Protein AF-A0A6J1R8S3-F1 (afdb_monomer)

Mean predicted aligned error: 11.16 Å

Secondary structure (DSSP, 8-state):
-----------------------------------S--------------------GGGTS----EEETTTTEEHHHHHHHHHHHHHHTT--HHHHHHHHHHHHHHH-GGGTTTT-SHHHHHHHHS--GGGEEEEEE-TTT--EEEEEEGGGTTS-EEEE-TTT--EEEE-TTSTTEEEEE-HHHHHHHHHH-HHHHHHHHHHHHHHHHHHH-TT--EE-SGGGSHHHHHHHHTPPTTSEEEEEEEE---EESSSS-S-EEEEEEEEETTS-HHHHHH--EEEEEEEESSPPPHHHHHHHHHHHHHHHHHHHHT-EEEE-TTS-EEEEEEEEEEE---TTHHHHHTTB--TTSTT--SSB-PPPEEETTEEE----SSPPPBP-HHHHHHHHHHHHHHSS-BTTB-S--GGGGSTT--TTTTS---IIIIIIIIIIHHIIIIIITSS---TTPPPHHHHHHHHHHHHHPPPPTTS-S----TTSSPPPHHHHHHIIIIIHHHHHTTTS-HHHHHHHHHHHHHHHHHTSS-EEHHHHHH-

Nearest PDB structures (foldseek):
  6dbv-assembly1_C  TM=5.230E-01  e=2.711E-07  Escherichia coli K-12
  5m4s-assembly1_A  TM=1.512E-01  e=1.682E-01  Homo sapiens
  6mez-assembly2_B  TM=4.122E-01  e=8.423E+00  Prosthecochloris aestuarii

Organism: NCBI:txid300111

Foldseek 3Di:
DDDDDDDDDDDDDDDDDDDDDDDDDDDDDDDDDDDDDDDDDDPPPDPPPDDPPPDPLVCLQDFLCQLDPVVSDTPNNQLVVLVVVCVVVVNDLVRSVVSLCVSQVVSDDVSNCVPVDSVSSCSNVPDPQQFKKKWFADPVQLHTFDIDGNVRQPDWDWTADPPPRDIDIDHPPDQRIKIFGQPQVLVQVQCQPPVQVVQLVVLVVVLVVVLPPPVDQKDQFPCVDPLNNVCVVVDDPQAAEWEKEWEFEWDAPDPPALKIKTWTWMFTRSHDPVVRVVRIDTGIIHIHSDDDALSNLLVRVLSVLVSLVCLQPVNHWDQDPVRDIHGYHYAYQAYAYDQVVLCSQLQFAGQQALLHDLWFLQGWDDDDNGTHRDDDPDDGHTDWQVVSVVQQVVCAVVVCHDSGHNHDHNVNVRPSQISRVSHDDDCQVPPQVNVLVCCPPPNADDPDPDLNHADPVLLVQLQVQQQPDDDPVVLVDRGDRPPPDDDGSSNSVCCLAPRVLSSCPPRGDPVVSVVSVLVSLLVVQVPDSMHGPVNVVSD

Sequence (539 aa):
MLVSEEIDDTTTNCDGCNNSENEKICSIDEDLFQNRHMEEGIEDNDPCHTEAIIINDANIKHDNTIMFESSKTTVDEVVQMIHSYCVRFNSSDEARFALFNMASIWAGPKFSNFMNSKYVISKRLDPPEELFQYIFYCSKCNCLLDKFYRKDLLTTTYRHCEKCQETYKMSTNSSNCFVSTDVKYQVQVLLQNSNVRKLLFQNIKDIENRLKNKNLNNIVDIHDGELYRRLYNNKRKKTVLLTFNFNLDGAFISKSSKSSMWPIQLIINELPLKIRFSNILLAGMWITNSEPSSQFMNLYINVFINQIRDLMTNGIIIDMENGQKCNFILQPLCSSVDSVARPIIQNRFQFNGYFGCSWCYQYGEYFNGAMRYPFMDDDPPLRDHDSYIKNIKYVEEIGRPFKGVKGFAEITQLENFDCVWGFPFDYMHGMLLGVANTLWTKFWTNNRKEEYNLSKSDIRNIEKRLLSIKLPSEIHRSPRSFNSGKWKASEWRSWILYLSIPCLLGIMKTKYLSSFALLVRCTHKLLSESITIEDLRQL

Radius of gyration: 29.65 Å; Cα contacts (8 Å, |Δi|>4): 691; chains: 1; bounding box: 98×77×69 Å

Solvent-accessible surface area (backbone atoms only — not comparable to full-atom values): 31848 Å² total; per-residue (Å²): 138,83,82,90,81,90,82,90,83,88,88,88,87,82,90,79,90,81,94,79,86,84,85,81,83,84,84,82,86,90,86,85,83,85,88,90,84,88,77,78,90,74,83,82,81,75,89,73,89,63,87,76,77,85,68,68,73,81,64,60,67,65,38,79,54,66,45,38,76,93,77,62,38,24,44,40,56,52,50,51,51,54,49,53,49,27,66,74,67,71,50,50,73,66,57,48,48,50,52,51,52,50,50,19,59,75,50,30,82,92,33,63,65,77,69,80,41,68,64,58,51,46,65,45,70,49,72,68,50,79,42,39,35,42,40,30,42,37,86,88,76,41,40,84,68,51,76,40,36,57,74,68,61,84,56,85,44,78,50,66,35,91,86,78,66,50,76,43,71,52,46,95,88,36,84,44,43,33,39,35,34,50,52,67,58,55,52,49,57,52,59,65,36,64,68,52,41,53,49,26,56,52,39,44,52,53,51,53,54,52,74,69,42,81,83,65,57,63,43,64,56,74,72,69,37,68,71,43,46,52,52,62,76,68,50,66,84,94,48,44,82,37,40,29,38,35,32,61,46,74,40,66,76,44,99,84,50,71,39,31,33,35,42,32,36,35,31,47,62,50,35,49,70,76,57,21,74,73,50,70,43,59,38,30,42,34,59,38,69,64,84,74,50,38,63,40,41,29,51,59,48,45,60,51,45,57,57,48,52,48,28,47,73,76,35,46,80,42,82,41,96,86,75,45,78,46,37,38,30,45,43,58,53,36,43,61,37,50,81,73,50,43,22,31,54,56,18,31,39,42,72,72,34,52,26,17,54,73,55,34,63,46,66,36,47,85,54,94,94,38,56,39,71,72,91,63,98,65,86,54,59,69,57,43,46,67,62,50,53,52,38,30,53,51,15,65,76,70,72,47,66,40,90,28,32,61,33,80,34,50,63,74,75,37,72,87,46,41,81,31,77,15,46,54,84,44,60,55,60,51,47,22,58,33,52,54,43,40,46,47,66,63,52,26,64,30,96,58,93,52,93,74,36,51,51,78,66,49,51,52,52,28,47,56,45,44,62,67,54,82,74,60,86,89,54,85,69,77,67,71,62,84,82,76,54,90,78,53,46,72,53,38,46,46,32,55,71,68,46,42,63,76,36,37,62,93,68,49,59,66,71,61,47,52,57,50,48,48,53,34,51,44,53,54,48,76,69,41,74,60,38,38,59,67,57,62,74,74,98

Structure (mmCIF, N/CA/C/O backbone):
data_AF-A0A6J1R8S3-F1
#
_entry.id   AF-A0A6J1R8S3-F1
#
loop_
_atom_site.group_PDB
_atom_site.id
_atom_site.type_symbol
_atom_site.label_atom_id
_atom_site.label_alt_id
_atom_site.label_comp_id
_atom_site.label_asym_id
_atom_site.label_entity_id
_atom_site.label_seq_id
_atom_site.pdbx_PDB_ins_code
_atom_site.Cartn_x
_atom_site.Cartn_y
_atom_site.Cartn_z
_atom_site.occupancy
_atom_site.B_iso_or_equiv
_atom_site.auth_seq_id
_atom_site.auth_comp_id
_atom_site.auth_asym_id
_atom_site.auth_atom_id
_atom_site.pdbx_PDB_model_num
ATOM 1 N N . MET A 1 1 ? 39.148 44.377 -45.829 1.00 31.75 1 MET A N 1
ATOM 2 C CA . MET A 1 1 ? 39.555 45.138 -44.629 1.00 31.75 1 MET A CA 1
ATOM 3 C C . MET A 1 1 ? 39.649 44.124 -43.499 1.00 31.75 1 MET A C 1
ATOM 5 O O . MET A 1 1 ? 38.611 43.725 -43.007 1.00 31.75 1 MET A O 1
ATOM 9 N N . LEU A 1 2 ? 40.732 43.347 -43.432 1.00 20.34 2 LEU A N 1
ATOM 10 C CA . LEU A 1 2 ? 42.058 43.659 -42.867 1.00 20.34 2 LEU A CA 1
ATOM 11 C C . LEU A 1 2 ? 42.050 43.732 -41.329 1.00 20.34 2 LEU A C 1
ATOM 13 O O . LEU A 1 2 ? 41.392 44.616 -40.792 1.00 20.34 2 LEU A O 1
ATOM 17 N N . VAL A 1 3 ? 42.895 42.857 -40.744 1.00 23.44 3 VAL A N 1
ATOM 18 C CA . VAL A 1 3 ? 43.614 42.947 -39.446 1.00 23.44 3 VAL A CA 1
ATOM 19 C C . VAL A 1 3 ? 42.791 42.451 -38.234 1.00 23.44 3 VAL A C 1
ATOM 21 O O . VAL A 1 3 ? 41.742 43.020 -37.959 1.00 23.44 3 VAL A O 1
ATOM 24 N N . SER A 1 4 ? 43.030 41.256 -37.649 1.00 20.70 4 SER A N 1
ATOM 25 C CA . SER A 1 4 ? 44.182 40.760 -36.826 1.00 20.70 4 SER A CA 1
ATOM 26 C C . SER A 1 4 ? 44.254 41.502 -35.464 1.00 20.70 4 SER A C 1
ATOM 28 O O . SER A 1 4 ? 43.904 42.669 -35.425 1.00 20.70 4 SER A O 1
ATOM 30 N N . GLU A 1 5 ? 44.496 40.935 -34.274 1.00 23.95 5 GLU A N 1
ATOM 31 C CA . GLU A 1 5 ? 45.520 40.010 -33.752 1.00 23.95 5 GLU A CA 1
ATOM 32 C C . GLU A 1 5 ? 45.077 39.461 -32.365 1.00 23.95 5 GLU A C 1
ATOM 34 O O . GLU A 1 5 ? 44.525 40.198 -31.553 1.00 23.95 5 GLU A O 1
ATOM 39 N N . GLU A 1 6 ? 45.194 38.143 -32.169 1.00 21.89 6 GLU A N 1
ATOM 40 C CA . GLU A 1 6 ? 46.183 37.427 -31.328 1.00 21.89 6 GLU A CA 1
ATOM 41 C C . GLU A 1 6 ? 46.645 37.900 -29.913 1.00 21.89 6 GLU A C 1
ATOM 43 O O . GLU A 1 6 ? 46.815 39.089 -29.662 1.00 21.89 6 GLU A O 1
ATOM 48 N N . ILE A 1 7 ? 46.991 36.874 -29.093 1.00 24.48 7 ILE A N 1
ATOM 49 C CA . ILE A 1 7 ? 47.875 36.790 -27.885 1.00 24.48 7 ILE A CA 1
ATOM 50 C C . ILE A 1 7 ? 47.132 36.748 -26.522 1.00 24.48 7 ILE A C 1
ATOM 52 O O . ILE A 1 7 ? 46.447 37.700 -26.158 1.00 24.48 7 ILE A O 1
ATOM 56 N N . ASP A 1 8 ? 47.025 35.577 -25.856 1.00 21.42 8 ASP A N 1
ATOM 57 C CA . ASP A 1 8 ? 47.973 34.914 -24.899 1.00 21.42 8 ASP A CA 1
ATOM 58 C C . ASP A 1 8 ? 48.209 35.772 -23.619 1.00 21.42 8 ASP A C 1
ATOM 60 O O . ASP A 1 8 ? 48.314 36.986 -23.700 1.00 21.42 8 ASP A O 1
ATOM 64 N N . ASP A 1 9 ? 48.290 35.304 -22.367 1.00 22.33 9 ASP A N 1
ATOM 65 C CA . ASP A 1 9 ? 48.664 34.003 -21.817 1.00 22.33 9 ASP A CA 1
ATOM 66 C C . ASP A 1 9 ? 48.417 33.970 -20.275 1.00 22.33 9 ASP A C 1
ATOM 68 O O . ASP A 1 9 ? 48.435 34.998 -19.598 1.00 22.33 9 ASP A O 1
ATOM 72 N N . THR A 1 10 ? 48.336 32.760 -19.711 1.00 21.77 10 THR A N 1
ATOM 73 C CA . THR A 1 10 ? 48.805 32.326 -18.364 1.00 21.77 10 THR A CA 1
ATOM 74 C C . THR A 1 10 ? 48.226 32.814 -17.000 1.00 21.77 10 THR A C 1
ATOM 76 O O . THR A 1 10 ? 48.452 33.914 -16.513 1.00 21.77 10 THR A O 1
ATOM 79 N N . THR A 1 11 ? 47.738 31.798 -16.262 1.00 22.62 11 THR A N 1
ATOM 80 C CA . THR A 1 11 ? 48.097 31.374 -14.876 1.00 22.62 11 THR A CA 1
ATOM 81 C C . THR A 1 11 ? 47.432 31.926 -13.592 1.00 22.62 11 THR A C 1
ATOM 83 O O . THR A 1 11 ? 47.639 33.048 -13.153 1.00 22.62 11 THR A O 1
ATOM 86 N N . THR A 1 12 ? 46.845 30.945 -12.880 1.00 22.53 12 THR A N 1
ATOM 87 C CA . THR A 1 12 ? 46.916 30.619 -11.431 1.00 22.53 12 THR A CA 1
ATOM 88 C C . THR A 1 12 ? 46.053 31.322 -10.369 1.00 22.53 12 THR A C 1
ATOM 90 O O . THR A 1 12 ? 46.304 32.448 -9.965 1.00 22.53 12 THR A O 1
ATOM 93 N N . ASN A 1 13 ? 45.223 30.455 -9.768 1.00 21.88 13 ASN A N 1
ATOM 94 C CA . ASN A 1 13 ? 44.987 30.199 -8.337 1.00 21.88 13 ASN A CA 1
ATOM 95 C C . ASN A 1 13 ? 43.767 30.786 -7.596 1.00 21.88 13 ASN A C 1
ATOM 97 O O . ASN A 1 13 ? 43.641 31.982 -7.377 1.00 21.88 13 ASN A O 1
ATOM 101 N N . CYS A 1 14 ? 43.028 29.806 -7.053 1.00 21.67 14 CYS A N 1
ATOM 102 C CA . CYS A 1 14 ? 42.317 29.728 -5.774 1.00 21.67 14 CYS A CA 1
ATOM 103 C C . CYS A 1 14 ? 40.968 30.439 -5.564 1.00 21.67 14 CYS A C 1
ATOM 105 O O . CYS A 1 14 ? 40.877 31.650 -5.419 1.00 21.67 14 CYS A O 1
ATOM 107 N N . ASP A 1 15 ? 39.970 29.561 -5.397 1.00 21.72 15 ASP A N 1
ATOM 108 C CA . ASP A 1 15 ? 38.970 29.502 -4.325 1.00 21.72 15 ASP A CA 1
ATOM 109 C C . ASP A 1 15 ? 38.003 30.674 -4.113 1.00 21.72 15 ASP A C 1
ATOM 111 O O . ASP A 1 15 ? 38.346 31.729 -3.588 1.00 21.72 15 ASP A O 1
ATOM 115 N N . GLY A 1 16 ? 36.718 30.396 -4.357 1.00 22.33 16 GLY A N 1
ATOM 116 C CA . GLY A 1 16 ? 35.618 31.170 -3.785 1.00 22.33 16 GLY A CA 1
ATOM 117 C C . GLY A 1 16 ? 34.300 31.033 -4.543 1.00 22.33 16 GLY A C 1
ATOM 118 O O . GLY A 1 16 ? 34.160 31.546 -5.642 1.00 22.33 16 GLY A O 1
ATOM 119 N N . CYS A 1 17 ? 33.348 30.337 -3.919 1.00 21.94 17 CYS A N 1
ATOM 120 C CA . CYS A 1 17 ? 31.899 30.302 -4.145 1.00 21.94 17 CYS A CA 1
ATOM 121 C C . CYS A 1 17 ? 31.280 31.334 -5.112 1.00 21.94 17 CYS A C 1
ATOM 123 O O . CYS A 1 17 ? 31.454 32.532 -4.915 1.00 21.94 17 CYS A O 1
ATOM 125 N N . ASN A 1 18 ? 30.414 30.868 -6.027 1.00 23.55 18 ASN A N 1
ATOM 126 C CA . ASN A 1 18 ? 29.000 31.286 -6.160 1.00 23.55 18 ASN A CA 1
ATOM 127 C C . ASN A 1 18 ? 28.401 30.759 -7.479 1.00 23.55 18 ASN A C 1
ATOM 129 O O . ASN A 1 18 ? 28.613 31.340 -8.537 1.00 23.55 18 ASN A O 1
ATOM 133 N N . ASN A 1 19 ? 27.606 29.684 -7.416 1.00 23.42 19 ASN A N 1
ATOM 134 C CA . ASN A 1 19 ? 26.729 29.293 -8.523 1.00 23.42 19 ASN A CA 1
ATOM 135 C C . ASN A 1 19 ? 25.366 29.962 -8.336 1.00 23.42 19 ASN A C 1
ATOM 137 O O . ASN A 1 19 ? 24.515 29.476 -7.590 1.00 23.42 19 ASN A O 1
ATOM 141 N N . SER A 1 20 ? 25.175 31.074 -9.035 1.00 22.50 20 SER A N 1
ATOM 142 C CA . SER A 1 20 ? 23.870 31.590 -9.420 1.00 22.50 20 SER A CA 1
ATOM 143 C C . SER A 1 20 ? 23.617 31.261 -10.891 1.00 22.50 20 SER A C 1
ATOM 145 O O . SER A 1 20 ? 24.538 31.318 -11.697 1.00 22.50 20 SER A O 1
ATOM 147 N N . GLU A 1 21 ? 22.340 31.023 -11.193 1.00 22.72 21 GLU A N 1
ATOM 148 C CA . GLU A 1 21 ? 21.667 31.238 -12.480 1.00 22.72 21 GLU A CA 1
ATOM 149 C C . GLU A 1 21 ? 21.288 30.042 -13.380 1.00 22.72 21 GLU A C 1
ATOM 151 O O . GLU A 1 21 ? 22.095 29.414 -14.055 1.00 22.72 21 GLU A O 1
ATOM 156 N N . ASN A 1 22 ? 19.956 29.919 -13.491 1.00 22.77 22 ASN A N 1
ATOM 157 C CA . ASN A 1 22 ? 19.186 29.905 -14.739 1.00 22.77 22 ASN A CA 1
ATOM 158 C C . ASN A 1 22 ? 19.034 28.584 -15.507 1.00 22.77 22 ASN A C 1
ATOM 160 O O . ASN A 1 22 ? 19.609 28.395 -16.574 1.00 22.77 22 ASN A O 1
ATOM 164 N N . GLU A 1 23 ? 18.048 27.779 -15.094 1.00 22.52 23 GLU A N 1
ATOM 165 C CA . GLU A 1 23 ? 17.268 26.969 -16.039 1.00 22.52 23 GLU A CA 1
ATOM 166 C C . GLU A 1 23 ? 15.942 27.671 -16.370 1.00 22.52 23 GLU A C 1
ATOM 168 O O . GLU A 1 23 ? 14.984 27.692 -15.596 1.00 22.52 23 GLU A O 1
ATOM 173 N N . LYS A 1 24 ? 15.916 28.276 -17.563 1.00 22.59 24 LYS A N 1
ATOM 174 C CA . LYS A 1 24 ? 14.723 28.802 -18.228 1.00 22.59 24 LYS A CA 1
ATOM 175 C C . LYS A 1 24 ? 13.808 27.643 -18.629 1.00 22.59 24 LYS A C 1
ATOM 177 O O . LYS A 1 24 ? 14.150 26.850 -19.503 1.00 22.59 24 LYS A O 1
ATOM 182 N N . ILE A 1 25 ? 12.614 27.601 -18.048 1.00 22.27 25 ILE A N 1
ATOM 183 C CA . ILE A 1 25 ? 11.495 26.790 -18.535 1.00 22.27 25 ILE A CA 1
ATOM 184 C C . ILE A 1 25 ? 10.828 27.570 -19.673 1.00 22.27 25 ILE A C 1
ATOM 186 O O . ILE A 1 25 ? 10.271 28.642 -19.451 1.00 22.27 25 ILE A O 1
ATOM 190 N N . CYS A 1 26 ? 10.907 27.043 -20.896 1.00 21.88 26 CYS A N 1
ATOM 191 C CA . CYS A 1 26 ? 10.139 27.539 -22.037 1.00 21.88 26 CYS A CA 1
ATOM 192 C C . CYS A 1 26 ? 8.757 26.875 -22.048 1.00 21.88 26 CYS A C 1
ATOM 194 O O . CYS A 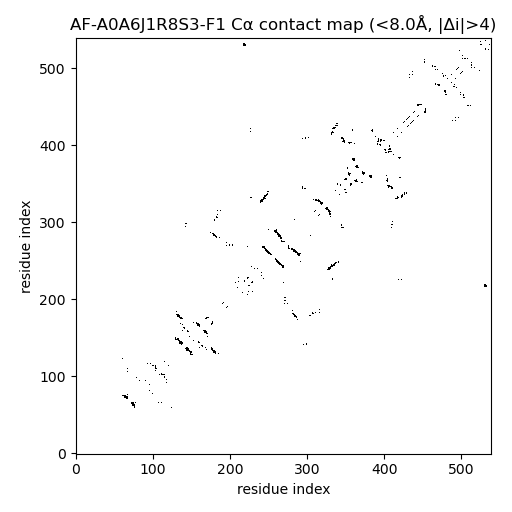1 26 ? 8.621 25.682 -22.318 1.00 21.88 26 CYS A O 1
ATOM 196 N N . SER A 1 27 ? 7.753 27.684 -21.729 1.00 23.28 27 SER A N 1
ATOM 197 C CA . SER A 1 27 ? 6.328 27.510 -21.993 1.00 23.28 27 SER A CA 1
ATOM 198 C C . SER A 1 27 ? 6.015 27.818 -23.458 1.00 23.28 27 SER A C 1
ATOM 200 O O . SER A 1 27 ? 6.441 28.871 -23.929 1.00 23.28 27 SER A O 1
ATOM 202 N N . ILE A 1 28 ? 5.232 26.975 -24.141 1.00 25.47 28 ILE A N 1
ATOM 203 C CA . ILE A 1 28 ? 4.427 27.390 -25.303 1.00 25.47 28 ILE A CA 1
ATOM 204 C C . ILE A 1 28 ? 3.062 26.686 -25.236 1.00 25.47 28 ILE A C 1
ATOM 206 O O . ILE A 1 28 ? 2.972 25.472 -25.409 1.00 25.47 28 ILE A O 1
ATOM 210 N N . ASP A 1 29 ? 2.062 27.491 -24.878 1.00 24.64 29 ASP A N 1
ATOM 211 C CA . ASP A 1 29 ? 0.689 27.629 -25.386 1.00 24.64 29 ASP A CA 1
ATOM 212 C C . ASP A 1 29 ? -0.054 26.416 -25.977 1.00 24.64 29 ASP A C 1
ATOM 214 O O . ASP A 1 29 ? 0.187 25.986 -27.104 1.00 24.64 29 ASP A O 1
ATOM 218 N N . GLU A 1 30 ? -1.100 25.993 -25.258 1.00 25.58 30 GLU A N 1
ATOM 219 C CA . GLU A 1 30 ? -2.327 25.434 -25.837 1.00 25.58 30 GLU A CA 1
ATOM 220 C C . GLU A 1 30 ? -3.492 26.384 -25.518 1.00 25.58 30 GLU A C 1
ATOM 222 O O . GLU A 1 30 ? -4.227 26.205 -24.547 1.00 25.58 30 GLU A O 1
ATOM 227 N N . ASP A 1 31 ? -3.651 27.402 -26.363 1.00 22.95 31 ASP A N 1
ATOM 228 C CA . ASP A 1 31 ? -4.925 28.083 -26.572 1.00 22.95 31 ASP A CA 1
ATOM 229 C C . ASP A 1 31 ? -5.644 27.382 -27.727 1.00 22.95 31 ASP A C 1
ATOM 231 O O . ASP A 1 31 ? -5.104 27.302 -28.830 1.00 22.95 31 ASP A O 1
ATOM 235 N N . LEU A 1 32 ? -6.840 26.852 -27.444 1.00 24.80 32 LEU A N 1
ATOM 236 C CA . LEU A 1 32 ? -8.018 26.725 -28.321 1.00 24.80 32 LEU A CA 1
ATOM 237 C C . LEU A 1 32 ? -8.922 25.599 -27.799 1.00 24.80 32 LEU A C 1
ATOM 239 O O . LEU A 1 32 ? -8.942 24.507 -28.347 1.00 24.80 32 LEU A O 1
ATOM 243 N N . PHE A 1 33 ? -9.682 25.881 -26.740 1.00 25.45 33 PHE A N 1
ATOM 244 C CA . PHE A 1 33 ? -11.095 25.494 -26.606 1.00 25.45 33 PHE A CA 1
ATOM 245 C C . PHE A 1 33 ? -11.701 26.301 -25.448 1.00 25.45 33 PHE A C 1
ATOM 247 O O . PHE A 1 33 ? -11.877 25.825 -24.328 1.00 25.45 33 PHE A O 1
ATOM 254 N N . GLN A 1 34 ? -11.990 27.572 -25.730 1.00 23.02 34 GLN A N 1
ATOM 255 C CA . GLN A 1 34 ? -12.863 28.394 -24.901 1.00 23.02 34 GLN A CA 1
ATOM 256 C C . GLN A 1 34 ? -14.331 27.943 -25.029 1.00 23.02 34 GLN A C 1
ATOM 258 O O . GLN A 1 34 ? -14.805 27.601 -26.113 1.00 23.02 34 GLN A O 1
ATOM 263 N N . ASN A 1 35 ? -15.035 28.101 -23.903 1.00 24.33 35 ASN A N 1
ATOM 264 C CA . ASN A 1 35 ? -16.478 28.309 -23.722 1.00 24.33 35 ASN A CA 1
ATOM 265 C C . ASN A 1 35 ? -17.393 27.080 -23.564 1.00 24.33 35 ASN A C 1
ATOM 267 O O . ASN A 1 35 ? -18.024 26.625 -24.518 1.00 24.33 35 ASN A O 1
ATOM 271 N N . ARG A 1 36 ? -17.669 26.710 -22.300 1.00 24.84 36 ARG A N 1
ATOM 272 C CA . ARG A 1 36 ? -18.849 27.238 -21.571 1.00 24.84 36 ARG A CA 1
ATOM 273 C C . ARG A 1 36 ? -18.946 26.703 -20.132 1.00 24.84 36 ARG A C 1
ATOM 275 O O . ARG A 1 36 ? -19.152 25.513 -19.939 1.00 24.84 36 ARG A O 1
ATOM 282 N N . HIS A 1 37 ? -18.809 27.630 -19.181 1.00 25.64 37 HIS A N 1
ATOM 283 C CA . HIS A 1 37 ? -19.475 27.783 -17.874 1.00 25.64 37 HIS A CA 1
ATOM 284 C C . HIS A 1 37 ? -18.493 28.438 -16.895 1.00 25.64 37 HIS A C 1
ATOM 286 O O . HIS A 1 37 ? -17.783 27.778 -16.146 1.00 25.64 37 HIS A O 1
ATOM 292 N N . MET A 1 38 ? -18.423 29.769 -16.996 1.00 23.77 38 MET A N 1
ATOM 293 C CA . MET A 1 38 ? -17.970 30.636 -15.915 1.00 23.77 38 MET A CA 1
ATOM 294 C C . MET A 1 38 ? -19.063 30.626 -14.846 1.00 23.77 38 MET A C 1
ATOM 296 O O . MET A 1 38 ? -20.196 30.995 -15.148 1.00 23.77 38 MET A O 1
ATOM 300 N N . GLU A 1 39 ? -18.720 30.235 -13.627 1.00 27.05 39 GLU A N 1
ATOM 301 C CA . GLU A 1 39 ? -19.317 30.831 -12.436 1.00 27.05 39 GLU A CA 1
ATOM 302 C C . GLU A 1 39 ? -18.182 31.520 -11.687 1.00 27.05 39 GLU A C 1
ATOM 304 O O . GLU A 1 39 ? -17.122 30.944 -11.429 1.00 27.05 39 GLU A O 1
ATOM 309 N N . GLU A 1 40 ? -18.384 32.817 -11.504 1.00 25.52 40 GLU A N 1
ATOM 310 C CA . GLU A 1 40 ? -17.482 33.761 -10.875 1.00 25.52 40 GLU A CA 1
ATOM 311 C C . GLU A 1 40 ? -17.269 33.388 -9.407 1.00 25.52 40 GLU A C 1
ATOM 313 O O . GLU A 1 40 ? -18.178 32.916 -8.724 1.00 25.52 40 GLU A O 1
ATOM 318 N N . GLY A 1 41 ? -16.046 33.610 -8.922 1.00 26.72 41 GLY A N 1
ATOM 319 C CA . GLY A 1 41 ? -15.737 33.511 -7.506 1.00 26.72 41 GLY A CA 1
ATOM 320 C C . GLY A 1 41 ? -16.568 34.518 -6.722 1.00 26.72 41 GLY A C 1
ATOM 321 O O . GLY A 1 41 ? -16.345 35.722 -6.824 1.00 26.72 41 GLY A O 1
ATOM 322 N N . ILE A 1 42 ? -17.501 34.007 -5.929 1.00 23.94 42 ILE A N 1
ATOM 323 C CA . ILE A 1 42 ? -18.086 34.742 -4.819 1.00 23.94 42 ILE A CA 1
ATOM 324 C C . ILE A 1 42 ? -17.241 34.391 -3.596 1.00 23.94 42 ILE A C 1
ATOM 326 O O . ILE A 1 42 ? -17.157 33.235 -3.180 1.00 23.94 42 ILE A O 1
ATOM 330 N N . GLU A 1 43 ? -16.555 35.397 -3.062 1.00 25.55 43 GLU A N 1
ATOM 331 C CA . GLU A 1 43 ? -16.070 35.380 -1.688 1.00 25.55 43 GLU A CA 1
ATOM 332 C C . GLU A 1 43 ? -17.290 35.256 -0.766 1.00 25.55 43 GLU A C 1
ATOM 334 O O . GLU A 1 43 ? -17.976 36.244 -0.500 1.00 25.55 43 GLU A O 1
ATOM 339 N N . ASP A 1 44 ? -17.574 34.047 -0.280 1.00 23.55 44 ASP A N 1
ATOM 340 C CA . ASP A 1 44 ? -18.530 33.842 0.809 1.00 23.55 44 ASP A CA 1
ATOM 341 C C . ASP A 1 44 ? -17.916 34.370 2.118 1.00 23.55 44 ASP A C 1
ATOM 343 O O . ASP A 1 44 ? -17.368 33.639 2.944 1.00 23.55 44 ASP A O 1
ATOM 347 N N . ASN A 1 45 ? -18.008 35.687 2.305 1.00 25.03 45 ASN A N 1
ATOM 348 C CA . ASN A 1 45 ? -18.128 36.274 3.631 1.00 25.03 45 ASN A CA 1
ATOM 349 C C . ASN A 1 45 ? -19.535 35.942 4.138 1.00 25.03 45 ASN A C 1
ATOM 351 O O . ASN A 1 45 ? -20.477 36.668 3.832 1.00 25.03 45 ASN A O 1
ATOM 355 N N . ASP A 1 46 ? -19.681 34.858 4.899 1.00 25.41 46 ASP A N 1
ATOM 356 C CA . ASP A 1 46 ? -20.915 34.563 5.633 1.00 25.41 46 ASP A CA 1
ATOM 357 C C . ASP A 1 46 ? -20.813 35.129 7.066 1.00 25.41 46 ASP A C 1
ATOM 359 O O . ASP A 1 46 ? -20.075 34.584 7.897 1.00 25.41 46 ASP A O 1
ATOM 363 N N . PRO A 1 47 ? -21.506 36.235 7.402 1.00 28.34 47 PRO A N 1
ATOM 364 C CA . PRO A 1 47 ? -21.599 36.729 8.761 1.00 28.34 47 PRO A CA 1
ATOM 365 C C . PRO A 1 47 ? -22.810 36.074 9.434 1.00 28.34 47 PRO A C 1
ATOM 367 O O . PRO A 1 47 ? -23.838 36.714 9.643 1.00 28.34 47 PRO A O 1
ATOM 370 N N . CYS A 1 48 ? -22.694 34.802 9.812 1.00 25.11 48 CYS A N 1
ATOM 371 C CA . CYS A 1 48 ? -23.713 34.125 10.616 1.00 25.11 48 CYS A CA 1
ATOM 372 C C . CYS A 1 48 ? -23.155 33.709 11.984 1.00 25.11 48 CYS A C 1
ATOM 374 O O . CYS A 1 48 ? -23.100 32.538 12.352 1.00 25.11 48 CYS A O 1
ATOM 376 N N . HIS A 1 49 ? -22.773 34.705 12.786 1.00 28.45 49 HIS A N 1
ATOM 377 C CA . HIS A 1 49 ? -22.847 34.578 14.240 1.00 28.45 49 HIS A CA 1
ATOM 378 C C . HIS A 1 49 ? -24.310 34.756 14.661 1.00 28.45 49 HIS A C 1
ATOM 380 O O . HIS A 1 49 ? -24.706 35.818 15.132 1.00 28.45 49 HIS A O 1
ATOM 386 N N . THR A 1 50 ? -25.119 33.712 14.481 1.00 25.95 50 THR A N 1
ATOM 387 C CA . THR A 1 50 ? -26.386 33.590 15.210 1.00 25.95 50 THR A CA 1
ATOM 388 C C . THR A 1 50 ? -26.152 32.611 16.351 1.00 25.95 50 THR A C 1
ATOM 390 O O . THR A 1 50 ? -25.656 31.509 16.124 1.00 25.95 50 THR A O 1
ATOM 393 N N . GLU A 1 51 ? -26.440 33.044 17.578 1.00 24.78 51 GLU A N 1
ATOM 394 C CA . GLU A 1 51 ? -26.291 32.276 18.816 1.00 24.78 51 GLU A CA 1
ATOM 395 C C . GLU A 1 51 ? -26.792 30.834 18.646 1.00 24.78 51 GLU A C 1
ATOM 397 O O . GLU A 1 51 ? -27.989 30.569 18.512 1.00 24.78 51 GLU A O 1
ATOM 402 N N . ALA A 1 52 ? -25.856 29.883 18.635 1.00 26.33 52 ALA A N 1
ATOM 403 C CA . ALA A 1 52 ? -26.177 28.470 18.637 1.00 26.33 52 ALA A CA 1
ATOM 404 C C . ALA A 1 52 ? -26.813 28.125 19.988 1.00 26.33 52 ALA A C 1
ATOM 406 O O . ALA A 1 52 ? -26.134 28.053 21.013 1.00 26.33 52 ALA A O 1
ATOM 407 N N . ILE A 1 53 ? -28.128 27.905 19.986 1.00 26.11 53 ILE A N 1
ATOM 408 C CA . ILE A 1 53 ? -28.828 27.235 21.081 1.00 26.11 53 ILE A CA 1
ATOM 409 C C . ILE A 1 53 ? -28.106 25.901 21.303 1.00 26.11 53 ILE A C 1
ATOM 411 O O . ILE A 1 53 ? -28.080 25.041 20.421 1.00 26.11 53 ILE A O 1
ATOM 415 N N . ILE A 1 54 ? -27.492 25.750 22.476 1.00 27.53 54 ILE A N 1
ATOM 416 C CA . ILE A 1 54 ? -26.840 24.518 22.919 1.00 27.53 54 ILE A CA 1
ATOM 417 C C . ILE A 1 54 ? -27.938 23.460 23.086 1.00 27.53 54 ILE A C 1
ATOM 419 O O . ILE A 1 54 ? -28.582 23.360 24.128 1.00 27.53 54 ILE A O 1
ATOM 423 N N . ILE A 1 55 ? -28.193 22.691 22.031 1.00 34.03 55 ILE A N 1
ATOM 424 C CA . ILE A 1 55 ? -29.000 21.475 22.099 1.00 34.03 55 ILE A CA 1
ATOM 425 C C . ILE A 1 55 ? -28.047 20.352 22.516 1.00 34.03 55 ILE A C 1
ATOM 427 O O . ILE A 1 55 ? -27.060 20.097 21.832 1.00 34.03 55 ILE A O 1
ATOM 431 N N . ASN A 1 56 ? -28.335 19.704 23.648 1.00 32.84 56 ASN A N 1
ATOM 432 C CA . ASN A 1 56 ? -27.585 18.555 24.165 1.00 32.84 56 ASN A CA 1
ATOM 433 C C . ASN A 1 56 ? -27.301 17.518 23.058 1.00 32.84 56 ASN A C 1
ATOM 435 O O . ASN A 1 56 ? -28.229 16.902 22.527 1.00 32.84 56 ASN A O 1
ATOM 439 N N . ASP A 1 57 ? -26.018 17.280 22.771 1.00 42.25 57 ASP A N 1
ATOM 440 C CA . ASP A 1 57 ? -25.540 16.447 21.655 1.00 42.25 57 ASP A CA 1
ATOM 441 C C . ASP A 1 57 ? -25.992 14.976 21.708 1.00 42.25 57 ASP A C 1
ATOM 443 O O . ASP A 1 57 ? -26.072 14.308 20.676 1.00 42.25 57 ASP A O 1
ATOM 447 N N . ALA A 1 58 ? -26.368 14.467 22.885 1.00 38.31 58 ALA A N 1
ATOM 448 C CA . ALA A 1 58 ? -26.856 13.097 23.043 1.00 38.31 58 ALA A CA 1
ATOM 449 C C . ALA A 1 58 ? -28.243 12.854 22.407 1.00 38.31 58 ALA A C 1
ATOM 451 O O . ALA A 1 58 ? -28.519 11.739 21.969 1.00 38.31 58 ALA A O 1
ATOM 452 N N . ASN A 1 59 ? -29.099 13.880 22.303 1.00 43.78 59 ASN A N 1
ATOM 453 C CA . ASN A 1 59 ? -30.466 13.739 21.772 1.00 43.78 59 ASN A CA 1
ATOM 454 C C . ASN A 1 59 ? -30.550 13.848 20.241 1.00 43.78 59 ASN A C 1
ATOM 456 O O . ASN A 1 59 ? -31.609 13.603 19.669 1.00 43.78 59 ASN A O 1
ATOM 460 N N . ILE A 1 60 ? -29.459 14.219 19.561 1.00 54.62 60 ILE A N 1
ATOM 461 C CA . ILE A 1 60 ? -29.479 14.470 18.114 1.00 54.62 60 ILE A CA 1
ATOM 462 C C . ILE A 1 60 ? -29.262 13.183 17.308 1.00 54.62 60 ILE A C 1
ATOM 464 O O . ILE A 1 60 ? -29.772 13.097 16.198 1.00 54.62 60 ILE A O 1
ATOM 468 N N . LYS A 1 61 ? -28.545 12.172 17.822 1.00 61.12 61 LYS A N 1
ATOM 469 C CA . LYS A 1 61 ? -28.150 10.998 17.012 1.00 61.12 61 LYS A CA 1
ATOM 470 C C . LYS A 1 61 ? -29.200 9.896 16.888 1.00 61.12 61 LYS A C 1
ATOM 472 O O . LYS A 1 61 ? -29.165 9.189 15.893 1.00 61.12 61 LYS A O 1
ATOM 477 N N . HIS A 1 62 ? -30.126 9.768 17.839 1.00 68.69 62 HIS A N 1
ATOM 478 C CA . HIS A 1 62 ? -31.159 8.726 17.828 1.00 68.69 62 HIS A CA 1
ATOM 479 C C . HIS A 1 62 ? -32.515 9.317 18.211 1.00 68.69 62 HIS A C 1
ATOM 481 O O . HIS A 1 62 ? -32.895 9.353 19.380 1.00 68.69 62 HIS A O 1
ATOM 487 N N . ASP A 1 63 ? -33.235 9.809 17.204 1.00 79.56 63 ASP A N 1
ATOM 488 C CA . ASP A 1 63 ? -34.584 10.347 17.378 1.00 79.56 63 ASP A CA 1
ATOM 489 C C . ASP A 1 63 ? -35.618 9.283 17.000 1.00 79.56 63 ASP A C 1
ATOM 491 O O . ASP A 1 63 ? -35.918 9.059 15.826 1.00 79.56 63 ASP A O 1
ATOM 495 N N . ASN A 1 64 ? -36.159 8.623 18.022 1.00 87.44 64 ASN A N 1
ATOM 496 C CA . ASN A 1 64 ? -37.178 7.585 17.869 1.00 87.44 64 ASN A CA 1
ATOM 497 C C . ASN A 1 64 ? -38.598 8.159 17.721 1.00 87.44 64 ASN A C 1
ATOM 499 O O . ASN A 1 64 ? -39.574 7.409 17.778 1.00 87.44 64 ASN A O 1
ATOM 503 N N . THR A 1 65 ? -38.752 9.476 17.558 1.00 90.44 65 THR A N 1
ATOM 504 C CA . THR A 1 65 ? -40.056 10.082 17.281 1.00 90.44 65 THR A CA 1
ATOM 505 C C . THR A 1 65 ? -40.602 9.519 15.975 1.00 90.44 65 THR A C 1
ATOM 507 O O . THR A 1 65 ? -39.900 9.481 14.969 1.00 90.44 65 THR A O 1
ATOM 510 N N . ILE A 1 66 ? -41.865 9.093 15.960 1.00 92.44 66 ILE A N 1
ATOM 511 C CA . ILE A 1 66 ? -42.516 8.626 14.733 1.00 92.44 66 ILE A CA 1
ATOM 512 C C . ILE A 1 66 ? -42.722 9.827 13.803 1.00 92.44 66 ILE A C 1
ATOM 514 O O . ILE A 1 66 ? -43.452 10.757 14.152 1.00 92.44 66 ILE A O 1
ATOM 518 N N . MET A 1 67 ? -42.068 9.806 12.638 1.00 93.44 67 MET A N 1
ATOM 519 C CA . MET A 1 67 ? -42.206 10.824 11.591 1.00 93.44 67 MET A CA 1
ATOM 520 C C . MET A 1 67 ? -43.387 10.502 10.670 1.00 93.44 67 MET A C 1
ATOM 522 O O . MET A 1 67 ? -44.178 11.386 10.347 1.00 93.44 67 MET A O 1
ATOM 526 N N . PHE A 1 68 ? -43.540 9.229 10.292 1.00 94.06 68 PHE A N 1
ATOM 527 C CA . PHE A 1 68 ? -44.625 8.757 9.430 1.00 94.06 68 PHE A CA 1
ATOM 528 C C . PHE A 1 68 ? -45.491 7.728 10.163 1.00 94.06 68 PHE A C 1
ATOM 530 O O . PHE A 1 68 ? -45.132 6.559 10.293 1.00 94.06 68 PHE A O 1
ATOM 537 N N . GLU A 1 69 ? -46.667 8.162 10.623 1.00 91.81 69 GLU A N 1
ATOM 538 C CA . GLU A 1 69 ? -47.534 7.367 11.507 1.00 91.81 69 GLU A CA 1
ATOM 539 C C . GLU A 1 69 ? -48.051 6.073 10.860 1.00 91.81 69 GLU A C 1
ATOM 541 O O . GLU A 1 69 ? -48.147 5.038 11.519 1.00 91.81 69 GLU A O 1
ATOM 546 N N . SER A 1 70 ? -48.338 6.121 9.554 1.00 92.38 70 SER A N 1
ATOM 547 C CA . SER A 1 70 ? -48.881 4.980 8.803 1.00 92.38 70 SER A CA 1
ATOM 548 C C . SER A 1 70 ? -47.891 3.819 8.704 1.00 92.38 70 SER A C 1
ATOM 550 O O . SER A 1 70 ? -48.289 2.661 8.782 1.00 92.38 70 SER A O 1
ATOM 552 N N . SER A 1 71 ? -46.603 4.124 8.543 1.00 93.56 71 SER A N 1
ATOM 553 C CA . SER A 1 71 ? -45.529 3.133 8.434 1.00 93.56 71 SER A CA 1
ATOM 554 C C . SER A 1 71 ? -44.801 2.892 9.756 1.00 93.56 71 SER A C 1
ATOM 556 O O . SER A 1 71 ? -43.922 2.036 9.806 1.00 93.56 71 SER A O 1
ATOM 558 N N . LYS A 1 72 ? -45.142 3.648 10.811 1.00 94.12 72 LYS A N 1
ATOM 559 C CA . LYS A 1 72 ? -44.413 3.696 12.090 1.00 94.12 72 LYS A CA 1
ATOM 560 C C . LYS A 1 72 ? -42.932 4.034 11.924 1.00 94.12 72 LYS A C 1
ATOM 562 O O . LYS A 1 72 ? -42.130 3.708 12.790 1.00 94.12 72 LYS A O 1
ATOM 567 N N . THR A 1 73 ? -42.586 4.713 10.830 1.00 94.12 73 THR A N 1
ATOM 568 C CA . THR A 1 73 ? -41.200 5.068 10.538 1.00 94.12 73 THR A CA 1
ATOM 569 C C . THR A 1 73 ? -40.790 6.227 11.424 1.00 94.12 73 THR A C 1
ATOM 571 O O . THR A 1 73 ? -41.417 7.294 11.427 1.00 94.12 73 THR A O 1
ATOM 574 N N . THR A 1 74 ? -39.734 5.999 12.184 1.00 93.25 74 THR A N 1
ATOM 575 C CA . THR A 1 74 ? -39.120 6.999 13.037 1.00 93.25 74 THR A CA 1
ATOM 576 C C . THR A 1 74 ? -38.339 8.006 12.215 1.00 93.25 74 THR A C 1
ATOM 578 O O . THR A 1 74 ? -37.919 7.771 11.082 1.00 93.25 74 THR A O 1
ATOM 581 N N . VAL A 1 75 ? -38.126 9.154 12.825 1.00 89.81 75 VAL A N 1
ATOM 582 C CA . VAL A 1 75 ? -37.238 10.184 12.334 1.00 89.81 75 VAL A CA 1
ATOM 583 C C . VAL A 1 75 ? -35.846 9.619 12.001 1.00 89.81 75 VAL A C 1
ATOM 585 O O . VAL A 1 75 ? -35.305 9.910 10.934 1.00 89.81 75 VAL A O 1
ATOM 588 N N . ASP A 1 76 ? -35.269 8.802 12.886 1.00 87.88 76 ASP A N 1
ATOM 589 C CA . ASP A 1 76 ? -33.936 8.235 12.675 1.00 87.88 76 ASP A CA 1
ATOM 590 C C . ASP A 1 76 ? -33.873 7.311 11.453 1.00 87.88 76 ASP A C 1
ATOM 592 O O . ASP A 1 76 ? -32.956 7.412 10.638 1.00 87.88 76 ASP A O 1
ATOM 596 N N . GLU A 1 77 ? -34.892 6.473 11.264 1.00 90.62 77 GLU A N 1
ATOM 597 C CA . GLU A 1 77 ? -34.997 5.597 10.094 1.00 90.62 77 GLU A CA 1
ATOM 598 C C . GLU A 1 77 ? -35.081 6.401 8.790 1.00 90.62 77 GLU A C 1
ATOM 600 O O . GLU A 1 77 ? -34.410 6.059 7.815 1.00 90.62 77 GLU A O 1
ATOM 605 N N . VAL A 1 78 ? -35.831 7.510 8.770 1.00 92.00 78 VAL A N 1
ATOM 606 C CA . VAL A 1 78 ? -35.898 8.406 7.601 1.00 92.00 78 VAL A CA 1
ATOM 607 C C . VAL A 1 78 ? -34.529 9.017 7.302 1.00 92.00 78 VAL A C 1
ATOM 609 O O . VAL A 1 78 ? -34.099 9.037 6.145 1.00 92.00 78 VAL A O 1
ATOM 612 N N . VAL A 1 79 ? -33.815 9.474 8.336 1.00 90.06 79 VAL A N 1
ATOM 613 C CA . VAL A 1 79 ? -32.459 10.022 8.194 1.00 90.06 79 VAL A CA 1
ATOM 614 C C . VAL A 1 79 ? -31.506 8.992 7.605 1.00 90.06 79 VAL A C 1
ATOM 616 O O . VAL A 1 79 ? -30.808 9.289 6.632 1.00 90.06 79 VAL A O 1
ATOM 619 N N . GLN A 1 80 ? -31.512 7.771 8.137 1.00 89.19 80 GLN A N 1
ATOM 620 C CA . GLN A 1 80 ? -30.676 6.685 7.639 1.00 89.19 80 GLN A CA 1
ATOM 621 C C . GLN A 1 80 ? -31.039 6.290 6.203 1.00 89.19 80 GLN A C 1
ATOM 623 O O . GLN A 1 80 ? -30.139 6.060 5.393 1.00 89.19 80 GLN A O 1
ATOM 628 N N . MET A 1 81 ? -32.327 6.255 5.849 1.00 92.12 81 MET A N 1
ATOM 629 C CA . MET A 1 81 ? -32.789 5.959 4.490 1.00 92.12 81 MET A CA 1
ATOM 630 C C . MET A 1 81 ? -32.303 6.999 3.478 1.00 92.12 81 MET A C 1
ATOM 632 O O . MET A 1 81 ? -31.713 6.632 2.460 1.00 92.12 81 MET A O 1
ATOM 636 N N . ILE A 1 82 ? -32.514 8.289 3.760 1.00 92.75 82 ILE A N 1
ATOM 637 C CA . ILE A 1 82 ? -32.084 9.383 2.877 1.00 92.75 82 ILE A CA 1
ATOM 638 C C . ILE A 1 82 ? -30.563 9.390 2.757 1.00 92.75 82 ILE A C 1
ATOM 640 O O . ILE A 1 82 ? -30.031 9.491 1.651 1.00 92.75 82 ILE A O 1
ATOM 644 N N . HIS A 1 83 ? -29.849 9.238 3.874 1.00 89.50 83 HIS A N 1
ATOM 645 C CA . HIS A 1 83 ? -28.394 9.193 3.850 1.00 89.50 83 HIS A CA 1
ATOM 646 C C . HIS A 1 83 ? -27.877 8.003 3.031 1.00 89.50 83 HIS A C 1
ATOM 648 O O . HIS A 1 83 ? -27.047 8.195 2.144 1.00 89.50 83 HIS A O 1
ATOM 654 N N . SER A 1 84 ? -28.424 6.804 3.251 1.00 87.00 84 SER A N 1
ATOM 655 C CA . SER A 1 84 ? -28.064 5.592 2.503 1.00 87.00 84 SER A CA 1
ATOM 656 C C . SER A 1 84 ? -28.345 5.737 1.008 1.00 87.00 84 SER A C 1
ATOM 658 O O . SER A 1 84 ? -27.537 5.306 0.186 1.00 87.00 84 SER A O 1
ATOM 660 N N . TYR A 1 85 ? -29.463 6.372 0.642 1.00 92.81 85 TYR A N 1
ATOM 661 C CA . TYR A 1 85 ? -29.777 6.710 -0.745 1.00 92.81 85 TYR A CA 1
ATOM 662 C C . TYR A 1 85 ? -28.709 7.636 -1.340 1.00 92.81 85 TYR A C 1
ATOM 664 O O . TYR A 1 85 ? -28.134 7.325 -2.383 1.00 92.81 85 TYR A O 1
ATOM 672 N N . CYS A 1 86 ? -28.382 8.733 -0.654 1.00 91.12 86 CYS A N 1
ATOM 673 C CA . CYS A 1 86 ? -27.402 9.704 -1.140 1.00 91.12 86 CYS A CA 1
ATOM 674 C C . CYS A 1 86 ? -26.012 9.086 -1.310 1.00 91.12 86 CYS A C 1
ATOM 676 O O . CYS A 1 86 ? -25.370 9.312 -2.332 1.00 91.12 86 CYS A O 1
ATOM 678 N N . VAL A 1 87 ? -25.572 8.266 -0.349 1.00 84.94 87 VAL A N 1
ATOM 679 C CA . VAL A 1 87 ? -24.297 7.536 -0.426 1.00 84.94 87 VAL A CA 1
ATOM 680 C C . VAL A 1 87 ? -24.303 6.566 -1.607 1.00 84.94 87 VAL A C 1
ATOM 682 O O . VAL A 1 87 ? -23.350 6.527 -2.381 1.00 84.94 87 VAL A O 1
ATOM 685 N N . ARG A 1 88 ? -25.394 5.815 -1.796 1.00 86.62 88 ARG A N 1
ATOM 686 C CA . ARG A 1 88 ? -25.524 4.843 -2.889 1.00 86.62 88 ARG A CA 1
ATOM 687 C C . ARG A 1 88 ? -25.460 5.486 -4.275 1.00 86.62 88 ARG A C 1
ATOM 689 O O . ARG A 1 88 ? -24.917 4.874 -5.191 1.00 86.62 88 ARG A O 1
ATOM 696 N N . PHE A 1 89 ? -26.037 6.674 -4.435 1.00 91.81 89 PHE A N 1
ATOM 697 C CA . PHE A 1 89 ? -26.136 7.363 -5.725 1.00 91.81 89 PHE A CA 1
ATOM 698 C C . PHE A 1 89 ? -25.166 8.540 -5.870 1.00 91.81 89 PHE A C 1
ATOM 700 O O . PHE A 1 89 ? -25.291 9.302 -6.825 1.00 91.81 89 PHE A O 1
ATOM 707 N N . ASN A 1 90 ? -24.206 8.687 -4.948 1.00 88.12 90 ASN A N 1
ATOM 708 C CA . ASN A 1 90 ? -23.231 9.780 -4.927 1.00 88.12 90 ASN A CA 1
ATOM 709 C C . ASN A 1 90 ? -23.889 11.168 -5.089 1.00 88.12 90 ASN A C 1
ATOM 711 O O . ASN A 1 90 ? -23.477 11.983 -5.913 1.00 88.12 90 ASN A O 1
ATOM 715 N N . SER A 1 91 ? -24.983 11.393 -4.358 1.00 91.25 91 SER A N 1
ATOM 716 C CA . SER A 1 91 ? -25.748 12.644 -4.410 1.00 91.25 91 SER A CA 1
ATOM 717 C C . SER A 1 91 ? -24.994 13.782 -3.718 1.00 91.25 91 SER A C 1
ATOM 719 O O . SER A 1 91 ? -24.326 13.545 -2.712 1.00 91.25 91 SER A O 1
ATOM 721 N N . SER A 1 92 ? -25.126 15.013 -4.226 1.00 90.81 92 SER A N 1
ATOM 722 C CA . SER A 1 92 ? -24.512 16.194 -3.602 1.00 90.81 92 SER A CA 1
ATOM 723 C C . SER A 1 92 ? -25.161 16.542 -2.258 1.00 90.81 92 SER A C 1
ATOM 725 O O . SER A 1 92 ? -26.257 16.072 -1.934 1.00 90.81 92 SER A O 1
ATOM 727 N N . ASP A 1 93 ? -24.511 17.411 -1.485 1.00 85.69 93 ASP A N 1
ATOM 728 C CA . ASP A 1 93 ? -25.049 17.891 -0.211 1.00 85.69 93 ASP A CA 1
ATOM 729 C C . ASP A 1 93 ? -26.334 18.702 -0.386 1.00 85.69 93 ASP A C 1
ATOM 731 O O . ASP A 1 93 ? -27.238 18.619 0.444 1.00 85.69 93 ASP A O 1
ATOM 735 N N . GLU A 1 94 ? -26.461 19.429 -1.495 1.00 90.31 94 GLU A N 1
ATOM 736 C CA . GLU A 1 94 ? -27.681 20.130 -1.897 1.00 90.31 94 GLU A CA 1
ATOM 737 C C . GLU A 1 94 ? -28.806 19.136 -2.176 1.00 90.31 94 GLU A C 1
ATOM 739 O O . GLU A 1 94 ? -29.910 19.305 -1.662 1.00 90.31 94 GLU A O 1
ATOM 744 N N . ALA A 1 95 ? -28.528 18.078 -2.944 1.00 91.19 95 ALA A N 1
ATOM 745 C CA . ALA A 1 95 ? -29.514 17.046 -3.246 1.00 91.19 95 ALA A CA 1
ATOM 746 C C . ALA A 1 95 ? -29.960 16.316 -1.971 1.00 91.19 95 ALA A C 1
ATOM 748 O O . ALA A 1 95 ? -31.153 16.114 -1.750 1.00 91.19 95 ALA A O 1
ATOM 749 N N . ARG A 1 96 ? -29.014 15.980 -1.088 1.00 91.38 96 ARG A N 1
ATOM 750 C CA . ARG A 1 96 ? -29.301 15.376 0.216 1.00 91.38 96 ARG A CA 1
ATOM 751 C C . ARG A 1 96 ? -30.168 16.289 1.082 1.00 91.38 96 ARG A C 1
ATOM 753 O O . ARG A 1 96 ? -31.173 15.833 1.621 1.00 91.38 96 ARG A O 1
ATOM 760 N N . PHE A 1 97 ? -29.817 17.570 1.185 1.00 90.94 97 PHE A N 1
ATOM 761 C CA . PHE A 1 97 ? -30.605 18.564 1.917 1.00 90.94 97 PHE A CA 1
ATOM 762 C C . PHE A 1 97 ? -32.016 18.719 1.336 1.00 90.94 97 PHE A C 1
ATOM 764 O O . PHE A 1 97 ? -32.993 18.748 2.080 1.00 90.94 97 PHE A O 1
ATOM 771 N N . ALA A 1 98 ? -32.149 18.729 0.008 1.00 91.56 98 ALA A N 1
ATOM 772 C CA . ALA A 1 98 ? -33.444 18.776 -0.662 1.00 91.56 98 ALA A CA 1
ATOM 773 C C . ALA A 1 98 ? -34.310 17.542 -0.351 1.00 91.56 98 ALA A C 1
ATOM 775 O O . ALA A 1 98 ? -35.505 17.691 -0.102 1.00 91.56 98 ALA A O 1
ATOM 776 N N . LEU A 1 99 ? -33.723 16.339 -0.297 1.00 93.19 99 LEU A N 1
ATOM 777 C CA . LEU A 1 99 ? -34.436 15.124 0.114 1.00 93.19 99 LEU A CA 1
ATOM 778 C C . LEU A 1 99 ? -34.928 15.209 1.565 1.00 93.19 99 LEU A C 1
ATOM 780 O O . LEU A 1 99 ? -36.059 14.815 1.844 1.00 93.19 99 LEU A O 1
ATOM 784 N N . PHE A 1 100 ? -34.115 15.755 2.474 1.00 91.50 100 PHE A N 1
ATOM 785 C CA . PHE A 1 100 ? -34.533 16.004 3.855 1.00 91.50 100 PHE A CA 1
ATOM 786 C C . PHE A 1 100 ? -35.701 16.987 3.934 1.00 91.50 100 PHE A C 1
ATOM 788 O O . PHE A 1 100 ? -36.696 16.692 4.591 1.00 91.50 100 PHE A O 1
ATOM 795 N N . ASN A 1 101 ? -35.629 18.104 3.209 1.00 90.19 101 ASN A N 1
ATOM 796 C CA . ASN A 1 101 ? -36.723 19.076 3.150 1.00 90.19 101 ASN A CA 1
ATOM 797 C C . ASN A 1 101 ? -38.005 18.458 2.586 1.00 90.19 101 ASN A C 1
ATOM 799 O O . ASN A 1 101 ? -39.093 18.686 3.110 1.00 90.19 101 ASN A O 1
ATOM 803 N N . MET A 1 102 ? -37.884 17.633 1.548 1.00 92.44 102 MET A N 1
ATOM 804 C CA . MET A 1 102 ? -39.014 16.924 0.961 1.00 92.44 102 MET A CA 1
ATOM 805 C C . MET A 1 102 ? -39.659 15.951 1.959 1.00 92.44 102 MET A C 1
ATOM 807 O O . MET A 1 102 ? -40.881 15.946 2.095 1.00 92.44 102 MET A O 1
ATOM 811 N N . ALA A 1 103 ? -38.859 15.192 2.714 1.00 91.75 103 ALA A N 1
ATOM 812 C CA . ALA A 1 103 ? -39.369 14.319 3.770 1.00 91.75 103 ALA A CA 1
ATOM 813 C C . ALA A 1 103 ? -40.069 15.105 4.892 1.00 91.75 103 ALA A C 1
ATOM 815 O O . ALA A 1 103 ? -41.148 14.705 5.328 1.00 91.75 103 ALA A O 1
ATOM 816 N N . SER A 1 104 ? -39.519 16.254 5.301 1.00 89.25 104 SER A N 1
ATOM 817 C CA . SER A 1 104 ? -40.149 17.155 6.275 1.00 89.25 104 SER A CA 1
ATOM 818 C C . SER A 1 104 ? -41.506 17.678 5.795 1.00 89.25 104 SER A C 1
ATOM 820 O O . SER A 1 104 ? -42.454 17.735 6.575 1.00 89.25 104 SER A O 1
ATOM 822 N N . ILE A 1 105 ? -41.629 18.018 4.505 1.00 90.19 105 ILE A N 1
ATOM 823 C CA . ILE A 1 105 ? -42.901 18.444 3.902 1.00 90.19 105 ILE A CA 1
ATOM 824 C C . ILE A 1 105 ? -43.920 17.299 3.933 1.00 90.19 105 ILE A C 1
ATOM 826 O O . ILE A 1 105 ? -45.067 17.515 4.324 1.00 90.19 105 ILE A O 1
ATOM 830 N N . TRP A 1 106 ? -43.513 16.080 3.566 1.00 91.69 106 TRP A N 1
ATOM 831 C CA . TRP A 1 106 ? -44.395 14.908 3.583 1.00 91.69 106 TRP A CA 1
ATOM 832 C C . TRP A 1 106 ? -44.866 14.527 4.990 1.00 91.69 106 TRP A C 1
ATOM 834 O O . TRP A 1 106 ? -46.000 14.082 5.153 1.00 91.69 106 TRP A O 1
ATOM 844 N N . ALA A 1 107 ? -44.014 14.701 6.001 1.00 91.06 107 ALA A N 1
ATOM 845 C CA . ALA A 1 107 ? -44.328 14.397 7.396 1.00 91.06 107 ALA A CA 1
ATOM 846 C C . ALA A 1 107 ? -45.251 15.444 8.057 1.00 91.06 107 ALA A C 1
ATOM 848 O O . ALA A 1 107 ? -45.837 15.193 9.112 1.00 91.06 107 ALA A O 1
ATOM 849 N N . GLY A 1 108 ? -45.412 16.612 7.429 1.00 89.31 108 GLY A N 1
ATOM 850 C CA . GLY A 1 108 ? -46.318 17.672 7.858 1.00 89.31 108 GLY A CA 1
ATOM 851 C C . GLY A 1 108 ? -45.695 18.703 8.813 1.00 89.31 108 GLY A C 1
ATOM 852 O O . GLY A 1 108 ? -44.520 18.619 9.177 1.00 89.31 108 GLY A O 1
ATOM 853 N N . PRO A 1 109 ? -46.485 19.702 9.261 1.00 86.88 109 PRO A N 1
ATOM 854 C CA . PRO A 1 109 ? -45.976 20.911 9.923 1.00 86.88 109 PRO A CA 1
ATOM 855 C C . PRO A 1 109 ? -45.175 20.665 11.204 1.00 86.88 109 PRO A C 1
ATOM 857 O O . PRO A 1 109 ? -44.329 21.479 11.559 1.00 86.88 109 PRO A O 1
ATOM 860 N N . LYS A 1 110 ? -45.416 19.539 11.886 1.00 86.81 110 LYS A N 1
ATOM 861 C CA . LYS A 1 110 ? -44.681 19.133 13.092 1.00 86.81 110 LYS A CA 1
ATOM 862 C C . LYS A 1 110 ? -43.181 18.926 12.826 1.00 86.81 110 LYS A C 1
ATOM 864 O O . LYS A 1 110 ? -42.382 19.118 13.735 1.00 86.81 110 LYS A O 1
ATOM 869 N N . PHE A 1 111 ? -42.805 18.554 11.601 1.00 87.19 111 PHE A N 1
ATOM 870 C CA . PHE A 1 111 ? -41.431 18.210 11.223 1.00 87.19 111 PHE A CA 1
ATOM 871 C C . PHE A 1 111 ? -40.800 19.202 10.239 1.00 87.19 111 PHE A C 1
ATOM 873 O O . PHE A 1 111 ? -39.693 18.962 9.768 1.00 87.19 111 PHE A O 1
ATOM 880 N N . SER A 1 112 ? -41.452 20.334 9.959 1.00 78.62 112 SER A N 1
ATOM 881 C CA . SER A 1 112 ? -40.989 21.328 8.976 1.00 78.62 112 SER A CA 1
ATOM 882 C C . SER A 1 112 ? -39.551 21.814 9.211 1.00 78.62 112 SER A C 1
ATOM 884 O O . SER A 1 112 ? -38.839 22.084 8.250 1.00 78.62 112 SER A O 1
ATOM 886 N N . ASN A 1 113 ? -39.101 21.842 10.470 1.00 72.94 113 ASN A N 1
ATOM 887 C CA . ASN A 1 113 ? -37.772 22.316 10.870 1.00 72.94 113 ASN A CA 1
ATOM 888 C C . ASN A 1 113 ? -36.832 21.207 11.377 1.00 72.94 113 ASN A C 1
ATOM 890 O O . ASN A 1 113 ? -35.784 21.511 11.944 1.00 72.94 113 ASN A O 1
ATOM 894 N N . PHE A 1 114 ? -37.179 19.929 11.197 1.00 74.56 114 PHE A N 1
ATOM 895 C CA . PHE A 1 114 ? -36.445 18.807 11.796 1.00 74.56 114 PHE A CA 1
ATOM 896 C C . PHE A 1 114 ? -34.994 18.641 11.262 1.00 74.56 114 PHE A C 1
ATOM 898 O O . PHE A 1 114 ? -34.150 18.058 11.936 1.00 74.56 114 PHE A O 1
ATOM 905 N N . MET A 1 115 ? -34.662 19.229 10.106 1.00 76.50 115 MET A N 1
ATOM 906 C CA . MET A 1 115 ? -33.301 19.306 9.545 1.00 76.50 115 MET A CA 1
ATOM 907 C C . MET A 1 115 ? -33.077 20.660 8.865 1.00 76.50 115 MET A C 1
ATOM 909 O O . MET A 1 115 ? -32.948 20.750 7.650 1.00 76.50 115 MET A O 1
ATOM 913 N N . ASN A 1 116 ? -33.076 21.734 9.651 1.00 74.19 116 ASN A N 1
ATOM 914 C CA . ASN A 1 116 ? -33.111 23.109 9.137 1.00 74.19 116 ASN A CA 1
ATOM 915 C C . ASN A 1 116 ? -31.841 23.580 8.398 1.00 74.19 116 ASN A C 1
ATOM 917 O O . ASN A 1 116 ? -31.854 24.651 7.798 1.00 74.19 116 ASN A O 1
ATOM 921 N N . SER A 1 117 ? -30.742 22.821 8.437 1.00 82.19 117 SER A N 1
ATOM 922 C CA . SER A 1 117 ? -29.497 23.190 7.761 1.00 82.19 117 SER A CA 1
ATOM 923 C C . SER A 1 117 ? -28.641 21.979 7.393 1.00 82.19 117 SER A C 1
ATOM 925 O O . SER A 1 117 ? -28.682 20.933 8.048 1.00 82.19 117 SER A O 1
ATOM 927 N N . LYS A 1 118 ? -27.784 22.157 6.378 1.00 82.56 118 LYS A N 1
ATOM 928 C CA . LYS A 1 118 ? -26.719 21.198 6.031 1.00 82.56 118 LYS A CA 1
ATOM 929 C C . LYS A 1 118 ? -25.809 20.904 7.231 1.00 82.56 118 LYS A C 1
ATOM 931 O O . LYS A 1 118 ? -25.405 19.761 7.423 1.00 82.56 118 LYS A O 1
ATOM 936 N N . TYR A 1 119 ? -25.541 21.915 8.063 1.00 79.50 119 TYR A N 1
ATOM 937 C CA . TYR A 1 119 ? -24.723 21.786 9.269 1.00 79.50 119 TYR A CA 1
ATOM 938 C C . TYR A 1 119 ? -25.326 20.802 10.280 1.00 79.50 119 TYR A C 1
ATOM 940 O O . TYR A 1 119 ? -24.627 19.904 10.739 1.00 79.50 119 TYR A O 1
ATOM 948 N N . VAL A 1 120 ? -26.626 20.912 10.582 1.00 79.94 120 VAL A N 1
ATOM 949 C CA . VAL A 1 120 ? -27.310 19.998 11.517 1.00 79.94 120 VAL A CA 1
ATOM 950 C C . VAL A 1 120 ? -27.308 18.560 10.993 1.00 79.94 120 VAL A C 1
ATOM 952 O O . VAL A 1 120 ? -27.039 17.631 11.757 1.00 79.94 120 VAL A O 1
ATOM 955 N N . ILE A 1 121 ? -27.525 18.370 9.686 1.00 78.00 121 ILE A N 1
ATOM 956 C CA . ILE A 1 121 ? -27.439 17.048 9.045 1.00 78.00 121 ILE A CA 1
ATOM 957 C C . ILE A 1 121 ? -26.027 16.473 9.178 1.00 78.00 121 ILE A C 1
ATOM 959 O O . ILE A 1 121 ? -25.884 15.311 9.559 1.00 78.00 121 ILE A O 1
ATOM 963 N N . SER A 1 122 ? -24.991 17.272 8.893 1.00 76.75 122 SER A N 1
ATOM 964 C CA . SER A 1 122 ? -23.603 16.830 9.051 1.00 76.75 122 SER A CA 1
ATOM 965 C C . SER A 1 122 ? -23.321 16.475 10.503 1.00 76.75 122 SER A C 1
ATOM 967 O O . SER A 1 122 ? -22.897 15.365 10.767 1.00 76.75 122 SER A O 1
ATOM 969 N N . LYS A 1 123 ? -23.658 17.341 11.466 1.00 77.69 123 LYS A N 1
ATOM 970 C CA . LYS A 1 123 ? -23.413 17.086 12.893 1.00 77.69 123 LYS A CA 1
ATOM 971 C C . LYS A 1 123 ? -24.083 15.795 13.381 1.00 77.69 123 LYS A C 1
ATOM 973 O O . LYS A 1 123 ? -23.508 15.063 14.184 1.00 77.69 123 LYS A O 1
ATOM 978 N N . ARG A 1 124 ? -25.285 15.489 12.880 1.00 77.69 124 ARG A N 1
ATOM 979 C CA . ARG A 1 124 ? -25.998 14.249 13.216 1.00 77.69 124 ARG A CA 1
ATOM 980 C C . ARG A 1 124 ? -25.334 13.005 12.624 1.00 77.69 124 ARG A C 1
ATOM 982 O O . ARG A 1 124 ? -25.271 11.982 13.299 1.00 77.69 124 ARG A O 1
ATOM 989 N N . LEU A 1 125 ? -24.876 13.088 11.376 1.00 76.31 125 LEU A N 1
ATOM 990 C CA . LEU A 1 125 ? -24.262 11.973 10.648 1.00 76.31 125 LEU A CA 1
ATOM 991 C C . LEU A 1 125 ? -22.756 11.831 10.910 1.00 76.31 125 LEU A C 1
ATOM 993 O O . LEU A 1 125 ? -22.178 10.792 10.592 1.00 76.31 125 LEU A O 1
ATOM 997 N N . ASP A 1 126 ? -22.128 12.855 11.486 1.00 72.06 126 ASP A N 1
ATOM 998 C CA . ASP A 1 126 ? -20.713 12.863 11.812 1.00 72.06 126 ASP A CA 1
ATOM 999 C C . ASP A 1 126 ? -20.415 11.712 12.791 1.00 72.06 126 ASP A C 1
ATOM 1001 O O . ASP A 1 126 ? -21.149 11.476 13.770 1.00 72.06 126 ASP A O 1
ATOM 1005 N N . PRO A 1 127 ? -19.328 10.963 12.553 1.00 68.56 127 PRO A N 1
ATOM 1006 C CA . PRO A 1 127 ? -18.932 9.902 13.460 1.00 68.56 127 PRO A CA 1
ATOM 1007 C C . PRO A 1 127 ? -18.543 10.518 14.822 1.00 68.56 127 PRO A C 1
ATOM 1009 O O . PRO A 1 127 ? -18.293 11.724 14.909 1.00 68.56 127 PRO A O 1
ATOM 1012 N N . PRO A 1 128 ? -18.550 9.736 15.918 1.00 76.56 128 PRO A N 1
ATOM 1013 C CA . PRO A 1 128 ? -18.152 10.230 17.236 1.00 76.56 128 PRO A CA 1
ATOM 1014 C C . PRO A 1 128 ? -16.858 11.064 17.202 1.00 76.56 128 PRO A C 1
ATOM 1016 O O . PRO A 1 128 ? -15.877 10.678 16.570 1.00 76.56 128 PRO A O 1
ATOM 1019 N N . GLU A 1 129 ? -16.852 12.208 17.892 1.00 69.94 129 GLU A N 1
ATOM 1020 C CA . GLU A 1 129 ? -15.763 13.202 17.821 1.00 69.94 129 GLU A CA 1
ATOM 1021 C C . GLU A 1 129 ? -14.409 12.677 18.332 1.00 69.94 129 GLU A C 1
ATOM 1023 O O . GLU A 1 129 ? -13.358 13.245 18.039 1.00 69.94 129 GLU A O 1
ATOM 1028 N N . GLU A 1 130 ? -14.433 11.570 19.070 1.00 77.38 130 GLU A N 1
ATOM 1029 C CA . GLU A 1 130 ? -13.272 10.878 19.636 1.00 77.38 130 GLU A CA 1
ATOM 1030 C C . GLU A 1 130 ? -12.548 9.988 18.615 1.00 77.38 130 GLU A C 1
ATOM 1032 O O . GLU A 1 130 ? -11.459 9.496 18.885 1.00 77.38 130 GLU A O 1
ATOM 1037 N N . LEU A 1 131 ? -13.125 9.791 17.426 1.00 83.38 131 LEU A N 1
ATOM 1038 C CA . LEU A 1 131 ? -12.573 8.890 16.408 1.00 83.38 131 LEU A CA 1
ATOM 1039 C C . LEU A 1 131 ? -11.526 9.545 15.511 1.00 83.38 131 LEU A C 1
ATOM 1041 O O . LEU A 1 131 ? -10.796 8.839 14.812 1.00 83.38 131 LEU A O 1
ATOM 1045 N N . PHE A 1 132 ? -11.459 10.877 15.518 1.00 87.94 132 PHE A N 1
ATOM 1046 C CA . PHE A 1 132 ? -10.450 11.646 14.802 1.00 87.94 132 PHE A CA 1
ATOM 1047 C C . PHE A 1 132 ? -9.519 12.319 15.798 1.00 87.94 132 PHE A C 1
ATOM 1049 O O . PHE A 1 132 ? -9.924 13.201 16.560 1.00 87.94 132 PHE A O 1
ATOM 1056 N N . GLN A 1 133 ? -8.254 11.923 15.746 1.00 91.06 133 GLN A N 1
ATOM 1057 C CA . GLN A 1 133 ? -7.180 12.574 16.468 1.00 91.06 133 GLN A CA 1
ATOM 1058 C C . GLN A 1 133 ? -6.403 13.467 15.502 1.00 91.06 133 GLN A C 1
ATOM 1060 O O . GLN A 1 133 ? -5.973 13.029 14.439 1.00 91.06 133 GLN A O 1
ATOM 1065 N N . TYR A 1 134 ? -6.206 14.720 15.883 1.00 92.62 134 TYR A N 1
ATOM 1066 C CA . TYR A 1 134 ? -5.385 15.688 15.176 1.00 92.62 134 TYR A CA 1
ATOM 1067 C C . TYR A 1 134 ? -4.018 15.732 15.837 1.00 92.62 134 TYR A C 1
ATOM 1069 O O . TYR A 1 134 ? -3.895 16.000 17.034 1.00 92.62 134 TYR A O 1
ATOM 1077 N N . ILE A 1 135 ? -2.988 15.443 15.052 1.00 94.81 135 ILE A N 1
ATOM 1078 C CA . ILE A 1 135 ? -1.613 15.348 15.511 1.00 94.81 135 ILE A CA 1
ATOM 1079 C C . ILE A 1 135 ? -0.847 16.530 14.952 1.00 94.81 135 ILE A C 1
ATOM 1081 O O . ILE A 1 135 ? -0.730 16.700 13.737 1.00 94.81 135 ILE A O 1
ATOM 1085 N N . PHE A 1 136 ? -0.308 17.336 15.858 1.00 95.00 136 PHE A N 1
ATOM 1086 C CA . PHE A 1 136 ? 0.475 18.505 15.511 1.00 95.00 136 PHE A CA 1
ATOM 1087 C C . PHE A 1 136 ? 1.959 18.216 15.634 1.00 95.00 136 PHE A C 1
ATOM 1089 O O . PHE A 1 136 ? 2.411 17.556 16.572 1.00 95.00 136 PHE A O 1
ATOM 1096 N N . TYR A 1 137 ? 2.730 18.737 14.688 1.00 95.25 137 TYR A N 1
ATOM 1097 C CA . TYR A 1 137 ? 4.160 18.482 14.610 1.00 95.25 137 TYR A CA 1
ATOM 1098 C C . TYR A 1 137 ? 4.954 19.754 14.329 1.00 95.25 137 TYR A C 1
ATOM 1100 O O . TYR A 1 137 ? 4.430 20.756 13.846 1.00 95.25 137 TYR A O 1
ATOM 1108 N N . CYS A 1 138 ? 6.242 19.718 14.652 1.00 95.25 138 CYS A N 1
ATOM 1109 C CA . CYS A 1 138 ? 7.188 20.760 14.286 1.00 95.25 138 CYS A CA 1
ATOM 1110 C C . CYS A 1 138 ? 7.645 20.523 12.844 1.00 95.25 138 CYS A C 1
ATOM 1112 O O . CYS A 1 138 ? 8.287 19.508 12.572 1.00 95.25 138 CYS A O 1
ATOM 1114 N N . SER A 1 139 ? 7.362 21.449 11.926 1.00 92.50 139 SER A N 1
ATOM 1115 C CA . SER A 1 139 ? 7.745 21.302 10.511 1.00 92.50 139 SER A CA 1
ATOM 1116 C C . SER A 1 139 ? 9.261 21.353 10.280 1.00 92.50 139 SER A C 1
ATOM 1118 O O . SER A 1 139 ? 9.740 20.826 9.281 1.00 92.50 139 SER A O 1
ATOM 1120 N N . LYS A 1 140 ? 10.030 21.939 11.209 1.00 93.06 140 LYS A N 1
ATOM 1121 C CA . LYS A 1 140 ? 11.502 21.998 11.150 1.00 93.06 140 LYS A CA 1
ATOM 1122 C C . LYS A 1 140 ? 12.177 20.740 11.703 1.00 93.06 140 LYS A C 1
ATOM 1124 O O . LYS A 1 140 ? 13.151 20.260 11.135 1.00 93.06 140 LYS A O 1
ATOM 1129 N N . CYS A 1 141 ? 11.678 20.210 12.820 1.00 94.44 141 CYS A N 1
ATOM 1130 C CA . CYS A 1 141 ? 12.307 19.095 13.540 1.00 94.44 141 CYS A CA 1
ATOM 1131 C C . CYS A 1 141 ? 11.630 17.742 13.321 1.00 94.44 141 CYS A C 1
ATOM 1133 O O . CYS A 1 141 ? 12.161 16.737 13.792 1.00 94.44 141 CYS A O 1
ATOM 1135 N N . ASN A 1 142 ? 10.461 17.711 12.675 1.00 93.75 142 ASN A N 1
ATOM 1136 C CA . ASN A 1 142 ? 9.642 16.513 12.477 1.00 93.75 142 ASN A CA 1
ATOM 1137 C C . ASN A 1 142 ? 9.333 15.766 13.787 1.00 93.75 142 ASN A C 1
ATOM 1139 O O . ASN A 1 142 ? 9.263 14.540 13.814 1.00 93.75 142 ASN A O 1
ATOM 1143 N N . CYS A 1 143 ? 9.193 16.499 14.893 1.00 94.06 143 CYS A N 1
ATOM 1144 C CA . CYS A 1 143 ? 8.833 15.940 16.192 1.00 94.06 143 CYS A CA 1
ATOM 1145 C C . CYS A 1 143 ? 7.384 16.270 16.545 1.00 94.06 143 CYS A C 1
ATOM 1147 O O . CYS A 1 143 ? 6.849 17.294 16.111 1.00 94.06 143 CYS A O 1
ATOM 1149 N N . LEU A 1 144 ? 6.776 15.401 17.349 1.00 95.38 144 LEU A N 1
ATOM 1150 C CA . LEU A 1 144 ? 5.452 15.617 17.915 1.00 95.38 144 LEU A CA 1
ATOM 1151 C C . LEU A 1 144 ? 5.443 16.898 18.761 1.00 95.38 144 LEU A C 1
ATOM 1153 O O . LEU A 1 144 ? 6.383 17.135 19.518 1.00 95.38 144 LEU A O 1
ATOM 1157 N N . LEU A 1 145 ? 4.390 17.702 18.622 1.00 94.81 145 LEU A N 1
ATOM 1158 C CA . LEU A 1 145 ? 4.113 18.834 19.505 1.00 94.81 145 LEU A CA 1
ATOM 1159 C C . LEU A 1 145 ? 2.980 18.500 20.466 1.00 94.81 145 LEU A C 1
ATOM 1161 O O . LEU A 1 145 ? 3.145 18.650 21.669 1.00 94.81 145 LEU A O 1
ATOM 1165 N N . ASP A 1 146 ? 1.841 18.052 19.937 1.00 92.75 146 ASP A N 1
ATOM 1166 C CA . ASP A 1 146 ? 0.671 17.713 20.747 1.00 92.75 146 ASP A CA 1
ATOM 1167 C C . ASP A 1 146 ? -0.331 16.857 19.947 1.00 92.75 146 ASP A C 1
ATOM 1169 O O . ASP A 1 146 ? -0.208 16.713 18.722 1.00 92.75 146 ASP A O 1
ATOM 1173 N N . LYS A 1 147 ? -1.320 16.282 20.638 1.00 91.44 147 LYS A N 1
ATOM 1174 C CA . LYS A 1 147 ? -2.410 15.490 20.051 1.00 91.44 147 LYS A CA 1
ATOM 1175 C C . LYS A 1 147 ? -3.737 15.881 20.689 1.00 91.44 147 LYS A C 1
ATOM 1177 O O . LYS A 1 147 ? -3.856 15.874 21.907 1.00 91.44 147 LYS A O 1
ATOM 1182 N N . PHE A 1 148 ? -4.750 16.123 19.867 1.00 89.00 148 PHE A N 1
ATOM 1183 C CA . PHE A 1 148 ? -6.087 16.502 20.330 1.00 89.00 148 PHE A CA 1
ATOM 1184 C C . PHE A 1 148 ? -7.148 15.658 19.638 1.00 89.00 148 PHE A C 1
ATOM 1186 O O . PHE A 1 148 ? -6.991 15.328 18.463 1.00 89.00 148 PHE A O 1
ATOM 1193 N N . TYR A 1 149 ? -8.240 15.330 20.323 1.00 85.44 149 TYR A N 1
ATOM 1194 C CA . TYR A 1 149 ? -9.431 14.848 19.626 1.00 85.44 149 TYR A CA 1
ATOM 1195 C C . TYR A 1 149 ? -10.197 16.032 19.038 1.00 85.44 149 TYR A C 1
ATOM 1197 O O . TYR A 1 149 ? -10.020 17.173 19.469 1.00 85.44 149 TYR A O 1
ATOM 1205 N N . ARG A 1 150 ? -11.067 15.781 18.050 1.00 73.94 150 ARG A N 1
ATOM 1206 C CA . ARG A 1 150 ? -11.855 16.845 17.399 1.00 73.94 150 ARG A CA 1
ATOM 1207 C C . ARG A 1 150 ? -12.605 17.717 18.412 1.00 73.94 150 ARG A C 1
ATOM 1209 O O . ARG A 1 150 ? -12.602 18.937 18.276 1.00 73.94 150 ARG A O 1
ATOM 1216 N N . LYS A 1 151 ? -13.165 17.090 19.449 1.00 67.94 151 LYS A N 1
ATOM 1217 C CA . LYS A 1 151 ? -13.884 17.754 20.547 1.00 67.94 151 LYS A CA 1
ATOM 1218 C C . LYS A 1 151 ? -13.033 18.751 21.344 1.00 67.94 151 LYS A C 1
ATOM 1220 O O . LYS A 1 151 ? -13.556 19.725 21.873 1.00 67.94 151 LYS A O 1
ATOM 1225 N N . ASP A 1 152 ? -11.719 18.535 21.408 1.00 73.69 152 ASP A N 1
ATOM 1226 C CA . ASP A 1 152 ? -10.799 19.343 22.217 1.00 73.69 152 ASP A CA 1
ATOM 1227 C C . ASP A 1 152 ? -10.295 20.589 21.456 1.00 73.69 152 ASP A C 1
ATOM 1229 O O . ASP A 1 152 ? -9.697 21.488 22.044 1.00 73.69 152 ASP A O 1
ATOM 1233 N N . LEU A 1 153 ? -10.546 20.675 20.142 1.00 69.38 153 LEU A N 1
ATOM 1234 C CA . LEU A 1 153 ? -10.009 21.713 19.247 1.00 69.38 153 LEU A CA 1
ATOM 1235 C C . LEU A 1 153 ? -10.810 23.023 19.220 1.00 69.38 153 LEU A C 1
ATOM 1237 O O . LEU A 1 153 ? -10.592 23.867 18.350 1.00 69.38 153 LEU A O 1
ATOM 1241 N N . LEU A 1 154 ? -11.709 23.230 20.182 1.00 62.16 154 LEU A N 1
ATOM 1242 C CA . LEU A 1 154 ? -12.572 24.415 20.258 1.00 62.16 154 LEU A CA 1
ATOM 1243 C C . LEU A 1 154 ? -11.802 25.726 20.502 1.00 62.16 154 LEU A C 1
ATOM 1245 O O . LEU A 1 154 ? -12.367 26.807 20.348 1.00 62.16 154 LEU A O 1
ATOM 1249 N N . THR A 1 155 ? -10.514 25.661 20.854 1.00 67.06 155 THR A N 1
ATOM 1250 C CA . THR A 1 155 ? -9.674 26.847 21.062 1.00 67.06 155 THR A CA 1
ATOM 1251 C C . THR A 1 155 ? -8.344 26.733 20.325 1.00 67.06 155 THR A C 1
ATOM 1253 O O . THR A 1 155 ? -7.676 25.700 20.342 1.00 67.06 155 THR A O 1
ATOM 1256 N N . THR A 1 156 ? -7.940 27.826 19.671 1.00 74.00 156 THR A N 1
ATOM 1257 C CA . THR A 1 156 ? -6.595 27.932 19.093 1.00 74.00 156 THR A CA 1
ATOM 1258 C C . THR A 1 156 ? -5.583 27.967 20.230 1.00 74.00 156 THR A C 1
ATOM 1260 O O . THR A 1 156 ? -5.602 28.886 21.047 1.00 74.00 156 THR A O 1
ATOM 1263 N N . THR A 1 157 ? -4.671 26.999 20.255 1.00 84.75 157 THR A N 1
ATOM 1264 C CA . THR A 1 157 ? -3.567 26.959 21.220 1.00 84.75 157 THR A CA 1
ATOM 1265 C C . THR A 1 157 ? -2.224 27.111 20.514 1.00 84.75 157 THR A C 1
ATOM 1267 O O . THR A 1 157 ? -2.107 26.914 19.303 1.00 84.75 157 THR A O 1
ATOM 1270 N N . TYR A 1 158 ? -1.197 27.497 21.269 1.00 90.19 158 TYR A N 1
ATOM 1271 C CA . TYR A 1 158 ? 0.175 27.596 20.782 1.00 90.19 158 TYR A CA 1
ATOM 1272 C C . TYR A 1 158 ? 1.070 26.639 21.567 1.00 90.19 158 TYR A C 1
ATOM 1274 O O . TYR A 1 158 ? 0.874 26.425 22.770 1.00 90.19 158 TYR A O 1
ATOM 1282 N N . ARG A 1 159 ? 2.043 26.046 20.874 1.00 92.00 159 ARG A N 1
ATOM 1283 C CA . ARG A 1 159 ? 3.033 25.134 21.458 1.00 92.00 159 ARG A CA 1
ATOM 1284 C C . ARG A 1 159 ? 4.428 25.472 20.963 1.00 92.00 159 ARG A C 1
ATOM 1286 O O . ARG A 1 159 ? 4.614 25.761 19.781 1.00 92.00 159 ARG A O 1
ATOM 1293 N N . HIS A 1 160 ? 5.396 25.398 21.867 1.00 94.50 160 HIS A N 1
ATOM 1294 C CA . HIS A 1 160 ? 6.809 25.560 21.549 1.00 94.50 160 HIS A CA 1
ATOM 1295 C C . HIS A 1 160 ? 7.431 24.200 21.245 1.00 94.50 160 HIS A C 1
ATOM 1297 O O . HIS A 1 160 ? 7.182 23.220 21.945 1.00 94.50 160 HIS A O 1
ATOM 1303 N N . CYS A 1 161 ? 8.251 24.133 20.201 1.00 96.12 161 CYS A N 1
ATOM 1304 C CA . CYS A 1 161 ? 9.063 22.955 19.942 1.00 96.12 161 CYS A CA 1
ATOM 1305 C C . CYS A 1 161 ? 10.275 22.940 20.879 1.00 96.12 161 CYS A C 1
ATOM 1307 O O . CYS A 1 161 ? 11.129 23.813 20.784 1.00 96.12 161 CYS A O 1
ATOM 1309 N N . GLU A 1 162 ? 10.428 21.902 21.697 1.00 94.81 162 GLU A N 1
ATOM 1310 C CA . GLU A 1 162 ? 11.566 21.781 22.625 1.00 94.81 162 GLU A CA 1
ATOM 1311 C C . GLU A 1 162 ? 12.936 21.737 21.922 1.00 94.81 162 GLU A C 1
ATOM 1313 O O . GLU A 1 162 ? 13.953 22.116 22.498 1.00 94.81 162 GLU A O 1
ATOM 1318 N N . LYS A 1 163 ? 12.981 21.300 20.655 1.00 94.88 163 LYS A N 1
ATOM 1319 C CA . LYS A 1 163 ? 14.233 21.141 19.897 1.00 94.88 163 LYS A CA 1
ATOM 1320 C C . LYS A 1 163 ? 14.701 22.425 19.221 1.00 94.88 163 LYS A C 1
ATOM 1322 O O . LYS A 1 163 ? 15.881 22.746 19.287 1.00 94.88 163 LYS A O 1
ATOM 1327 N N . CYS A 1 164 ? 13.806 23.135 18.532 1.00 96.19 164 CYS A N 1
ATOM 1328 C CA . CYS A 1 164 ? 14.167 24.345 17.783 1.00 96.19 164 CYS A CA 1
ATOM 1329 C C . CYS A 1 164 ? 13.614 25.639 18.373 1.00 96.19 164 CYS A C 1
ATOM 1331 O O . CYS A 1 164 ? 13.863 26.688 17.793 1.00 96.19 164 CYS A O 1
ATOM 1333 N N . GLN A 1 165 ? 12.857 25.566 19.471 1.00 95.50 165 GLN A N 1
ATOM 1334 C CA . GLN A 1 165 ? 12.259 26.700 20.189 1.00 95.50 165 GLN A CA 1
ATOM 1335 C C . GLN A 1 165 ? 11.241 27.526 19.377 1.00 95.50 165 GLN A C 1
ATOM 1337 O O . GLN A 1 165 ? 10.704 28.518 19.861 1.00 95.50 165 GLN A O 1
ATOM 1342 N N . GLU A 1 166 ? 10.908 27.083 18.162 1.00 94.62 166 GLU A N 1
ATOM 1343 C CA . GLU A 1 166 ? 9.883 27.701 17.317 1.00 94.62 166 GLU A CA 1
ATOM 1344 C C . GLU A 1 166 ? 8.483 27.491 17.901 1.00 94.62 166 GLU A C 1
ATOM 1346 O O . GLU A 1 166 ? 8.176 26.434 18.466 1.00 94.62 166 GLU A O 1
ATOM 1351 N N . THR A 1 167 ? 7.621 28.490 17.718 1.00 94.44 167 THR A N 1
ATOM 1352 C CA . THR A 1 167 ? 6.235 28.469 18.197 1.00 94.44 167 THR A CA 1
ATOM 1353 C C . THR A 1 167 ? 5.293 28.116 17.060 1.00 94.44 167 THR A C 1
ATOM 1355 O O . THR A 1 167 ? 5.329 28.736 16.001 1.00 94.44 167 THR A O 1
ATOM 1358 N N . TYR A 1 168 ? 4.408 27.154 17.293 1.00 93.25 168 TYR A N 1
ATOM 1359 C CA . TYR A 1 168 ? 3.452 26.689 16.299 1.00 93.25 168 TYR A CA 1
ATOM 1360 C C . TYR A 1 168 ? 2.017 26.921 16.759 1.00 93.25 168 TYR A C 1
ATOM 1362 O O . TYR A 1 168 ? 1.679 26.699 17.924 1.00 93.25 168 TYR A O 1
ATOM 1370 N N . LYS A 1 169 ? 1.163 27.323 15.813 1.00 90.75 169 LYS A N 1
ATOM 1371 C CA . LYS A 1 169 ? -0.286 27.445 15.996 1.00 90.75 169 LYS A CA 1
ATOM 1372 C C . LYS A 1 169 ? -0.954 26.079 15.831 1.00 90.75 169 LYS A C 1
ATOM 1374 O O . LYS A 1 169 ? -0.886 25.491 14.752 1.00 90.75 169 LYS A O 1
ATOM 1379 N N . MET A 1 170 ? -1.641 25.605 16.865 1.00 88.88 170 MET A N 1
ATOM 1380 C CA . MET A 1 170 ? -2.420 24.365 16.844 1.00 88.88 170 MET A CA 1
ATOM 1381 C C . MET A 1 170 ? -3.835 24.672 16.340 1.00 88.88 170 MET A C 1
ATOM 1383 O O . MET A 1 170 ? -4.703 25.121 17.086 1.00 88.88 170 MET A O 1
ATOM 1387 N N . SER A 1 171 ? -4.049 24.505 15.038 1.00 86.44 171 SER A N 1
ATOM 1388 C CA . SER A 1 171 ? -5.350 24.665 14.385 1.00 86.44 171 SER A CA 1
ATOM 1389 C C . SER A 1 171 ? -5.464 23.676 13.231 1.00 86.44 171 SER A C 1
ATOM 1391 O O . SER A 1 171 ? -4.480 23.410 12.548 1.00 86.44 171 SER A O 1
ATOM 1393 N N . THR A 1 172 ? -6.662 23.154 12.977 1.00 80.44 172 THR A N 1
ATOM 1394 C CA . THR A 1 172 ? -6.920 22.207 11.876 1.00 80.44 172 THR A CA 1
ATOM 1395 C C . THR A 1 172 ? -6.595 22.774 10.495 1.00 80.44 172 THR A C 1
ATOM 1397 O O . THR A 1 172 ? -6.375 22.012 9.562 1.00 80.44 172 THR A O 1
ATOM 1400 N N . ASN A 1 173 ? -6.543 24.103 10.370 1.00 80.75 173 ASN A N 1
ATOM 1401 C CA . ASN A 1 173 ? -6.199 24.799 9.130 1.00 80.75 173 ASN A CA 1
ATOM 1402 C C . ASN A 1 173 ? -4.689 25.056 8.998 1.00 80.75 173 ASN A C 1
ATOM 1404 O O . ASN A 1 173 ? -4.239 25.596 7.989 1.00 80.75 173 ASN A O 1
ATOM 1408 N N . SER A 1 174 ? -3.898 24.716 10.018 1.00 83.75 174 SER A N 1
ATOM 1409 C CA . SER A 1 174 ? -2.448 24.867 9.975 1.00 83.75 174 SER A CA 1
ATOM 1410 C C . SER A 1 174 ? -1.805 23.727 9.181 1.00 83.75 174 SER A C 1
ATOM 1412 O O . SER A 1 174 ? -2.187 22.565 9.301 1.00 83.75 174 SER A O 1
ATOM 1414 N N . SER A 1 175 ? -0.743 24.034 8.434 1.00 86.19 175 SER A N 1
ATOM 1415 C CA . SER A 1 175 ? 0.004 23.053 7.632 1.00 86.19 175 SER A CA 1
ATOM 1416 C C . SER A 1 175 ? 0.828 22.052 8.452 1.00 86.19 175 SER A C 1
ATOM 1418 O O . SER A 1 175 ? 1.461 21.167 7.887 1.00 86.19 175 SER A O 1
ATOM 1420 N N . ASN A 1 176 ? 0.888 22.213 9.774 1.00 92.19 176 ASN A N 1
ATOM 1421 C CA . ASN A 1 176 ? 1.668 21.387 10.692 1.00 92.19 176 ASN A CA 1
ATOM 1422 C C . ASN A 1 176 ? 0.783 20.382 11.452 1.00 92.19 176 ASN A C 1
ATOM 1424 O O . ASN A 1 176 ? 0.993 20.120 12.638 1.00 92.19 176 ASN A O 1
ATOM 1428 N N . CYS A 1 177 ? -0.224 19.851 10.760 1.00 93.56 177 CYS A N 1
ATOM 1429 C CA . CYS A 1 177 ? -1.208 18.924 11.294 1.00 93.56 177 CYS A CA 1
ATOM 1430 C C . CYS A 1 177 ? -1.414 17.741 10.339 1.00 93.56 177 CYS A C 1
ATOM 1432 O O . CYS A 1 177 ? -1.415 17.901 9.118 1.00 93.56 177 CYS A O 1
ATOM 1434 N N . PHE A 1 178 ? -1.610 16.552 10.896 1.00 94.81 178 PHE A N 1
ATOM 1435 C CA . PHE A 1 178 ? -2.194 15.416 10.191 1.00 94.81 178 PHE A CA 1
ATOM 1436 C C . PHE A 1 178 ? -3.270 14.770 11.058 1.00 94.81 178 PHE A C 1
ATOM 1438 O O . PHE A 1 178 ? -3.299 14.951 12.276 1.00 94.81 178 PHE A O 1
ATOM 1445 N N . VAL A 1 179 ? -4.159 14.012 10.429 1.00 94.19 179 VAL A N 1
ATOM 1446 C CA . VAL A 1 179 ? -5.261 13.335 11.113 1.00 94.19 179 VAL A CA 1
ATOM 1447 C C . VAL A 1 179 ? -4.932 11.857 11.238 1.00 94.19 179 VAL A C 1
ATOM 1449 O O . VAL A 1 179 ? -4.455 11.242 10.287 1.00 94.19 179 VAL A O 1
ATOM 1452 N N . SER A 1 180 ? -5.200 11.275 12.400 1.00 95.06 180 SER A N 1
ATOM 1453 C CA . SER A 1 180 ? -5.278 9.834 12.593 1.00 95.06 180 SER A CA 1
ATOM 1454 C C . SER A 1 180 ? -6.707 9.448 12.939 1.00 95.06 180 SER A C 1
ATOM 1456 O O . SER A 1 180 ? -7.401 10.145 13.677 1.00 95.06 180 SER A O 1
ATOM 1458 N N . THR A 1 181 ? -7.145 8.342 12.367 1.00 94.12 181 THR A N 1
ATOM 1459 C CA . THR A 1 181 ? -8.483 7.785 12.530 1.00 94.12 181 THR A CA 1
ATOM 1460 C C . THR A 1 181 ? -8.402 6.501 13.336 1.00 94.12 181 THR A C 1
ATOM 1462 O O . THR A 1 181 ? -7.453 5.729 13.186 1.00 94.12 181 THR A O 1
ATOM 1465 N N . ASP A 1 182 ? -9.402 6.267 14.182 1.00 94.44 182 ASP A N 1
ATOM 1466 C CA . ASP A 1 182 ? -9.474 5.068 15.014 1.00 94.44 182 ASP A CA 1
ATOM 1467 C C . ASP A 1 182 ? -9.698 3.811 14.150 1.00 94.44 182 ASP A C 1
ATOM 1469 O O . ASP A 1 182 ? -10.774 3.581 13.579 1.00 94.44 182 ASP A O 1
ATOM 1473 N N . VAL A 1 183 ? -8.653 2.988 14.026 1.00 96.38 183 VAL A N 1
ATOM 1474 C CA . VAL A 1 183 ? -8.692 1.727 13.271 1.00 96.38 183 VAL A CA 1
ATOM 1475 C C . VAL A 1 183 ? -9.542 0.683 13.993 1.00 96.38 183 VAL A C 1
ATOM 1477 O O . VAL A 1 183 ? -10.267 -0.077 13.348 1.00 96.38 183 VAL A O 1
ATOM 1480 N N . LYS A 1 184 ? -9.490 0.650 15.329 1.00 96.12 184 LYS A N 1
ATOM 1481 C CA . LYS A 1 184 ? -10.231 -0.305 16.160 1.00 96.12 184 LYS A CA 1
ATOM 1482 C C . LYS A 1 184 ? -11.726 -0.152 15.945 1.00 96.12 184 LYS A C 1
ATOM 1484 O O . LYS A 1 184 ? -12.406 -1.142 15.681 1.00 96.12 184 LYS A O 1
ATOM 1489 N N . TYR A 1 185 ? -12.216 1.083 15.989 1.00 94.06 185 TYR A N 1
ATOM 1490 C CA . TYR A 1 185 ? -13.615 1.406 15.750 1.00 94.06 185 TYR A CA 1
ATOM 1491 C C . TYR A 1 185 ? -14.066 0.983 14.350 1.00 94.06 185 TYR A C 1
ATOM 1493 O O . TYR A 1 185 ? -15.077 0.299 14.209 1.00 94.06 185 TYR A O 1
ATOM 1501 N N . GLN A 1 186 ? -13.300 1.323 13.310 1.00 94.81 186 GLN A N 1
ATOM 1502 C CA . GLN A 1 186 ? -13.648 0.967 11.932 1.00 94.81 186 GLN A CA 1
ATOM 1503 C C . GLN A 1 186 ? -13.739 -0.549 11.722 1.00 94.81 186 GLN A C 1
ATOM 1505 O O . GLN A 1 186 ? -14.697 -1.038 11.121 1.00 94.81 186 GLN A O 1
ATOM 1510 N N . VAL A 1 187 ? -12.776 -1.309 12.253 1.00 96.62 187 VAL A N 1
ATOM 1511 C CA . VAL A 1 187 ? -12.809 -2.776 12.187 1.00 96.62 187 VAL A CA 1
ATOM 1512 C C . VAL A 1 187 ? -13.971 -3.323 13.017 1.00 96.62 187 VAL A C 1
ATOM 1514 O O . VAL A 1 187 ? -14.648 -4.249 12.582 1.00 96.62 187 VAL A O 1
ATOM 1517 N N . GLN A 1 188 ? -14.253 -2.747 14.186 1.00 95.00 188 GLN A N 1
ATOM 1518 C CA . GLN A 1 188 ? -15.386 -3.151 15.012 1.00 95.00 188 GLN A CA 1
ATOM 1519 C C . GLN A 1 188 ? -16.719 -2.954 14.280 1.00 95.00 188 GLN A C 1
ATOM 1521 O O . GLN A 1 188 ? -17.512 -3.890 14.239 1.00 95.00 188 GLN A O 1
ATOM 1526 N N . VAL A 1 189 ? -16.949 -1.798 13.651 1.00 91.69 189 VAL A N 1
ATOM 1527 C CA . VAL A 1 189 ? -18.156 -1.528 12.847 1.00 91.69 189 VAL A CA 1
ATOM 1528 C C . VAL A 1 189 ? -18.273 -2.520 11.687 1.00 91.69 189 VAL A C 1
ATOM 1530 O O . VAL A 1 189 ? -19.335 -3.105 11.464 1.00 91.69 189 VAL A O 1
ATOM 1533 N N . LEU A 1 190 ? -17.165 -2.784 10.988 1.00 94.12 190 LEU A N 1
ATOM 1534 C CA . LEU A 1 190 ? -17.105 -3.774 9.913 1.00 94.12 190 LEU A CA 1
ATOM 1535 C C . LEU A 1 190 ? -17.486 -5.182 10.403 1.00 94.12 190 LEU A C 1
ATOM 1537 O O . LEU A 1 190 ? -18.254 -5.884 9.746 1.00 94.12 190 LEU A O 1
ATOM 1541 N N . LEU A 1 191 ? -16.983 -5.589 11.572 1.00 94.94 191 LEU A N 1
ATOM 1542 C CA . LEU A 1 191 ? -17.258 -6.889 12.189 1.00 94.94 191 LEU A CA 1
ATOM 1543 C C . LEU A 1 191 ? -18.611 -6.953 12.913 1.00 94.94 191 LEU A C 1
ATOM 1545 O O . LEU A 1 191 ? -19.084 -8.043 13.218 1.00 94.94 191 LEU A O 1
ATOM 1549 N N . GLN A 1 192 ? -19.267 -5.834 13.204 1.00 91.25 192 GLN A N 1
ATOM 1550 C CA . GLN A 1 192 ? -20.634 -5.836 13.733 1.00 91.25 192 GLN A CA 1
ATOM 1551 C C . GLN A 1 192 ? -21.660 -6.182 12.646 1.00 91.25 192 GLN A C 1
ATOM 1553 O O . GLN A 1 192 ? -22.732 -6.704 12.954 1.00 91.25 192 GLN A O 1
ATOM 1558 N N . ASN A 1 193 ? -21.321 -5.979 11.370 1.00 90.25 193 ASN A N 1
ATOM 1559 C CA . ASN A 1 193 ? -22.169 -6.372 10.254 1.00 90.25 193 ASN A CA 1
ATOM 1560 C C . ASN A 1 193 ? -22.237 -7.909 10.122 1.00 90.25 193 ASN A C 1
ATOM 1562 O O . ASN A 1 193 ? -21.262 -8.575 9.758 1.00 90.25 193 ASN A O 1
ATOM 1566 N N . SER A 1 194 ? -23.414 -8.484 10.387 1.00 89.81 194 SER A N 1
ATOM 1567 C CA . SER A 1 194 ? -23.642 -9.937 10.381 1.00 89.81 194 SER A CA 1
ATOM 1568 C C . SER A 1 194 ? -23.355 -10.591 9.025 1.00 89.81 194 SER A C 1
ATOM 1570 O O . SER A 1 194 ? -22.759 -11.671 8.979 1.00 89.81 194 SER A O 1
ATOM 1572 N N . ASN A 1 195 ? -23.689 -9.923 7.916 1.00 91.31 195 ASN A N 1
ATOM 1573 C CA . ASN A 1 195 ? -23.404 -10.418 6.567 1.00 91.31 195 ASN A CA 1
ATOM 1574 C C . ASN A 1 195 ? -21.896 -10.469 6.299 1.00 91.31 195 ASN A C 1
ATOM 1576 O O . ASN A 1 195 ? -21.397 -11.471 5.784 1.00 91.31 195 ASN A O 1
ATOM 1580 N N . VAL A 1 196 ? -21.163 -9.422 6.694 1.00 93.62 196 VAL A N 1
ATOM 1581 C CA . VAL A 1 196 ? -19.698 -9.382 6.577 1.00 93.62 196 VAL A CA 1
ATOM 1582 C C . VAL A 1 196 ? -19.071 -10.499 7.407 1.00 93.62 196 VAL A C 1
ATOM 1584 O O . VAL A 1 196 ? -18.267 -11.261 6.873 1.00 93.62 196 VAL A O 1
ATOM 1587 N N . ARG A 1 197 ? -19.486 -10.677 8.671 1.00 94.25 197 ARG A N 1
ATOM 1588 C CA . ARG A 1 197 ? -18.995 -11.778 9.520 1.00 94.25 197 ARG A CA 1
ATOM 1589 C C . ARG A 1 197 ? -19.251 -13.149 8.911 1.00 94.25 197 ARG A C 1
ATOM 1591 O O . ARG A 1 197 ? -18.367 -14.001 8.942 1.00 94.25 197 ARG A O 1
ATOM 1598 N N . LYS A 1 198 ? -20.449 -13.387 8.375 1.00 95.12 198 LYS A N 1
ATOM 1599 C CA . LYS A 1 198 ? -20.801 -14.675 7.766 1.00 95.12 198 LYS A CA 1
ATOM 1600 C C . LYS A 1 198 ? -19.854 -15.014 6.613 1.00 95.12 198 LYS A C 1
ATOM 1602 O O . LYS A 1 198 ? -19.313 -16.118 6.575 1.00 95.12 198 LYS A O 1
ATOM 1607 N N . LEU A 1 199 ? -19.629 -14.055 5.715 1.00 96.88 199 LEU A N 1
ATOM 1608 C CA . LEU A 1 199 ? -18.718 -14.203 4.577 1.00 96.88 199 LEU A CA 1
ATOM 1609 C C . LEU A 1 199 ? -17.259 -14.359 5.021 1.00 96.88 199 LEU A C 1
ATOM 1611 O O . LEU A 1 199 ? -16.546 -15.203 4.485 1.00 96.88 199 LEU A O 1
ATOM 1615 N N . LEU A 1 200 ? -16.837 -13.593 6.029 1.00 97.50 200 LEU A N 1
ATOM 1616 C CA . LEU A 1 200 ? -15.518 -13.695 6.650 1.00 97.50 200 LEU A CA 1
ATOM 1617 C C . LEU A 1 200 ? -15.265 -15.110 7.187 1.00 97.50 200 LEU A C 1
ATOM 1619 O O . LEU A 1 200 ? -14.286 -15.744 6.813 1.00 97.50 200 LEU A O 1
ATOM 1623 N N . PHE A 1 201 ? -16.155 -15.641 8.030 1.00 96.88 201 PHE A N 1
ATOM 1624 C CA . PHE A 1 201 ? -15.982 -16.976 8.610 1.00 96.88 201 PHE A CA 1
ATOM 1625 C C . PHE A 1 201 ? -16.051 -18.097 7.573 1.00 96.88 201 PHE A C 1
ATOM 1627 O O . PHE A 1 201 ? -15.384 -19.117 7.744 1.00 96.88 201 PHE A O 1
ATOM 1634 N N . GLN A 1 202 ? -16.844 -17.931 6.513 1.00 97.31 202 GLN A N 1
ATOM 1635 C CA . GLN A 1 202 ? -16.839 -18.865 5.390 1.00 97.31 202 GLN A CA 1
ATOM 1636 C C . GLN A 1 202 ? -15.468 -18.875 4.704 1.00 97.31 202 GLN A C 1
ATOM 1638 O O . GLN A 1 202 ? -14.856 -19.933 4.598 1.00 97.31 202 GLN A O 1
ATOM 1643 N N . ASN A 1 203 ? -14.945 -17.700 4.349 1.00 97.56 203 ASN A N 1
ATOM 1644 C CA . ASN A 1 203 ? -13.647 -17.584 3.689 1.00 97.56 203 ASN A CA 1
ATOM 1645 C C . ASN A 1 203 ? -12.494 -18.073 4.578 1.00 97.56 203 ASN A C 1
ATOM 1647 O O . ASN A 1 203 ? -11.596 -18.757 4.102 1.00 97.56 203 ASN A O 1
ATOM 1651 N N . ILE A 1 204 ? -12.544 -17.809 5.889 1.00 97.50 204 ILE A N 1
ATOM 1652 C CA . ILE A 1 204 ? -11.572 -18.352 6.849 1.00 97.50 204 ILE A CA 1
ATOM 1653 C C . ILE A 1 204 ? -11.550 -19.880 6.787 1.00 97.50 204 ILE A C 1
ATOM 1655 O O . ILE A 1 204 ? -10.470 -20.458 6.728 1.00 97.50 204 ILE A O 1
ATOM 1659 N N . LYS A 1 205 ? -12.706 -20.555 6.753 1.00 97.19 205 LYS A N 1
ATOM 1660 C CA . LYS A 1 205 ? -12.741 -22.024 6.628 1.00 97.19 205 LYS A CA 1
ATOM 1661 C C . LYS A 1 205 ? -12.083 -22.497 5.333 1.00 97.19 205 LYS A C 1
ATOM 1663 O O . LYS A 1 205 ? -11.336 -23.474 5.364 1.00 97.19 205 LYS A O 1
ATOM 1668 N N . ASP A 1 206 ? -12.318 -21.802 4.224 1.00 95.56 206 ASP A N 1
ATOM 1669 C CA . ASP A 1 206 ? -11.717 -22.132 2.929 1.00 95.56 206 ASP A CA 1
ATOM 1670 C C . ASP A 1 206 ? -10.190 -21.956 2.954 1.00 95.56 206 ASP A C 1
ATOM 1672 O O . ASP A 1 206 ? -9.453 -22.845 2.515 1.00 95.56 206 ASP A O 1
ATOM 1676 N N . ILE A 1 207 ? -9.708 -20.868 3.566 1.00 95.94 207 ILE A N 1
ATOM 1677 C CA . ILE A 1 207 ? -8.282 -20.625 3.821 1.00 95.94 207 ILE A CA 1
ATOM 1678 C C . ILE A 1 207 ? -7.694 -21.758 4.671 1.00 95.94 207 ILE A C 1
ATOM 1680 O O . ILE A 1 207 ? -6.687 -22.356 4.296 1.00 95.94 207 ILE A O 1
ATOM 1684 N N . GLU A 1 208 ? -8.325 -22.109 5.795 1.00 95.19 208 GLU A N 1
ATOM 1685 C CA . GLU A 1 208 ? -7.830 -23.168 6.680 1.00 95.19 208 GLU A CA 1
ATOM 1686 C C . GLU A 1 208 ? -7.779 -24.536 5.987 1.00 95.19 208 GLU A C 1
ATOM 1688 O O . GLU A 1 208 ? -6.831 -25.300 6.193 1.00 95.19 208 GLU A O 1
ATOM 1693 N N . ASN A 1 209 ? -8.776 -24.851 5.157 1.00 94.56 209 ASN A N 1
ATOM 1694 C CA . ASN A 1 209 ? -8.808 -26.079 4.368 1.00 94.56 209 ASN A CA 1
ATOM 1695 C C . ASN A 1 209 ? -7.660 -26.119 3.354 1.00 94.56 209 ASN A C 1
ATOM 1697 O O . ASN A 1 209 ? -6.977 -27.142 3.248 1.00 94.56 209 ASN A O 1
ATOM 1701 N N . ARG A 1 210 ? -7.392 -25.004 2.659 1.00 93.44 210 ARG A N 1
ATOM 1702 C CA . ARG A 1 210 ? -6.246 -24.892 1.745 1.00 93.44 210 ARG A CA 1
ATOM 1703 C C . ARG A 1 210 ? -4.916 -25.049 2.476 1.00 93.44 210 ARG A C 1
ATOM 1705 O O . ARG A 1 210 ? -4.084 -25.841 2.049 1.00 93.44 210 ARG A O 1
ATOM 1712 N N . LEU A 1 211 ? -4.726 -24.368 3.604 1.00 92.12 211 LEU A N 1
ATOM 1713 C CA . LEU A 1 211 ? -3.474 -24.423 4.369 1.00 92.12 211 LEU A CA 1
ATOM 1714 C C . LEU A 1 211 ? -3.153 -25.826 4.902 1.00 92.12 211 LEU A C 1
ATOM 1716 O O . LEU A 1 211 ? -1.982 -26.195 4.996 1.00 92.12 211 LEU A O 1
ATOM 1720 N N . LYS A 1 212 ? -4.178 -26.619 5.237 1.00 90.62 212 LYS A N 1
ATOM 1721 C CA . LYS A 1 212 ? -4.018 -28.017 5.674 1.00 90.62 212 LYS A CA 1
ATOM 1722 C C . LYS A 1 212 ? -3.728 -28.969 4.512 1.00 90.62 212 LYS A C 1
ATOM 1724 O O . LYS A 1 212 ? -3.105 -30.011 4.722 1.00 90.62 212 LYS A O 1
ATOM 1729 N N . ASN A 1 213 ? -4.172 -28.639 3.301 1.00 89.44 213 ASN A N 1
ATOM 1730 C CA . ASN A 1 213 ? -4.009 -29.499 2.140 1.00 89.44 213 ASN A CA 1
ATOM 1731 C C . ASN A 1 213 ? -2.605 -29.360 1.530 1.00 89.44 213 ASN A C 1
ATOM 1733 O O . ASN A 1 213 ? -2.354 -28.529 0.659 1.00 89.44 213 ASN A O 1
ATOM 1737 N N . LYS A 1 214 ? -1.695 -30.241 1.957 1.00 78.00 214 LYS A N 1
ATOM 1738 C CA . LYS A 1 214 ? -0.311 -30.301 1.460 1.00 78.00 214 LYS A CA 1
ATOM 1739 C C . LYS A 1 214 ? -0.182 -30.712 -0.013 1.00 78.00 214 LYS A C 1
ATOM 1741 O O . LYS A 1 214 ? 0.896 -30.552 -0.571 1.00 78.00 214 LYS A O 1
ATOM 1746 N N . ASN A 1 215 ? -1.247 -31.225 -0.634 1.00 82.25 215 ASN A N 1
ATOM 1747 C CA . ASN A 1 215 ? -1.227 -31.654 -2.035 1.00 82.25 215 ASN A CA 1
ATOM 1748 C C . ASN A 1 215 ? -1.524 -30.507 -3.011 1.00 82.25 215 ASN A C 1
ATOM 1750 O O . ASN A 1 215 ? -1.415 -30.696 -4.221 1.00 82.25 215 ASN A O 1
ATOM 1754 N N . LEU A 1 216 ? -1.915 -29.328 -2.513 1.00 82.75 216 LEU A N 1
ATOM 1755 C CA . LEU A 1 216 ? -2.120 -28.161 -3.364 1.00 82.75 216 LEU A CA 1
ATOM 1756 C C . LEU A 1 216 ? -0.775 -27.663 -3.887 1.00 82.75 216 LEU A C 1
ATOM 1758 O O . LEU A 1 216 ? 0.099 -27.254 -3.126 1.00 82.75 216 LEU A O 1
ATOM 1762 N N . ASN A 1 217 ? -0.640 -27.676 -5.207 1.00 88.06 217 ASN A N 1
ATOM 1763 C CA . ASN A 1 217 ? 0.541 -27.224 -5.930 1.00 88.06 217 ASN A CA 1
ATOM 1764 C C . ASN A 1 217 ? 0.310 -25.871 -6.618 1.00 88.06 217 ASN A C 1
ATOM 1766 O O . ASN A 1 217 ? 0.996 -25.567 -7.593 1.00 88.06 217 ASN A O 1
ATOM 1770 N N . ASN A 1 218 ? -0.665 -25.086 -6.147 1.00 92.69 218 ASN A N 1
ATOM 1771 C CA . ASN A 1 218 ? -1.043 -23.812 -6.741 1.00 92.69 218 ASN A CA 1
ATOM 1772 C C . ASN A 1 218 ? -1.175 -22.668 -5.726 1.00 92.69 218 ASN A C 1
ATOM 1774 O O . ASN A 1 218 ? -1.589 -22.864 -4.584 1.00 92.69 218 ASN A O 1
ATOM 1778 N N . ILE A 1 219 ? -0.859 -21.464 -6.193 1.00 92.19 219 ILE A N 1
ATOM 1779 C CA . ILE A 1 219 ? -1.007 -20.176 -5.516 1.00 92.19 219 ILE A CA 1
ATOM 1780 C C . ILE A 1 219 ? -2.227 -19.484 -6.122 1.00 92.19 219 ILE A C 1
ATOM 1782 O O . ILE A 1 219 ? -2.321 -19.406 -7.347 1.00 92.19 219 ILE A O 1
ATOM 1786 N N . VAL A 1 220 ? -3.164 -19.025 -5.290 1.00 92.44 220 VAL A N 1
ATOM 1787 C CA . VAL A 1 220 ? -4.402 -18.356 -5.741 1.00 92.44 220 VAL A CA 1
ATOM 1788 C C . VAL A 1 220 ? -4.654 -17.008 -5.069 1.00 92.44 220 VAL A C 1
ATOM 1790 O O . VAL A 1 220 ? -5.258 -16.129 -5.670 1.00 92.44 220 VAL A O 1
ATOM 1793 N N . ASP A 1 221 ? -4.204 -16.822 -3.828 1.00 93.06 221 ASP A N 1
ATOM 1794 C CA . ASP A 1 221 ? -4.374 -15.565 -3.089 1.00 93.06 221 ASP A CA 1
ATOM 1795 C C . ASP A 1 221 ? -3.206 -15.381 -2.106 1.00 93.06 221 ASP A C 1
ATOM 1797 O O . ASP A 1 221 ? -2.364 -16.261 -1.910 1.00 93.06 221 ASP A O 1
ATOM 1801 N N . ILE A 1 222 ? -3.174 -14.230 -1.444 1.00 92.50 222 ILE A N 1
ATOM 1802 C CA . ILE A 1 222 ? -2.135 -13.805 -0.510 1.00 92.50 222 ILE A CA 1
ATOM 1803 C C . ILE A 1 222 ? -1.918 -14.780 0.657 1.00 92.50 222 ILE A C 1
ATOM 1805 O O . ILE A 1 222 ? -0.820 -14.868 1.207 1.00 92.50 222 ILE A O 1
ATOM 1809 N N . HIS A 1 223 ? -2.945 -15.560 1.001 1.00 94.12 223 HIS A N 1
ATOM 1810 C CA . HIS A 1 223 ? -2.910 -16.551 2.075 1.00 94.12 223 HIS A CA 1
ATOM 1811 C C . HIS A 1 223 ? -1.976 -17.733 1.790 1.00 94.12 223 HIS A C 1
ATOM 1813 O O . HIS A 1 223 ? -1.529 -18.412 2.715 1.00 94.12 223 HIS A O 1
ATOM 1819 N N . ASP A 1 224 ? -1.657 -17.980 0.518 1.00 92.50 224 ASP A N 1
ATOM 1820 C CA . ASP A 1 224 ? -0.723 -19.035 0.133 1.00 92.50 224 ASP A CA 1
ATOM 1821 C C . ASP A 1 224 ? 0.742 -18.630 0.338 1.00 92.50 224 ASP A C 1
ATOM 1823 O O . ASP A 1 224 ? 1.606 -19.510 0.366 1.00 92.50 224 ASP A O 1
ATOM 1827 N N . GLY A 1 225 ? 1.016 -17.332 0.503 1.00 92.56 225 GLY A N 1
ATOM 1828 C CA . GLY A 1 225 ? 2.357 -16.784 0.676 1.00 92.56 225 GLY A CA 1
ATOM 1829 C C . GLY A 1 225 ? 3.019 -17.199 1.992 1.00 92.56 225 GLY A C 1
ATOM 1830 O O . GLY A 1 225 ? 2.363 -17.429 3.011 1.00 92.56 225 GLY A O 1
ATOM 1831 N N . GLU A 1 226 ? 4.351 -17.266 1.989 1.00 92.94 226 GLU A N 1
ATOM 1832 C CA . GLU A 1 226 ? 5.130 -17.732 3.142 1.00 92.94 226 GLU A CA 1
ATOM 1833 C C . GLU A 1 226 ? 4.913 -16.867 4.394 1.00 92.94 226 GLU A C 1
ATOM 1835 O O . GLU A 1 226 ? 4.705 -17.402 5.486 1.00 92.94 226 GLU A O 1
ATOM 1840 N N . LEU A 1 227 ? 4.889 -15.538 4.235 1.00 95.56 227 LEU A N 1
ATOM 1841 C CA . LEU A 1 227 ? 4.658 -14.602 5.340 1.00 95.56 227 LEU A CA 1
ATOM 1842 C C . LEU A 1 227 ? 3.300 -14.847 6.010 1.00 95.56 227 LEU A C 1
ATOM 1844 O O . LEU A 1 227 ? 3.223 -14.921 7.236 1.00 95.56 227 LEU A O 1
ATOM 1848 N N . TYR A 1 228 ? 2.244 -15.073 5.220 1.00 97.31 228 TYR A N 1
ATOM 1849 C CA . TYR A 1 228 ? 0.925 -15.399 5.760 1.00 97.31 228 TYR A CA 1
ATOM 1850 C C . TYR A 1 228 ? 0.948 -16.715 6.537 1.00 97.31 228 TYR A C 1
ATOM 1852 O O . TYR A 1 228 ? 0.482 -16.783 7.674 1.00 97.31 228 TYR A O 1
ATOM 1860 N N . ARG A 1 229 ? 1.524 -17.770 5.944 1.00 95.56 229 ARG A N 1
ATOM 1861 C CA . ARG A 1 229 ? 1.629 -19.092 6.580 1.00 95.56 229 ARG A CA 1
ATOM 1862 C C . ARG A 1 229 ? 2.367 -19.014 7.914 1.00 95.56 229 ARG A C 1
ATOM 1864 O O . ARG A 1 229 ? 1.952 -19.663 8.872 1.00 95.56 229 ARG A O 1
ATOM 1871 N N . ARG A 1 230 ? 3.423 -18.200 8.000 1.00 95.81 230 ARG A N 1
ATOM 1872 C CA . ARG A 1 230 ? 4.173 -17.951 9.238 1.00 95.81 230 ARG A CA 1
ATOM 1873 C C . ARG A 1 230 ? 3.282 -17.335 10.320 1.00 95.81 230 ARG A C 1
ATOM 1875 O O . ARG A 1 230 ? 3.228 -17.869 11.425 1.00 95.81 230 ARG A O 1
ATOM 1882 N N . LEU A 1 231 ? 2.537 -16.276 9.992 1.00 96.75 231 LEU A N 1
ATOM 1883 C CA . LEU A 1 231 ? 1.582 -15.645 10.915 1.00 96.75 231 LEU A CA 1
ATOM 1884 C C . LEU A 1 231 ? 0.490 -16.624 11.359 1.00 96.75 231 LEU A C 1
ATOM 1886 O O . LEU A 1 231 ? 0.192 -16.734 12.546 1.00 96.75 231 LEU A O 1
ATOM 1890 N N . TYR A 1 232 ? -0.080 -17.369 10.412 1.00 96.00 232 TYR A N 1
ATOM 1891 C CA . TYR A 1 232 ? -1.139 -18.333 10.681 1.00 96.00 232 TYR A CA 1
ATOM 1892 C C . TYR A 1 232 ? -0.673 -19.467 11.601 1.00 96.00 232 TYR A C 1
ATOM 1894 O O . TYR A 1 232 ? -1.381 -19.831 12.539 1.00 96.00 232 TYR A O 1
ATOM 1902 N N . ASN A 1 233 ? 0.522 -20.013 11.370 1.00 95.12 233 ASN A N 1
ATOM 1903 C CA . ASN A 1 233 ? 1.079 -21.086 12.196 1.00 95.12 233 ASN A CA 1
ATOM 1904 C C . ASN A 1 233 ? 1.415 -20.612 13.618 1.00 95.12 233 ASN A C 1
ATOM 1906 O O . ASN A 1 233 ? 1.291 -21.389 14.563 1.00 95.12 233 ASN A O 1
ATOM 1910 N N . ASN A 1 234 ? 1.767 -19.334 13.773 1.00 94.69 234 ASN A N 1
ATOM 1911 C CA . ASN A 1 234 ? 2.070 -18.705 15.058 1.00 94.69 234 ASN A CA 1
ATOM 1912 C C . ASN A 1 234 ? 0.851 -18.015 15.698 1.00 94.69 234 ASN A C 1
ATOM 1914 O O . ASN A 1 234 ? 0.998 -17.289 16.683 1.00 94.69 234 ASN A O 1
ATOM 1918 N N . LYS A 1 235 ? -0.361 -18.218 15.159 1.00 94.06 235 LYS A N 1
ATOM 1919 C CA . LYS A 1 235 ? -1.561 -17.533 15.647 1.00 94.06 235 LYS A CA 1
ATOM 1920 C C . LYS A 1 235 ? -1.877 -17.908 17.093 1.00 94.06 235 LYS A C 1
ATOM 1922 O O . LYS A 1 235 ? -1.769 -19.066 17.510 1.00 94.06 235 LYS A O 1
ATOM 1927 N N . ARG A 1 236 ? -2.357 -16.927 17.859 1.00 93.38 236 ARG A N 1
ATOM 1928 C CA . ARG A 1 236 ? -2.823 -17.148 19.230 1.00 93.38 236 ARG A CA 1
ATOM 1929 C C . ARG A 1 236 ? -4.009 -18.122 19.230 1.00 93.38 236 ARG A C 1
ATOM 1931 O O . ARG A 1 236 ? -4.942 -18.021 18.434 1.00 93.38 236 ARG A O 1
ATOM 1938 N N . LYS A 1 237 ? -3.976 -19.105 20.134 1.00 91.88 237 LYS A N 1
ATOM 1939 C CA . LYS A 1 237 ? -5.093 -20.046 20.314 1.00 91.88 237 LYS A CA 1
ATOM 1940 C C . LYS A 1 237 ? -6.326 -19.301 20.831 1.00 91.88 237 LYS A C 1
ATOM 1942 O O . LYS A 1 237 ? -6.196 -18.382 21.635 1.00 91.88 237 LYS A O 1
ATOM 1947 N N . LYS A 1 238 ? -7.519 -19.765 20.439 1.00 91.44 238 LYS A N 1
ATOM 1948 C CA . LYS A 1 238 ? -8.824 -19.191 20.835 1.00 91.44 238 LYS A CA 1
ATOM 1949 C C . LYS A 1 238 ? -9.045 -17.735 20.381 1.00 91.44 238 LYS A C 1
ATOM 1951 O O . LYS A 1 238 ? -9.877 -17.042 20.955 1.00 91.44 238 LYS A O 1
ATOM 1956 N N . THR A 1 239 ? -8.333 -17.287 19.350 1.00 96.25 239 THR A N 1
ATOM 1957 C CA . THR A 1 239 ? -8.589 -16.015 18.662 1.00 96.25 239 THR A CA 1
ATOM 1958 C C . THR A 1 239 ? -8.744 -16.252 17.165 1.00 96.25 239 THR A C 1
ATOM 1960 O O . THR A 1 239 ? -8.256 -17.252 16.632 1.00 96.25 239 THR A O 1
ATOM 1963 N N . VAL A 1 240 ? -9.392 -15.318 16.479 1.00 97.38 240 VAL A N 1
ATOM 1964 C CA . VAL A 1 240 ? -9.446 -15.268 15.018 1.00 97.38 240 VAL A CA 1
ATOM 1965 C C . VAL A 1 240 ? -8.328 -14.352 14.533 1.00 97.38 240 VAL A C 1
ATOM 1967 O O . VAL A 1 240 ? -8.263 -13.196 14.938 1.00 97.38 240 VAL A O 1
ATOM 1970 N N . LEU A 1 241 ? -7.433 -14.878 13.699 1.00 98.00 241 LEU A N 1
ATOM 1971 C CA . LEU A 1 241 ? -6.387 -14.080 13.062 1.00 98.00 241 LEU A CA 1
ATOM 1972 C C . LEU A 1 241 ? -6.997 -13.304 11.896 1.00 98.00 241 LEU A C 1
ATOM 1974 O O . LEU A 1 241 ? -7.560 -13.918 10.993 1.00 98.00 241 LEU A O 1
ATOM 1978 N N . LEU A 1 242 ? -6.838 -11.986 11.919 1.00 98.38 242 LEU A N 1
ATOM 1979 C CA . LEU A 1 242 ? -7.050 -11.111 10.779 1.00 98.38 242 LEU A CA 1
ATOM 1980 C C . LEU A 1 242 ? -5.700 -10.536 10.357 1.00 98.38 242 LEU A C 1
ATOM 1982 O O . LEU A 1 242 ? -5.040 -9.860 11.138 1.00 98.38 242 LEU A O 1
ATOM 1986 N N . THR A 1 243 ? -5.269 -10.794 9.135 1.00 98.38 243 THR A N 1
ATOM 1987 C CA . THR A 1 243 ? -4.118 -10.115 8.555 1.00 98.38 243 THR 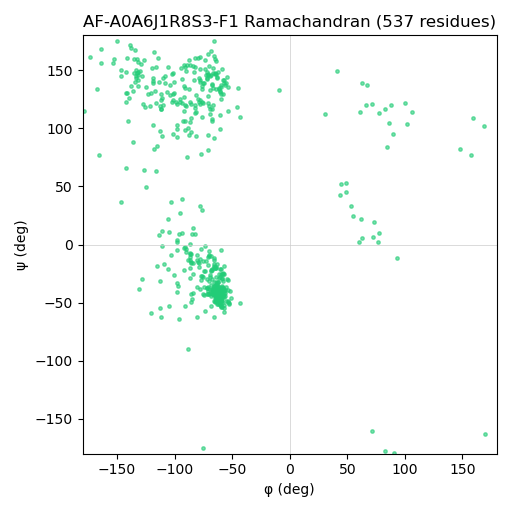A CA 1
ATOM 1988 C C . THR A 1 243 ? -4.573 -8.920 7.731 1.00 98.38 243 THR A C 1
ATOM 1990 O O . THR A 1 243 ? -5.674 -8.912 7.175 1.00 98.38 243 THR A O 1
ATOM 1993 N N . PHE A 1 244 ? -3.731 -7.898 7.624 1.00 98.25 244 PHE A N 1
ATOM 1994 C CA . PHE A 1 244 ? -4.045 -6.733 6.808 1.00 98.25 244 PHE A CA 1
ATOM 1995 C C . PHE A 1 244 ? -2.891 -6.323 5.906 1.00 98.25 244 PHE A C 1
ATOM 1997 O O . PHE A 1 244 ? -1.715 -6.447 6.258 1.00 98.25 244 PHE A O 1
ATOM 2004 N N . ASN A 1 245 ? -3.256 -5.786 4.745 1.00 97.50 245 ASN A N 1
ATOM 2005 C CA . ASN A 1 245 ? -2.335 -5.024 3.918 1.00 97.50 245 ASN A CA 1
ATOM 2006 C C . ASN A 1 245 ? -2.601 -3.542 4.113 1.00 97.50 245 ASN A C 1
ATOM 2008 O O . ASN A 1 245 ? -3.752 -3.148 4.308 1.00 97.50 245 ASN A O 1
ATOM 2012 N N . PHE A 1 246 ? -1.555 -2.730 4.024 1.00 97.00 246 PHE A N 1
ATOM 2013 C CA . PHE A 1 246 ? -1.669 -1.284 4.117 1.00 97.00 246 PHE A CA 1
ATOM 2014 C C . PHE A 1 246 ? -0.911 -0.567 2.998 1.00 97.00 246 PHE A C 1
ATOM 2016 O O . PHE A 1 246 ? -0.010 -1.126 2.380 1.00 97.00 246 PHE A O 1
ATOM 2023 N N . ASN A 1 247 ? -1.304 0.666 2.706 1.00 94.56 247 ASN A N 1
ATOM 2024 C CA . ASN A 1 247 ? -0.642 1.548 1.748 1.00 94.56 247 ASN A CA 1
ATOM 2025 C C . ASN A 1 247 ? -0.482 2.934 2.376 1.00 94.56 247 ASN A C 1
ATOM 2027 O O . ASN A 1 247 ? -1.292 3.318 3.217 1.00 94.56 247 ASN A O 1
ATOM 2031 N N . LEU A 1 248 ? 0.561 3.652 1.968 1.00 92.31 248 LEU A N 1
ATOM 2032 C CA . LEU A 1 248 ? 0.833 5.035 2.335 1.00 92.31 248 LEU A CA 1
ATOM 2033 C C . LEU A 1 248 ? 1.508 5.827 1.204 1.00 92.31 248 LEU A C 1
ATOM 2035 O O . LEU A 1 248 ? 2.365 6.664 1.463 1.00 92.31 248 LEU A O 1
ATOM 2039 N N . ASP A 1 249 ? 1.132 5.554 -0.045 1.00 88.12 249 ASP A N 1
ATOM 2040 C CA . ASP A 1 249 ? 1.565 6.328 -1.210 1.00 88.12 249 ASP A CA 1
ATOM 2041 C C . ASP A 1 249 ? 0.928 7.724 -1.257 1.00 88.12 249 ASP A C 1
ATOM 2043 O O . ASP A 1 249 ? -0.240 7.918 -0.907 1.00 88.12 249 ASP A O 1
ATOM 2047 N N . GLY A 1 250 ? 1.688 8.696 -1.763 1.00 88.00 250 GLY A N 1
ATOM 2048 C CA . GLY A 1 250 ? 1.198 10.042 -2.030 1.00 88.00 250 GLY A CA 1
ATOM 2049 C C . GLY A 1 250 ? 0.340 10.116 -3.296 1.00 88.00 250 GLY A C 1
ATOM 2050 O O . GLY A 1 250 ? 0.704 9.597 -4.349 1.00 88.00 250 GLY A O 1
ATOM 2051 N N . ALA A 1 251 ? -0.776 10.838 -3.224 1.00 86.56 251 ALA A N 1
ATOM 2052 C CA . ALA A 1 251 ? -1.624 11.163 -4.367 1.00 86.56 251 ALA A CA 1
ATOM 2053 C C . ALA A 1 251 ? -1.823 12.679 -4.478 1.00 86.56 251 ALA A C 1
ATOM 2055 O O . ALA A 1 251 ? -2.097 13.354 -3.488 1.00 86.56 251 ALA A O 1
ATOM 2056 N N . PHE A 1 252 ? -1.709 13.239 -5.683 1.00 82.81 252 PHE A N 1
ATOM 2057 C CA . PHE A 1 252 ? -2.005 14.657 -5.906 1.00 82.81 252 PHE A CA 1
ATOM 2058 C C . PHE A 1 252 ? -3.495 14.943 -5.698 1.00 82.81 252 PHE A C 1
ATOM 2060 O O . PHE A 1 252 ? -4.343 14.217 -6.217 1.00 82.81 252 PHE A O 1
ATOM 2067 N N . ILE A 1 253 ? -3.805 16.022 -4.975 1.00 79.06 253 ILE A N 1
ATOM 2068 C CA . ILE A 1 253 ? -5.193 16.425 -4.684 1.00 79.06 253 ILE A CA 1
ATOM 2069 C C . ILE A 1 253 ? -5.873 16.967 -5.946 1.00 79.06 253 ILE A C 1
ATOM 2071 O O . ILE A 1 253 ? -7.042 16.692 -6.205 1.00 79.06 253 ILE A O 1
ATOM 2075 N N . SER A 1 254 ? -5.129 17.697 -6.775 1.00 74.31 254 SER A N 1
ATOM 2076 C CA . SER A 1 254 ? -5.586 18.150 -8.086 1.00 74.31 254 SER A CA 1
ATOM 2077 C C . SER A 1 254 ? -4.454 18.070 -9.108 1.00 74.31 254 SER A C 1
ATOM 2079 O O . SER A 1 254 ? -3.278 18.031 -8.749 1.00 74.31 254 SER A O 1
ATOM 2081 N N . LYS A 1 255 ? -4.799 18.064 -10.401 1.00 60.94 255 LYS A N 1
ATOM 2082 C CA . LYS A 1 255 ? -3.812 17.981 -11.494 1.00 60.94 255 LYS A CA 1
ATOM 2083 C C . LYS A 1 255 ? -2.889 19.206 -11.578 1.00 60.94 255 LYS A C 1
ATOM 2085 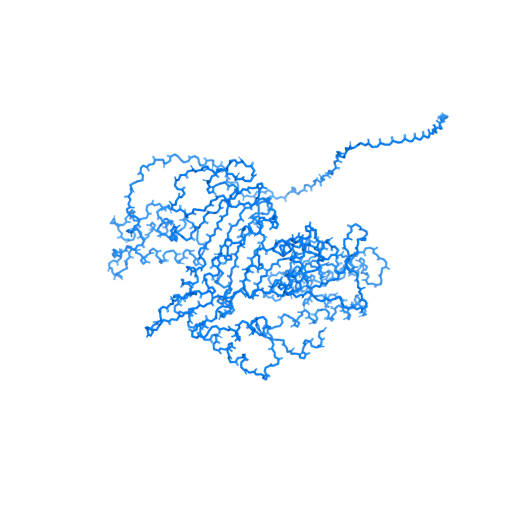O O . LYS A 1 255 ? -1.837 19.103 -12.198 1.00 60.94 255 LYS A O 1
ATOM 2090 N N . SER A 1 256 ? -3.293 20.340 -11.002 1.00 66.44 256 SER A N 1
ATOM 2091 C CA . SER A 1 256 ? -2.580 21.623 -11.052 1.00 66.44 256 SER A CA 1
ATOM 2092 C C . SER A 1 256 ? -1.954 22.035 -9.714 1.00 66.44 256 SER A C 1
ATOM 2094 O O . SER A 1 256 ? -1.072 22.890 -9.696 1.00 66.44 256 SER A O 1
ATOM 2096 N N . SER A 1 257 ? -2.367 21.440 -8.589 1.00 69.94 257 SER A N 1
ATOM 2097 C CA . SER A 1 257 ? -1.807 21.755 -7.271 1.00 69.94 257 SER A CA 1
ATOM 2098 C C . SER A 1 257 ? -0.518 20.987 -7.000 1.00 69.94 257 SER A C 1
ATOM 2100 O O . SER A 1 257 ? -0.448 19.781 -7.226 1.00 69.94 257 SER A O 1
ATOM 2102 N N . LYS A 1 258 ? 0.449 21.648 -6.356 1.00 72.00 258 LYS A N 1
ATOM 2103 C CA . LYS A 1 258 ? 1.598 20.975 -5.720 1.00 72.00 258 LYS A CA 1
ATOM 2104 C C . LYS A 1 258 ? 1.204 20.171 -4.470 1.00 72.00 258 LYS A C 1
ATOM 2106 O O . LYS A 1 258 ? 2.022 19.428 -3.939 1.00 72.00 258 LYS A O 1
ATOM 2111 N N . SER A 1 259 ? -0.034 20.320 -3.998 1.00 82.50 259 SER A N 1
ATOM 2112 C CA . SER A 1 259 ? -0.553 19.620 -2.828 1.00 82.50 259 SER A CA 1
ATOM 2113 C C . SER A 1 259 ? -0.765 18.132 -3.109 1.00 82.50 259 SER A C 1
ATOM 2115 O O . SER A 1 259 ? -1.431 17.735 -4.070 1.00 82.50 259 SER A O 1
ATOM 2117 N N . SER A 1 260 ? -0.203 17.313 -2.231 1.00 86.69 260 SER A N 1
ATOM 2118 C CA . SER A 1 260 ? -0.314 15.864 -2.193 1.00 86.69 260 SER A CA 1
ATOM 2119 C C . SER A 1 260 ? -0.932 15.416 -0.873 1.00 86.69 260 SER A C 1
ATOM 2121 O O . SER A 1 260 ? -0.829 16.084 0.157 1.00 86.69 260 SER A O 1
ATOM 2123 N N . MET A 1 261 ? -1.595 14.275 -0.932 1.00 91.88 261 MET A N 1
ATOM 2124 C CA . MET A 1 261 ? -2.284 13.628 0.163 1.00 91.88 261 MET A CA 1
ATOM 2125 C C . MET A 1 261 ? -1.673 12.245 0.370 1.00 91.88 261 MET A C 1
ATOM 2127 O O . MET A 1 261 ? -1.532 11.489 -0.586 1.00 91.88 261 MET A O 1
ATOM 2131 N N . TRP A 1 262 ? -1.328 11.923 1.611 1.00 94.44 262 TRP A N 1
ATOM 2132 C CA . TRP A 1 262 ? -0.667 10.682 2.010 1.00 94.44 262 TRP A CA 1
ATOM 2133 C C . TRP A 1 262 ? -1.575 9.911 2.975 1.00 94.44 262 TRP A C 1
ATOM 2135 O O . TRP A 1 262 ? -1.436 10.054 4.193 1.00 94.44 262 TRP A O 1
ATOM 2145 N N . PRO A 1 263 ? -2.561 9.151 2.472 1.00 95.88 263 PRO A N 1
ATOM 2146 C CA . PRO A 1 263 ? -3.453 8.366 3.313 1.00 95.88 263 PRO A CA 1
ATOM 2147 C C . PRO A 1 263 ? -2.772 7.080 3.788 1.00 95.88 263 PRO A C 1
ATOM 2149 O O . PRO A 1 263 ? -2.141 6.399 2.994 1.00 95.88 263 PRO A O 1
ATOM 2152 N N . ILE A 1 264 ? -2.973 6.685 5.045 1.00 97.31 264 ILE A N 1
ATOM 2153 C CA . ILE A 1 264 ? -2.675 5.316 5.488 1.00 97.31 264 ILE A CA 1
ATOM 2154 C C . ILE A 1 264 ? -3.950 4.498 5.311 1.00 97.31 264 ILE A C 1
ATOM 2156 O O . ILE A 1 264 ? -4.905 4.674 6.066 1.00 97.31 264 ILE A O 1
ATOM 2160 N N . GLN A 1 265 ? -3.986 3.630 4.306 1.00 97.25 265 GLN A N 1
ATOM 2161 C CA . GLN A 1 265 ? -5.156 2.813 3.969 1.00 97.25 265 GLN A CA 1
ATOM 2162 C C . GLN A 1 265 ? -4.921 1.354 4.334 1.00 97.25 265 GLN A C 1
ATOM 2164 O O . GLN A 1 265 ? -3.801 0.881 4.184 1.00 97.25 265 GLN A O 1
ATOM 2169 N N . LEU A 1 266 ? -5.956 0.637 4.780 1.00 97.44 266 LEU A N 1
ATOM 2170 C CA . LEU A 1 266 ? -5.875 -0.776 5.152 1.00 97.44 266 LEU A CA 1
ATOM 2171 C C . LEU A 1 266 ? -6.976 -1.606 4.494 1.00 97.44 266 LEU A C 1
ATOM 2173 O O . LEU A 1 266 ? -8.100 -1.141 4.317 1.00 97.44 266 LEU A O 1
ATOM 2177 N N . ILE A 1 267 ? -6.670 -2.873 4.220 1.00 97.38 267 ILE A N 1
ATOM 2178 C CA . ILE A 1 267 ? -7.642 -3.903 3.834 1.00 97.38 267 ILE A CA 1
ATOM 2179 C C . ILE A 1 267 ? -7.427 -5.170 4.667 1.00 97.38 267 ILE A C 1
ATOM 2181 O O . ILE A 1 267 ? -6.287 -5.554 4.923 1.00 97.38 267 ILE A O 1
ATOM 2185 N N . ILE A 1 268 ? -8.515 -5.837 5.066 1.00 98.19 268 ILE A N 1
ATOM 2186 C CA . ILE A 1 268 ? -8.470 -7.097 5.828 1.00 98.19 268 ILE A CA 1
ATOM 2187 C C . ILE A 1 268 ? -8.454 -8.285 4.868 1.00 98.19 268 ILE A C 1
ATOM 2189 O O . ILE A 1 268 ? -9.402 -8.487 4.106 1.00 98.19 268 ILE A O 1
ATOM 2193 N N . ASN A 1 269 ? -7.400 -9.094 4.911 1.00 97.81 269 ASN A N 1
ATOM 2194 C CA . ASN A 1 269 ? -7.176 -10.133 3.912 1.00 97.81 269 ASN A CA 1
ATOM 2195 C C . ASN A 1 269 ? -8.155 -11.307 4.052 1.00 97.81 269 ASN A C 1
ATOM 2197 O O . ASN A 1 269 ? -8.520 -11.913 3.057 1.00 97.81 269 ASN A O 1
ATOM 2201 N N . GLU A 1 270 ? -8.641 -11.628 5.246 1.00 97.88 270 GLU A N 1
ATOM 2202 C CA . GLU A 1 270 ? -9.551 -12.763 5.458 1.00 97.88 270 GLU A CA 1
ATOM 2203 C C . GLU A 1 270 ? -10.952 -12.512 4.890 1.00 97.88 270 GLU A C 1
ATOM 2205 O O . GLU A 1 270 ? -11.748 -13.446 4.778 1.00 97.88 270 GLU A O 1
ATOM 2210 N N . LEU A 1 271 ? -11.267 -11.281 4.479 1.00 97.50 271 LEU A N 1
ATOM 2211 C CA . LEU A 1 271 ? -12.470 -11.010 3.702 1.00 97.50 271 LEU A CA 1
ATOM 2212 C C . LEU A 1 271 ? -12.330 -11.543 2.266 1.00 97.50 271 LEU A C 1
ATOM 2214 O O . LEU A 1 271 ? -11.262 -11.390 1.662 1.00 97.50 271 LEU A O 1
ATOM 2218 N N . PRO A 1 272 ? -13.415 -12.078 1.670 1.00 95.19 272 PRO A N 1
ATOM 2219 C CA . PRO A 1 272 ? -13.435 -12.405 0.246 1.00 95.19 272 PRO A CA 1
ATOM 2220 C C . PRO A 1 272 ? -13.062 -11.193 -0.613 1.00 95.19 272 PRO A C 1
ATOM 2222 O O . PRO A 1 272 ? -13.497 -10.082 -0.308 1.00 95.19 272 PRO A O 1
ATOM 2225 N N . LEU A 1 273 ? -12.349 -11.404 -1.725 1.00 91.75 273 LEU A N 1
ATOM 2226 C CA . LEU A 1 273 ? -11.775 -10.346 -2.578 1.00 91.75 273 LEU A CA 1
ATOM 2227 C C . LEU A 1 27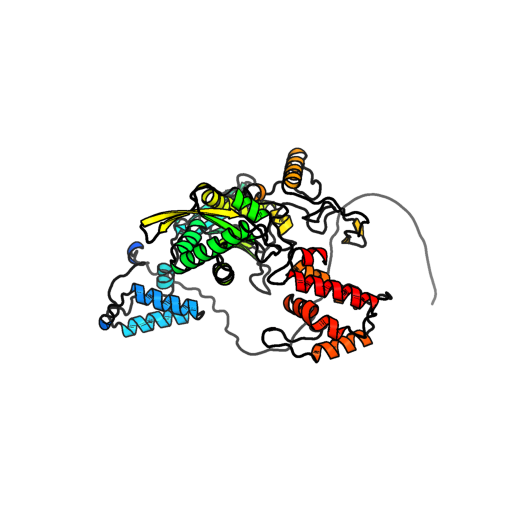3 ? -12.719 -9.162 -2.848 1.00 91.75 273 LEU A C 1
ATOM 2229 O O . LEU A 1 273 ? -12.354 -8.010 -2.620 1.00 91.75 273 LEU A O 1
ATOM 2233 N N . LYS A 1 274 ? -13.958 -9.425 -3.279 1.00 91.75 274 LYS A N 1
ATOM 2234 C CA . LYS A 1 274 ? -14.935 -8.363 -3.578 1.00 91.75 274 LYS A CA 1
ATOM 2235 C C . LYS A 1 274 ? -15.258 -7.496 -2.356 1.00 91.75 274 LYS A C 1
ATOM 2237 O O . LYS A 1 274 ? -15.390 -6.286 -2.491 1.00 91.75 274 LYS A O 1
ATOM 2242 N N . ILE A 1 275 ? -15.382 -8.116 -1.183 1.00 93.56 275 ILE A N 1
ATOM 2243 C CA . ILE A 1 275 ? -15.686 -7.430 0.078 1.00 93.56 275 ILE A CA 1
ATOM 2244 C C . ILE A 1 275 ? -14.430 -6.745 0.623 1.00 93.56 275 ILE A C 1
ATOM 2246 O O . ILE A 1 275 ? -14.511 -5.621 1.106 1.00 93.56 275 ILE A O 1
ATOM 2250 N N . ARG A 1 276 ? -13.262 -7.384 0.494 1.00 93.81 276 ARG A N 1
ATOM 2251 C CA . ARG A 1 276 ? -11.952 -6.834 0.868 1.00 93.81 276 ARG A CA 1
ATOM 2252 C C . ARG A 1 276 ? -11.721 -5.471 0.209 1.00 93.81 276 ARG A C 1
ATOM 2254 O O . ARG A 1 276 ? -11.433 -4.502 0.900 1.00 93.81 276 ARG A O 1
ATOM 2261 N N . PHE A 1 277 ? -11.914 -5.377 -1.109 1.00 92.44 277 PHE A N 1
ATOM 2262 C CA . PHE A 1 277 ? -11.675 -4.137 -1.861 1.00 92.44 277 PHE A CA 1
ATOM 2263 C C . PHE A 1 277 ? -12.805 -3.103 -1.772 1.00 92.44 277 PHE A C 1
ATOM 2265 O O . PHE A 1 277 ? -12.587 -1.950 -2.131 1.00 92.44 277 PHE A O 1
ATOM 2272 N N . SER A 1 278 ? -13.993 -3.474 -1.280 1.00 90.50 278 SER A N 1
ATOM 2273 C CA . SER A 1 278 ? -15.072 -2.514 -1.005 1.00 90.50 278 SER A CA 1
ATOM 2274 C C . SER A 1 278 ? -15.032 -1.938 0.414 1.00 90.50 278 SER A C 1
ATOM 2276 O O . SER A 1 278 ? -15.843 -1.075 0.729 1.00 90.50 278 SER A O 1
ATOM 2278 N N . ASN A 1 279 ? -14.142 -2.433 1.280 1.00 92.19 279 ASN A N 1
ATOM 2279 C CA . ASN A 1 279 ? -14.037 -2.037 2.686 1.00 92.19 279 ASN A CA 1
ATOM 2280 C C . ASN A 1 279 ? -12.601 -1.602 3.008 1.00 92.19 279 ASN A C 1
ATOM 2282 O O . ASN A 1 279 ? -11.896 -2.249 3.783 1.00 92.19 279 ASN A O 1
ATOM 2286 N N . ILE A 1 280 ? -12.168 -0.513 2.371 1.00 95.12 280 ILE A N 1
ATOM 2287 C CA . ILE A 1 280 ? -10.879 0.126 2.653 1.00 95.12 280 ILE A CA 1
ATOM 2288 C C . ILE A 1 280 ? -11.032 0.964 3.921 1.00 95.12 280 ILE A C 1
ATOM 2290 O O . ILE A 1 280 ? -11.878 1.855 3.980 1.00 95.12 280 ILE A O 1
ATOM 2294 N N . LEU A 1 281 ? -10.208 0.681 4.924 1.00 96.25 281 LEU A N 1
ATOM 2295 C CA . LEU A 1 281 ? -10.147 1.456 6.159 1.00 96.25 281 LEU A CA 1
ATOM 2296 C C . LEU A 1 281 ? -9.115 2.570 6.005 1.00 96.25 281 LEU A C 1
ATOM 2298 O O . LEU A 1 2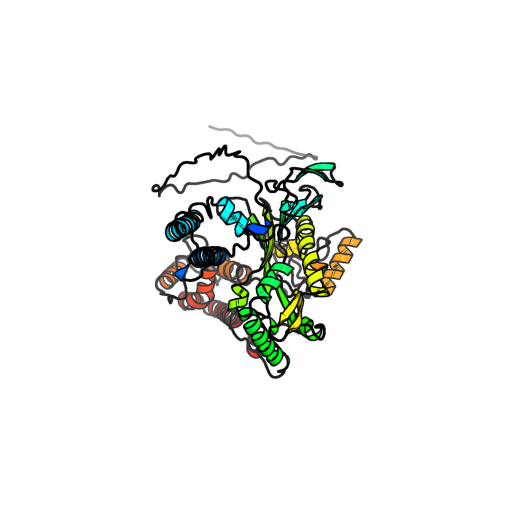81 ? -8.112 2.398 5.311 1.00 96.25 281 LEU A O 1
ATOM 2302 N N . LEU A 1 282 ? -9.329 3.692 6.679 1.00 95.75 282 LEU A N 1
ATOM 2303 C CA . LEU A 1 282 ? -8.382 4.803 6.725 1.00 95.75 282 LEU A CA 1
ATOM 2304 C C . LEU A 1 282 ? -7.815 4.872 8.141 1.00 95.75 282 LEU A C 1
ATOM 2306 O O . LEU A 1 282 ? -8.592 4.942 9.081 1.00 95.75 282 LEU A O 1
ATOM 2310 N N . ALA A 1 283 ? -6.499 4.862 8.329 1.00 96.81 283 ALA A N 1
ATOM 2311 C CA . ALA A 1 283 ? -5.851 5.012 9.642 1.00 96.81 283 ALA A CA 1
ATOM 2312 C C . ALA A 1 283 ? -5.209 6.390 9.859 1.00 96.81 283 ALA A C 1
ATOM 2314 O O . ALA A 1 283 ? -4.964 6.811 10.995 1.00 96.81 283 ALA A O 1
ATOM 2315 N N . GLY A 1 284 ? -4.917 7.095 8.770 1.00 95.88 284 GLY A N 1
ATOM 2316 C CA . GLY A 1 284 ? -4.322 8.417 8.827 1.00 95.88 284 GLY A CA 1
ATOM 2317 C C . GLY A 1 284 ? -4.441 9.157 7.511 1.00 95.88 284 GLY A C 1
ATOM 2318 O O . GLY A 1 284 ? -4.590 8.545 6.453 1.00 95.88 284 GLY A O 1
ATOM 2319 N N . MET A 1 285 ? -4.385 10.479 7.596 1.00 94.94 285 MET A N 1
ATOM 2320 C CA . MET A 1 285 ? -4.395 11.377 6.459 1.00 94.94 285 MET A CA 1
ATOM 2321 C C . MET A 1 285 ? -3.464 12.558 6.714 1.00 94.94 285 MET A C 1
ATOM 2323 O O . MET A 1 285 ? -3.659 13.316 7.666 1.00 94.94 285 MET A O 1
ATOM 2327 N N . TRP A 1 286 ? -2.491 12.754 5.826 1.00 94.50 286 TRP A N 1
ATOM 2328 C CA . TRP A 1 286 ? -1.619 13.924 5.835 1.00 94.50 286 TRP A CA 1
ATOM 2329 C C . TRP A 1 286 ? -1.688 14.653 4.497 1.00 94.50 286 TRP A C 1
ATOM 2331 O O . TRP A 1 286 ? -1.548 14.037 3.441 1.00 94.50 286 TRP A O 1
ATOM 2341 N N . ILE A 1 287 ? -1.914 15.964 4.544 1.00 91.19 287 ILE A N 1
ATOM 2342 C CA . ILE A 1 287 ? -1.962 16.836 3.370 1.00 91.19 287 ILE A CA 1
ATOM 2343 C C . ILE A 1 287 ? -0.760 17.769 3.426 1.00 91.19 287 ILE A C 1
ATOM 2345 O O . ILE A 1 287 ? -0.496 18.406 4.442 1.00 91.19 287 ILE A O 1
ATOM 2349 N N . THR A 1 288 ? -0.026 17.844 2.324 1.00 89.12 288 THR A N 1
ATOM 2350 C CA . THR A 1 288 ? 1.261 18.534 2.263 1.00 89.12 288 THR A CA 1
ATOM 2351 C C . THR A 1 288 ? 1.553 19.041 0.861 1.00 89.12 288 THR A C 1
ATOM 2353 O O . THR A 1 288 ? 1.033 18.520 -0.117 1.00 89.12 288 THR A O 1
ATOM 2356 N N . ASN A 1 289 ? 2.445 20.018 0.740 1.00 86.56 289 ASN A N 1
ATOM 2357 C CA . ASN A 1 289 ? 2.949 20.501 -0.549 1.00 86.56 289 ASN A CA 1
ATOM 2358 C C . ASN A 1 289 ? 4.301 19.882 -0.935 1.00 86.56 289 ASN A C 1
ATOM 2360 O O . ASN A 1 289 ? 4.894 20.276 -1.939 1.00 86.56 289 ASN A O 1
ATOM 2364 N N . SER A 1 290 ? 4.809 18.951 -0.128 1.00 85.44 290 SER A N 1
ATOM 2365 C CA . SER A 1 290 ? 6.111 18.319 -0.324 1.00 85.44 290 SER A CA 1
ATOM 2366 C C . SER A 1 290 ? 6.078 16.845 0.048 1.00 85.44 290 SER A C 1
ATOM 2368 O O . SER A 1 290 ? 5.383 16.445 0.980 1.00 85.44 290 SER A O 1
ATOM 2370 N N . GLU A 1 291 ? 6.894 16.053 -0.638 1.00 87.38 291 GLU A N 1
ATOM 2371 C CA . GLU A 1 291 ? 7.137 14.658 -0.283 1.00 87.38 291 GLU A CA 1
ATOM 2372 C C . GLU A 1 291 ? 7.673 14.537 1.163 1.00 87.38 291 GLU A C 1
ATOM 2374 O O . GLU A 1 291 ? 8.442 15.399 1.610 1.00 87.38 291 GLU A O 1
ATOM 2379 N N . PRO A 1 292 ? 7.264 13.511 1.932 1.00 92.19 292 PRO A N 1
ATOM 2380 C CA . PRO A 1 292 ? 7.721 13.330 3.300 1.00 92.19 292 PRO A CA 1
ATOM 2381 C C . PRO A 1 292 ? 9.204 12.983 3.358 1.00 92.19 292 PRO A C 1
ATOM 2383 O O . PRO A 1 292 ? 9.699 12.109 2.648 1.00 92.19 292 PRO A O 1
ATOM 2386 N N . SER A 1 293 ? 9.909 13.592 4.309 1.00 94.00 293 SER A N 1
ATOM 2387 C CA . SER A 1 293 ? 11.213 13.079 4.723 1.00 94.00 293 SER A CA 1
ATOM 2388 C C . SER A 1 293 ? 11.040 11.754 5.478 1.00 94.00 293 SER A C 1
ATOM 2390 O O . SER A 1 293 ? 10.019 11.529 6.130 1.00 94.00 293 SER A O 1
ATOM 2392 N N . SER A 1 294 ? 12.059 10.887 5.472 1.00 95.06 294 SER A N 1
ATOM 2393 C CA . SER A 1 294 ? 12.042 9.658 6.289 1.00 95.06 294 SER A CA 1
ATOM 2394 C C . SER A 1 294 ? 11.861 9.954 7.785 1.00 95.06 294 SER A C 1
ATOM 2396 O O . SER A 1 294 ? 11.222 9.186 8.494 1.00 95.06 294 SER A O 1
ATOM 2398 N N . GLN A 1 295 ? 12.367 11.094 8.268 1.00 94.31 295 GLN A N 1
ATOM 2399 C CA . GLN A 1 295 ? 12.192 11.507 9.660 1.00 94.31 295 GLN A CA 1
ATOM 2400 C C . GLN A 1 295 ? 10.733 11.863 9.974 1.00 94.31 295 GLN A C 1
ATOM 2402 O O . GLN A 1 295 ? 10.211 11.443 11.003 1.00 94.31 295 GLN A O 1
ATOM 2407 N N . PHE A 1 296 ? 10.066 12.608 9.088 1.00 96.00 296 PHE A N 1
ATOM 2408 C CA . PHE A 1 296 ? 8.636 12.875 9.225 1.00 96.00 296 PHE A CA 1
ATOM 2409 C C . PHE A 1 296 ? 7.818 11.586 9.107 1.00 96.00 296 PHE A C 1
ATOM 2411 O O . PHE A 1 296 ? 6.909 11.361 9.901 1.00 96.00 296 PHE A O 1
ATOM 2418 N N . MET A 1 297 ? 8.179 10.709 8.168 1.00 96.50 297 MET A N 1
ATOM 2419 C CA . MET A 1 297 ? 7.508 9.424 7.987 1.00 96.50 297 MET A CA 1
ATOM 2420 C C . MET A 1 297 ? 7.575 8.557 9.251 1.00 96.50 297 MET A C 1
ATOM 2422 O O . MET A 1 297 ? 6.586 7.916 9.593 1.00 96.50 297 MET A O 1
ATOM 2426 N N . ASN A 1 298 ? 8.689 8.595 9.994 1.00 96.81 298 ASN A N 1
ATOM 2427 C CA . ASN A 1 298 ? 8.789 7.928 11.293 1.00 96.81 298 ASN A CA 1
ATOM 2428 C C . ASN A 1 298 ? 7.746 8.459 12.291 1.00 96.81 298 ASN A C 1
ATOM 2430 O O . ASN A 1 298 ? 7.042 7.667 12.909 1.00 96.81 298 ASN A O 1
ATOM 2434 N N . LEU A 1 299 ? 7.577 9.782 12.406 1.00 97.06 299 LEU A N 1
ATOM 2435 C CA . LEU A 1 299 ? 6.532 10.366 13.258 1.00 97.06 299 LEU A CA 1
ATOM 2436 C C . LEU A 1 299 ? 5.127 9.953 12.797 1.00 97.06 299 LEU A C 1
ATOM 2438 O O . LEU A 1 299 ? 4.292 9.573 13.619 1.00 97.06 299 LEU A O 1
ATOM 2442 N N . TYR A 1 300 ? 4.868 10.034 11.492 1.00 97.25 300 TYR A N 1
ATOM 2443 C CA . TYR A 1 300 ? 3.553 9.760 10.923 1.00 97.25 300 TYR A CA 1
ATOM 2444 C C . TYR A 1 300 ? 3.132 8.299 11.137 1.00 97.25 300 TYR A C 1
ATOM 2446 O O . TYR A 1 300 ? 2.052 8.023 11.664 1.00 97.25 300 TYR A O 1
ATOM 2454 N N . ILE A 1 301 ? 4.024 7.357 10.820 1.00 96.75 301 ILE A N 1
ATOM 2455 C CA . ILE A 1 301 ? 3.785 5.920 10.982 1.00 96.75 301 ILE A CA 1
ATOM 2456 C C . ILE A 1 301 ? 3.750 5.511 12.460 1.00 96.75 301 ILE A C 1
ATOM 2458 O O . ILE A 1 301 ? 2.995 4.604 12.803 1.00 96.75 301 ILE A O 1
ATOM 2462 N N . ASN A 1 302 ? 4.495 6.169 13.358 1.00 97.38 302 ASN A N 1
ATOM 2463 C CA . ASN A 1 302 ? 4.473 5.839 14.790 1.00 97.38 302 ASN A CA 1
ATOM 2464 C C . ASN A 1 302 ? 3.050 5.903 15.370 1.00 97.38 302 ASN A C 1
ATOM 2466 O O . ASN A 1 302 ? 2.648 5.019 16.128 1.00 97.38 302 ASN A O 1
ATOM 2470 N N . VAL A 1 303 ? 2.263 6.915 14.983 1.00 96.62 303 VAL A N 1
ATOM 2471 C CA . VAL A 1 303 ? 0.867 7.057 15.431 1.00 96.62 303 VAL A CA 1
ATOM 2472 C C . VAL A 1 303 ? 0.031 5.852 14.997 1.00 96.62 303 VAL A C 1
ATOM 2474 O O . VAL A 1 303 ? -0.682 5.275 15.816 1.00 96.62 303 VAL A O 1
ATOM 2477 N N . PHE A 1 304 ? 0.181 5.427 13.742 1.00 97.31 304 PHE A N 1
ATOM 2478 C CA . PHE A 1 304 ? -0.476 4.239 13.205 1.00 97.31 304 PHE A CA 1
ATOM 2479 C C . PHE A 1 304 ? -0.034 2.950 13.916 1.00 97.31 304 PHE A C 1
ATOM 2481 O O . PHE A 1 304 ? -0.875 2.177 14.371 1.00 97.31 304 PHE A O 1
ATOM 2488 N N . ILE A 1 305 ? 1.275 2.730 14.069 1.00 97.75 305 ILE A N 1
ATOM 2489 C CA . ILE A 1 305 ? 1.816 1.521 14.705 1.00 97.75 305 ILE A CA 1
ATOM 2490 C C . ILE A 1 305 ? 1.324 1.389 16.148 1.00 97.75 305 ILE A C 1
ATOM 2492 O O . ILE A 1 305 ? 0.978 0.288 16.567 1.00 97.75 305 ILE A O 1
ATOM 2496 N N . ASN A 1 306 ? 1.244 2.488 16.903 1.00 96.38 306 ASN A N 1
ATOM 2497 C CA . ASN A 1 306 ? 0.737 2.451 18.275 1.00 96.38 306 ASN A CA 1
ATOM 2498 C C . ASN A 1 306 ? -0.706 1.933 18.354 1.00 96.38 306 ASN A C 1
ATOM 2500 O O . ASN A 1 306 ? -1.004 1.131 19.236 1.00 96.38 306 ASN A O 1
ATOM 2504 N N . GLN A 1 307 ? -1.579 2.326 17.417 1.00 96.12 307 GLN A N 1
ATOM 2505 C CA . GLN A 1 307 ? -2.933 1.765 17.340 1.00 96.12 307 GLN A CA 1
ATOM 2506 C C . GLN A 1 307 ? -2.900 0.267 17.016 1.00 96.12 307 GLN A C 1
ATOM 2508 O O . GLN A 1 307 ? -3.582 -0.534 17.654 1.00 96.12 307 GLN A O 1
ATOM 2513 N N . ILE A 1 308 ? -2.084 -0.131 16.037 1.00 97.88 308 ILE A N 1
ATOM 2514 C CA . ILE A 1 308 ? -2.007 -1.528 15.607 1.00 97.88 308 ILE A CA 1
ATOM 2515 C C . ILE A 1 308 ? -1.443 -2.438 16.705 1.00 97.88 308 ILE A C 1
ATOM 2517 O O . ILE A 1 308 ? -1.944 -3.546 16.864 1.00 97.88 308 ILE A O 1
ATOM 2521 N N . ARG A 1 309 ? -0.479 -1.987 17.516 1.00 97.56 309 ARG A N 1
ATOM 2522 C CA . ARG A 1 309 ? 0.057 -2.774 18.645 1.00 97.56 309 ARG A CA 1
ATOM 2523 C C . ARG A 1 309 ? -1.024 -3.201 19.640 1.00 97.56 309 ARG A C 1
ATOM 2525 O O . ARG A 1 309 ? -1.007 -4.348 20.094 1.00 97.56 309 ARG A O 1
ATOM 2532 N N . ASP A 1 310 ? -1.982 -2.320 19.948 1.00 96.44 310 ASP A N 1
ATOM 2533 C CA . ASP A 1 310 ? -3.150 -2.677 20.771 1.00 96.44 310 ASP A CA 1
ATOM 2534 C C . ASP A 1 310 ? -3.970 -3.782 20.095 1.00 96.44 310 ASP A C 1
ATOM 2536 O O . ASP A 1 310 ? -4.292 -4.796 20.711 1.00 96.44 310 ASP A O 1
ATOM 2540 N N . LEU A 1 311 ? -4.239 -3.643 18.796 1.00 97.69 311 LEU A N 1
ATOM 2541 C CA . LEU A 1 311 ? -5.025 -4.606 18.017 1.00 97.69 311 LEU A CA 1
ATOM 2542 C C . LEU A 1 311 ? -4.318 -5.955 17.804 1.00 97.69 311 LEU A C 1
ATOM 2544 O O . LEU A 1 311 ? -4.980 -6.984 17.655 1.00 97.69 311 LEU A O 1
ATOM 2548 N N . MET A 1 312 ? -2.987 -5.968 17.823 1.00 97.06 312 MET A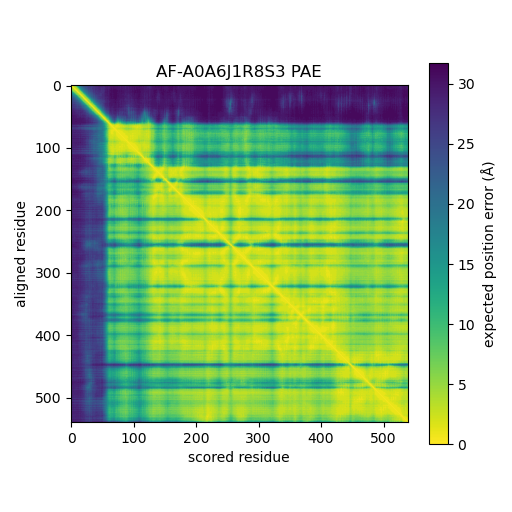 N 1
ATOM 2549 C CA . MET A 1 312 ? -2.167 -7.181 17.797 1.00 97.06 312 MET A CA 1
ATOM 2550 C C . MET A 1 312 ? -2.180 -7.912 19.144 1.00 97.06 312 MET A C 1
ATOM 2552 O O . MET A 1 312 ? -2.167 -9.142 19.182 1.00 97.06 312 MET A O 1
ATOM 2556 N N . THR A 1 313 ? -2.210 -7.167 20.251 1.00 94.56 313 THR A N 1
ATOM 2557 C CA . THR A 1 313 ? -2.079 -7.725 21.607 1.00 94.56 313 THR A CA 1
ATOM 2558 C C . THR A 1 313 ? -3.436 -8.087 22.211 1.00 94.56 313 THR A C 1
ATOM 2560 O O . THR A 1 313 ? -3.660 -9.218 22.664 1.00 94.56 313 THR A O 1
ATOM 2563 N N . ASN A 1 314 ? -4.348 -7.118 22.207 1.00 96.00 314 ASN A N 1
ATOM 2564 C CA . ASN A 1 314 ? -5.645 -7.169 22.872 1.00 96.00 314 ASN A CA 1
ATOM 2565 C C . ASN A 1 314 ? -6.759 -7.581 21.905 1.00 96.00 314 ASN A C 1
ATOM 2567 O O . ASN A 1 314 ? -7.645 -8.352 22.285 1.00 96.00 314 ASN A O 1
ATOM 2571 N N . GLY A 1 315 ? -6.667 -7.144 20.647 1.00 96.62 315 GLY A N 1
ATOM 2572 C CA . GLY A 1 315 ? -7.653 -7.451 19.615 1.00 96.62 315 GLY A CA 1
ATOM 2573 C C . GLY A 1 315 ? -8.983 -6.724 19.796 1.00 96.62 315 GLY A C 1
ATOM 2574 O O . GLY A 1 315 ? -9.086 -5.706 20.484 1.00 96.62 315 GLY A O 1
ATOM 2575 N N . ILE A 1 316 ? -10.013 -7.257 19.142 1.00 97.31 316 ILE A N 1
ATOM 2576 C CA . ILE A 1 316 ? -11.380 -6.735 19.135 1.00 97.31 316 ILE A CA 1
ATOM 2577 C C . ILE A 1 316 ? -12.329 -7.862 19.520 1.00 97.31 316 ILE A C 1
ATOM 2579 O O . ILE A 1 316 ? -12.399 -8.887 18.841 1.00 97.31 316 ILE A O 1
ATOM 2583 N N . ILE A 1 317 ? -13.081 -7.661 20.600 1.00 96.62 317 ILE A N 1
ATOM 2584 C CA . ILE A 1 317 ? -14.069 -8.627 21.081 1.00 96.62 317 ILE A CA 1
ATOM 2585 C C . ILE A 1 317 ? -15.438 -8.250 20.523 1.00 96.62 317 ILE A C 1
ATOM 2587 O O . ILE A 1 317 ? -15.922 -7.147 20.756 1.00 96.62 317 ILE A O 1
ATOM 2591 N N . ILE A 1 318 ? -16.062 -9.185 19.811 1.00 95.38 318 ILE A N 1
ATOM 2592 C CA . ILE A 1 318 ? -17.409 -9.042 19.260 1.00 95.38 318 ILE A CA 1
ATOM 2593 C C . ILE A 1 318 ? -18.323 -10.083 19.900 1.00 95.38 318 ILE A C 1
ATOM 2595 O O . ILE A 1 318 ? -17.982 -11.271 19.951 1.00 95.38 318 ILE A O 1
ATOM 2599 N N . ASP A 1 319 ? -19.492 -9.635 20.353 1.00 92.69 319 ASP A N 1
ATOM 2600 C CA . ASP A 1 319 ? -20.574 -10.514 20.778 1.00 92.69 319 ASP A CA 1
ATOM 2601 C C . ASP A 1 319 ? -21.258 -11.119 19.544 1.00 92.69 319 ASP A C 1
ATOM 2603 O O . ASP A 1 319 ? -21.721 -10.426 18.629 1.00 92.69 319 ASP A O 1
ATOM 2607 N N . MET A 1 320 ? -21.265 -12.445 19.497 1.00 89.88 320 MET A N 1
ATOM 2608 C CA . MET A 1 320 ? -21.857 -13.229 18.424 1.00 89.88 320 MET A CA 1
ATOM 2609 C C . MET A 1 320 ? -23.341 -13.481 18.705 1.00 89.88 320 MET A C 1
ATOM 2611 O O . MET A 1 320 ? -23.789 -13.470 19.848 1.00 89.88 320 MET A O 1
ATOM 2615 N N . GLU A 1 321 ? -24.108 -13.784 17.657 1.00 86.31 321 GLU A N 1
ATOM 2616 C CA . GLU A 1 321 ? -25.560 -14.037 17.748 1.00 86.31 321 GLU A CA 1
ATOM 2617 C C . GLU A 1 321 ? -25.918 -15.213 18.673 1.00 86.31 321 GLU A C 1
ATOM 2619 O O . GLU A 1 321 ? -26.998 -15.251 19.249 1.00 86.31 321 GLU A O 1
ATOM 2624 N N . ASN A 1 322 ? -24.993 -16.156 18.864 1.00 86.25 322 ASN A N 1
ATOM 2625 C CA . ASN A 1 322 ? -25.140 -17.285 19.783 1.00 86.25 322 ASN A CA 1
ATOM 2626 C C . ASN A 1 322 ? -24.754 -16.952 21.244 1.00 86.25 322 ASN A C 1
ATOM 2628 O O . ASN A 1 322 ? -24.619 -17.865 22.057 1.00 86.25 322 ASN A O 1
ATOM 2632 N N . GLY A 1 323 ? -24.508 -15.677 21.564 1.00 87.25 323 GLY A N 1
ATOM 2633 C CA . GLY A 1 323 ? -24.083 -15.205 22.885 1.00 87.25 323 GLY A CA 1
ATOM 2634 C C . GLY A 1 323 ? -22.606 -15.451 23.216 1.00 87.25 323 GLY A C 1
ATOM 2635 O O . GLY A 1 323 ? -22.166 -15.130 24.319 1.00 87.25 323 GLY A O 1
ATOM 2636 N N . GLN A 1 324 ? -21.818 -16.021 22.298 1.00 90.25 324 GLN A N 1
ATOM 2637 C CA . GLN A 1 324 ? -20.384 -16.226 22.504 1.00 90.25 324 GLN A CA 1
ATOM 2638 C C . GLN A 1 324 ? -19.585 -14.966 22.168 1.00 90.25 324 GLN A C 1
ATOM 2640 O O . GLN A 1 324 ? -19.916 -14.224 21.248 1.00 90.25 324 GLN A O 1
ATOM 2645 N N . LYS A 1 325 ? -18.467 -14.769 22.868 1.00 93.56 325 LYS A N 1
ATOM 2646 C CA . LYS A 1 325 ? -17.499 -13.712 22.563 1.00 93.56 325 LYS A CA 1
ATOM 2647 C C . LYS A 1 325 ? -16.423 -14.236 21.626 1.00 93.56 325 LYS A C 1
ATOM 2649 O O . LYS A 1 325 ? -15.772 -15.236 21.928 1.00 93.56 325 LYS A O 1
ATOM 2654 N N . CYS A 1 326 ? -16.209 -13.542 20.514 1.00 95.50 326 CYS A N 1
ATOM 2655 C CA . CYS A 1 326 ? -15.144 -13.843 19.566 1.00 95.50 326 CYS A CA 1
ATOM 2656 C C . CYS A 1 326 ? -14.096 -12.728 19.592 1.00 95.50 326 CYS A C 1
ATOM 2658 O O . CYS A 1 326 ? -14.440 -11.568 19.385 1.00 95.50 326 CYS A O 1
ATOM 2660 N N . ASN A 1 327 ? -12.828 -13.076 19.842 1.00 97.44 327 ASN A N 1
ATOM 2661 C CA . ASN A 1 327 ? -11.721 -12.118 19.806 1.00 97.44 327 ASN A CA 1
ATOM 2662 C C . ASN A 1 327 ? -10.973 -12.194 18.468 1.00 97.44 327 ASN A C 1
ATOM 2664 O O . ASN A 1 327 ? -10.454 -13.257 18.111 1.00 97.44 327 ASN A O 1
ATOM 2668 N N . PHE A 1 328 ? -10.897 -11.069 17.767 1.00 98.19 328 PHE A N 1
ATOM 2669 C CA . PHE A 1 328 ? -10.185 -10.891 16.508 1.00 98.19 328 PHE A CA 1
ATOM 2670 C C . PHE A 1 328 ? -8.859 -10.166 16.755 1.00 98.19 328 PHE A C 1
ATOM 2672 O O . PHE A 1 328 ? -8.851 -9.059 17.283 1.00 98.19 328 PHE A O 1
ATOM 2679 N N . ILE A 1 329 ? -7.743 -10.782 16.367 1.00 98.00 329 ILE A N 1
ATOM 2680 C CA . ILE A 1 329 ? -6.390 -10.227 16.504 1.00 98.00 329 ILE A CA 1
ATOM 2681 C C . ILE A 1 329 ? -5.894 -9.798 15.133 1.00 98.00 329 ILE A C 1
ATOM 2683 O O . ILE A 1 329 ? -5.966 -10.588 14.191 1.00 98.00 329 ILE A O 1
ATOM 2687 N N . LEU A 1 330 ? -5.360 -8.582 15.032 1.00 98.00 330 LEU A N 1
ATOM 2688 C CA . LEU A 1 330 ? -4.840 -8.058 13.774 1.00 98.00 330 LEU A CA 1
ATOM 2689 C C . LEU A 1 330 ? -3.339 -8.318 13.647 1.00 98.00 330 LEU A C 1
ATOM 2691 O O . LEU A 1 330 ? -2.615 -8.223 14.630 1.00 98.00 330 LEU A O 1
ATOM 2695 N N . GLN A 1 331 ? -2.865 -8.629 12.442 1.00 98.06 331 GLN A N 1
ATOM 2696 C CA . GLN A 1 331 ? -1.441 -8.768 12.126 1.00 98.06 331 GLN A CA 1
ATOM 2697 C C . GLN A 1 331 ? -1.119 -8.119 10.768 1.00 98.06 331 GLN A C 1
ATOM 2699 O O . GLN A 1 331 ? -1.861 -8.312 9.804 1.00 98.06 331 GLN A O 1
ATOM 2704 N N . PRO A 1 332 ? -0.023 -7.363 10.649 1.00 97.62 332 PRO A N 1
ATOM 2705 C CA . PRO A 1 332 ? 0.398 -6.789 9.375 1.00 97.62 332 PRO A CA 1
ATOM 2706 C C . PRO A 1 332 ? 0.939 -7.880 8.445 1.00 97.62 332 PRO A C 1
ATOM 2708 O O . PRO A 1 332 ? 1.637 -8.787 8.892 1.00 97.62 332 PRO A O 1
ATOM 2711 N N . LEU A 1 333 ? 0.652 -7.781 7.146 1.00 97.69 333 LEU A N 1
ATOM 2712 C CA . LEU A 1 333 ? 1.161 -8.722 6.146 1.00 97.69 333 LEU A CA 1
ATOM 2713 C C . LEU A 1 333 ? 1.989 -8.033 5.065 1.00 97.69 333 LEU A C 1
ATOM 2715 O O . LEU A 1 333 ? 3.163 -8.360 4.896 1.00 97.69 333 LEU A O 1
ATOM 2719 N N . CYS A 1 334 ? 1.400 -7.072 4.348 1.00 95.94 334 CYS A N 1
ATOM 2720 C CA . CYS A 1 334 ? 2.093 -6.354 3.281 1.00 95.94 334 CYS A CA 1
ATOM 2721 C C . CYS A 1 334 ? 1.853 -4.842 3.322 1.00 95.94 334 CYS A C 1
ATOM 2723 O O . CYS A 1 334 ? 0.762 -4.383 3.649 1.00 95.94 334 CYS A O 1
ATOM 2725 N N . SER A 1 335 ? 2.860 -4.080 2.900 1.00 96.25 335 SER A N 1
ATOM 2726 C CA . SER A 1 335 ? 2.768 -2.656 2.600 1.00 96.25 335 SER A CA 1
ATOM 2727 C C . SER A 1 335 ? 2.963 -2.434 1.101 1.00 96.25 335 SER A C 1
ATOM 2729 O O . SER A 1 335 ? 4.089 -2.454 0.602 1.00 96.25 335 SER A O 1
ATOM 2731 N N . SER A 1 336 ? 1.864 -2.298 0.357 1.00 92.00 336 SER A N 1
ATOM 2732 C CA . SER A 1 336 ? 1.917 -2.107 -1.096 1.00 92.00 336 SER A CA 1
ATOM 2733 C C . SER A 1 336 ? 2.078 -0.629 -1.410 1.00 92.00 336 SER A C 1
ATOM 2735 O O . SER A 1 336 ? 1.085 0.085 -1.442 1.00 92.00 336 SER A O 1
ATOM 2737 N N . VAL A 1 337 ? 3.321 -0.222 -1.645 1.00 92.69 337 VAL A N 1
ATOM 2738 C CA . VAL A 1 337 ? 3.726 1.157 -1.942 1.00 92.69 337 VAL A CA 1
ATOM 2739 C C . VAL A 1 337 ? 4.590 1.216 -3.198 1.00 92.69 337 VAL A C 1
ATOM 2741 O O . VAL A 1 337 ? 5.276 0.239 -3.552 1.00 92.69 337 VAL A O 1
ATOM 2744 N N . ASP A 1 338 ? 4.601 2.369 -3.853 1.00 89.88 338 ASP A N 1
ATOM 2745 C CA . ASP A 1 338 ? 5.404 2.600 -5.043 1.00 89.88 338 ASP A CA 1
ATOM 2746 C C . ASP A 1 338 ? 6.924 2.555 -4.745 1.00 89.88 338 ASP A C 1
ATOM 2748 O O . ASP A 1 338 ? 7.399 2.375 -3.615 1.00 89.88 338 ASP A O 1
ATOM 2752 N N . SER A 1 339 ? 7.741 2.648 -5.796 1.00 87.56 339 SER A N 1
ATOM 2753 C CA . SER A 1 339 ? 9.203 2.547 -5.654 1.00 87.56 339 SER A CA 1
ATOM 2754 C C . SER A 1 339 ? 9.859 3.778 -5.010 1.00 87.56 339 SER A C 1
ATOM 2756 O O . SER A 1 339 ? 11.025 3.698 -4.623 1.00 87.56 339 SER A O 1
ATOM 2758 N N . VAL A 1 340 ? 9.148 4.901 -4.909 1.00 89.88 340 VAL A N 1
ATOM 2759 C CA . VAL A 1 340 ? 9.653 6.191 -4.418 1.00 89.88 340 VAL A CA 1
ATOM 2760 C C . VAL A 1 340 ? 9.288 6.390 -2.940 1.00 89.88 340 VAL A C 1
ATOM 2762 O O . VAL A 1 340 ? 10.147 6.781 -2.145 1.00 89.88 340 VAL A O 1
ATOM 2765 N N . ALA A 1 341 ? 8.070 6.011 -2.548 1.00 92.44 341 ALA A N 1
ATOM 2766 C CA . ALA A 1 341 ? 7.570 6.014 -1.179 1.00 92.44 341 ALA A CA 1
ATOM 2767 C C . ALA A 1 341 ? 8.231 4.923 -0.324 1.00 92.44 341 ALA A C 1
ATOM 2769 O O . ALA A 1 341 ? 8.613 5.162 0.823 1.00 92.44 341 ALA A O 1
ATOM 2770 N N . ARG A 1 342 ? 8.457 3.726 -0.878 1.00 94.62 342 ARG A N 1
ATOM 2771 C CA . ARG A 1 342 ? 9.038 2.595 -0.131 1.00 94.62 342 ARG A CA 1
ATOM 2772 C C . ARG A 1 342 ? 10.368 2.916 0.569 1.00 94.62 342 ARG A C 1
ATOM 2774 O O . ARG A 1 342 ? 10.479 2.627 1.762 1.00 94.62 342 ARG A O 1
ATOM 2781 N N . PRO A 1 343 ? 11.376 3.535 -0.077 1.00 94.75 343 PRO A N 1
ATOM 2782 C CA . PRO A 1 343 ? 12.623 3.882 0.600 1.00 94.75 343 PRO A CA 1
ATOM 2783 C C . PRO A 1 343 ? 12.458 4.986 1.649 1.00 94.75 343 PRO A C 1
ATOM 2785 O O . PRO A 1 343 ? 13.277 5.066 2.562 1.00 94.75 343 PRO A O 1
ATOM 2788 N N . ILE A 1 344 ? 11.414 5.818 1.575 1.00 95.50 344 ILE A N 1
ATOM 2789 C CA . ILE A 1 344 ? 11.114 6.795 2.631 1.00 95.50 344 ILE A CA 1
ATOM 2790 C C . ILE A 1 344 ? 10.723 6.060 3.912 1.00 95.50 344 ILE A C 1
ATOM 2792 O O . ILE A 1 344 ? 11.311 6.333 4.959 1.00 95.50 344 ILE A O 1
ATOM 2796 N N . ILE A 1 345 ? 9.818 5.087 3.792 1.00 96.25 345 ILE A N 1
ATOM 2797 C CA . ILE A 1 345 ? 9.295 4.250 4.884 1.00 96.25 345 ILE A CA 1
ATOM 2798 C C . ILE A 1 345 ? 10.393 3.374 5.483 1.00 96.25 345 ILE A C 1
ATOM 2800 O O . ILE A 1 345 ? 10.518 3.265 6.698 1.00 96.25 345 ILE A O 1
ATOM 2804 N N . GLN A 1 346 ? 11.223 2.777 4.626 1.00 96.44 346 GLN A N 1
ATOM 2805 C CA . GLN A 1 346 ? 12.360 1.956 5.041 1.00 96.44 346 GLN A CA 1
ATOM 2806 C C . GLN A 1 346 ? 13.564 2.795 5.517 1.00 96.44 346 GLN A C 1
ATOM 2808 O O . GLN A 1 346 ? 14.590 2.228 5.888 1.00 96.44 346 GLN A O 1
ATOM 2813 N N . ASN A 1 347 ? 13.506 4.127 5.446 1.00 97.06 347 ASN A N 1
ATOM 2814 C CA . ASN A 1 347 ? 14.658 5.016 5.620 1.00 97.06 347 ASN A CA 1
ATOM 2815 C C . ASN A 1 347 ? 15.920 4.530 4.866 1.00 97.06 347 ASN A C 1
ATOM 2817 O O . ASN A 1 347 ? 17.020 4.389 5.408 1.00 97.06 347 ASN A O 1
ATOM 2821 N N . ARG A 1 348 ? 15.744 4.251 3.573 1.00 96.56 348 ARG A N 1
ATOM 2822 C CA . ARG A 1 348 ? 16.765 3.765 2.637 1.00 96.56 348 ARG A CA 1
ATOM 2823 C C . ARG A 1 348 ? 17.007 4.753 1.498 1.00 96.56 348 ARG A C 1
ATOM 2825 O O . ARG A 1 348 ? 16.245 5.702 1.290 1.00 96.56 348 ARG A O 1
ATOM 2832 N N . PHE A 1 349 ? 18.101 4.550 0.771 1.00 95.75 349 PHE A N 1
ATOM 2833 C CA . PHE A 1 349 ? 18.303 5.198 -0.521 1.00 95.75 349 PHE A CA 1
ATOM 2834 C C . PHE A 1 349 ? 17.315 4.649 -1.553 1.00 95.75 349 PHE A C 1
ATOM 2836 O O . PHE A 1 349 ? 16.966 3.470 -1.521 1.00 95.75 349 PHE A O 1
ATOM 2843 N N . GLN A 1 350 ? 16.876 5.518 -2.463 1.00 93.50 350 GLN A N 1
ATOM 2844 C CA . GLN A 1 350 ? 16.057 5.134 -3.610 1.00 93.50 350 GLN A CA 1
ATOM 2845 C C . GLN A 1 350 ? 16.920 4.446 -4.686 1.00 93.50 350 GLN A C 1
ATOM 2847 O O . GLN A 1 350 ? 18.120 4.225 -4.508 1.00 93.50 350 GLN A O 1
ATOM 2852 N N . PHE A 1 351 ? 16.316 4.130 -5.833 1.00 88.62 351 PHE A N 1
ATOM 2853 C CA . PHE A 1 351 ? 16.959 3.501 -6.997 1.00 88.62 351 PHE A CA 1
ATOM 2854 C C . PHE A 1 351 ? 18.123 4.308 -7.612 1.00 88.62 351 PHE A C 1
ATOM 2856 O O . PHE A 1 351 ? 18.770 3.848 -8.545 1.00 88.62 351 PHE A O 1
ATOM 2863 N N . ASN A 1 352 ? 18.394 5.519 -7.123 1.00 91.56 352 ASN A N 1
ATOM 2864 C CA . ASN A 1 352 ? 19.546 6.332 -7.508 1.00 91.56 352 ASN A CA 1
ATOM 2865 C C . ASN A 1 352 ? 20.783 6.120 -6.610 1.00 91.56 352 ASN A C 1
ATOM 2867 O O . ASN A 1 352 ? 21.824 6.715 -6.873 1.00 91.56 352 ASN A O 1
ATOM 2871 N N . GLY A 1 353 ? 20.693 5.297 -5.561 1.00 94.62 353 GLY A N 1
ATOM 2872 C CA . GLY A 1 353 ? 21.817 4.983 -4.678 1.00 94.62 353 GLY A CA 1
ATOM 2873 C C . GLY A 1 353 ? 22.601 3.738 -5.101 1.00 94.62 353 GLY A C 1
ATOM 2874 O O . GLY A 1 353 ? 22.041 2.800 -5.662 1.00 94.62 353 GLY A O 1
ATOM 2875 N N . TYR A 1 354 ? 23.880 3.665 -4.725 1.00 96.06 354 TYR A N 1
ATOM 2876 C CA . TYR A 1 354 ? 24.746 2.501 -4.977 1.00 96.06 354 TYR A CA 1
ATOM 2877 C C . TYR A 1 354 ? 24.167 1.172 -4.460 1.00 96.06 354 TYR A C 1
ATOM 2879 O O . TYR A 1 354 ? 24.405 0.129 -5.041 1.00 96.06 354 TYR A O 1
ATOM 2887 N N . PHE A 1 355 ? 23.360 1.198 -3.397 1.00 96.44 355 PHE A N 1
ATOM 2888 C CA . PHE A 1 355 ? 22.632 0.032 -2.878 1.00 96.44 355 PHE A CA 1
ATOM 2889 C C . PHE A 1 355 ? 21.126 0.323 -2.788 1.00 96.44 355 PHE A C 1
ATOM 2891 O O . PHE A 1 355 ? 20.507 0.151 -1.732 1.00 96.44 355 PHE A O 1
ATOM 2898 N N . GLY A 1 356 ? 20.552 0.834 -3.878 1.00 94.88 356 GLY A N 1
ATOM 2899 C CA . GLY A 1 356 ? 19.166 1.311 -3.929 1.00 94.88 356 GLY A CA 1
ATOM 2900 C C . GLY A 1 356 ? 18.104 0.211 -3.982 1.00 94.88 356 GLY A C 1
ATOM 2901 O O . GLY A 1 356 ? 17.010 0.403 -3.458 1.00 94.88 356 GLY A O 1
ATOM 2902 N N . CYS A 1 357 ? 18.414 -0.974 -4.524 1.00 93.75 357 CYS A N 1
ATOM 2903 C CA . CYS A 1 357 ? 17.444 -2.073 -4.597 1.00 93.75 357 CYS A CA 1
ATOM 2904 C C . CYS A 1 357 ? 16.960 -2.496 -3.204 1.00 93.75 357 CYS A C 1
ATOM 2906 O O . CYS A 1 357 ? 17.770 -2.748 -2.310 1.00 93.75 357 CYS A O 1
ATOM 2908 N N . SER A 1 358 ? 15.642 -2.584 -3.015 1.00 93.00 358 SER A N 1
ATOM 2909 C CA . SER A 1 358 ? 15.031 -2.944 -1.729 1.00 93.00 358 SER A CA 1
ATOM 2910 C C . SER A 1 358 ? 15.053 -4.418 -1.386 1.00 93.00 358 SER A C 1
ATOM 2912 O O . SER A 1 358 ? 14.852 -4.745 -0.222 1.00 93.00 358 SER A O 1
ATOM 2914 N N . TRP A 1 359 ? 15.372 -5.278 -2.349 1.00 95.00 359 TRP A N 1
ATOM 2915 C CA . TRP A 1 359 ? 15.323 -6.729 -2.181 1.00 95.00 359 TRP A CA 1
ATOM 2916 C C . TRP A 1 359 ? 16.680 -7.412 -2.285 1.00 95.00 359 TRP A C 1
ATOM 2918 O O . TRP A 1 359 ? 16.819 -8.527 -1.805 1.00 95.00 359 TRP A O 1
ATOM 2928 N N . CYS A 1 360 ? 17.695 -6.768 -2.863 1.00 95.50 360 CYS A N 1
ATOM 2929 C CA . CYS A 1 360 ? 19.030 -7.350 -2.987 1.00 95.50 360 CYS A CA 1
ATOM 2930 C C . CYS A 1 360 ? 20.139 -6.336 -2.685 1.00 95.50 360 CYS A C 1
ATOM 2932 O O . CYS A 1 360 ? 19.909 -5.127 -2.554 1.00 95.50 360 CYS A O 1
ATOM 2934 N N . TYR A 1 361 ? 21.358 -6.850 -2.550 1.00 96.12 361 TYR A N 1
ATOM 2935 C CA . TYR A 1 361 ? 22.576 -6.079 -2.320 1.00 96.12 361 TYR A CA 1
ATOM 2936 C C . TYR A 1 361 ? 23.346 -5.778 -3.614 1.00 96.12 361 TYR A C 1
ATOM 2938 O O . TYR A 1 361 ? 24.557 -5.584 -3.557 1.00 96.12 361 TYR A O 1
ATOM 2946 N N . GLN A 1 362 ? 22.669 -5.714 -4.767 1.00 95.69 362 GLN A N 1
ATOM 2947 C CA . GLN A 1 362 ? 23.323 -5.313 -6.014 1.00 95.69 362 GLN A CA 1
ATOM 2948 C C . GLN A 1 362 ? 23.939 -3.925 -5.868 1.00 95.69 362 GLN A C 1
ATOM 2950 O O . GLN A 1 362 ? 23.268 -2.983 -5.428 1.00 95.69 362 GLN A O 1
ATOM 2955 N N . TYR A 1 363 ? 25.208 -3.823 -6.248 1.00 95.12 363 TYR A N 1
ATOM 2956 C CA . TYR A 1 363 ? 25.894 -2.550 -6.344 1.00 95.12 363 TYR A CA 1
ATOM 2957 C C . TYR A 1 363 ? 25.527 -1.883 -7.671 1.00 95.12 363 TYR A C 1
ATOM 2959 O O . TYR A 1 363 ? 25.566 -2.511 -8.727 1.00 95.12 363 TYR A O 1
ATOM 2967 N N . GLY A 1 364 ? 25.106 -0.628 -7.604 1.00 95.31 364 GLY A N 1
ATOM 2968 C CA . GLY A 1 364 ? 24.883 0.211 -8.770 1.00 95.31 364 GLY A CA 1
ATOM 2969 C C . GLY A 1 364 ? 26.150 0.968 -9.148 1.00 95.31 364 GLY A C 1
ATOM 2970 O O . GLY A 1 364 ? 26.980 1.256 -8.299 1.00 95.31 364 GLY A O 1
ATOM 2971 N N . GLU A 1 365 ? 26.278 1.342 -10.409 1.00 95.12 365 GLU A N 1
ATOM 2972 C CA . GLU A 1 365 ? 27.371 2.147 -10.935 1.00 95.12 365 GLU A CA 1
ATOM 2973 C C . GLU A 1 365 ? 26.819 3.451 -11.505 1.00 95.12 365 GLU A C 1
ATOM 2975 O O . GLU A 1 365 ? 25.778 3.477 -12.171 1.00 95.12 365 GLU A O 1
ATOM 2980 N N . TYR A 1 366 ? 27.513 4.559 -11.250 1.00 94.88 366 TYR A N 1
ATOM 2981 C CA . TYR A 1 366 ? 27.140 5.838 -11.836 1.00 94.88 366 TYR A CA 1
ATOM 2982 C C . TYR A 1 366 ? 27.694 5.935 -13.258 1.00 94.88 366 TYR A C 1
ATOM 2984 O O . TYR A 1 366 ? 28.905 6.007 -13.456 1.00 94.88 366 TYR A O 1
ATOM 2992 N N . PHE A 1 367 ? 26.808 5.953 -14.254 1.00 91.62 367 PHE A N 1
ATOM 2993 C CA . PHE A 1 367 ? 27.189 5.974 -15.663 1.00 91.62 367 PHE A CA 1
ATOM 2994 C C . PHE A 1 367 ? 26.296 6.919 -16.473 1.00 91.62 367 PHE A C 1
ATOM 2996 O O . PHE A 1 367 ? 25.067 6.798 -16.471 1.00 91.62 367 PHE A O 1
ATOM 3003 N N . ASN A 1 368 ? 26.919 7.853 -17.203 1.00 87.88 368 ASN A N 1
ATOM 3004 C CA . ASN A 1 368 ? 26.255 8.852 -18.051 1.00 87.88 368 ASN A CA 1
ATOM 3005 C C . ASN A 1 368 ? 25.106 9.600 -17.348 1.00 87.88 368 ASN A C 1
ATOM 3007 O O . ASN A 1 368 ? 23.980 9.648 -17.846 1.00 87.88 368 ASN A O 1
ATOM 3011 N N . GLY A 1 369 ? 25.391 10.169 -16.174 1.00 88.50 369 GLY A N 1
ATOM 3012 C CA . GLY A 1 369 ? 24.443 11.022 -15.449 1.00 88.50 369 GLY A CA 1
ATOM 3013 C C . GLY A 1 369 ? 23.335 10.274 -14.700 1.00 88.50 369 GLY A C 1
ATOM 3014 O O . GLY A 1 369 ? 22.377 10.899 -14.256 1.00 88.50 369 GLY A O 1
ATOM 3015 N N . ALA A 1 370 ? 23.418 8.946 -14.579 1.00 90.94 370 ALA A N 1
ATOM 3016 C CA . ALA A 1 370 ? 22.416 8.153 -13.877 1.00 90.94 370 ALA A CA 1
ATOM 3017 C C . ALA A 1 370 ? 23.026 6.935 -13.178 1.00 90.94 370 ALA A C 1
ATOM 3019 O O . ALA A 1 370 ? 23.989 6.340 -13.658 1.00 90.94 370 ALA A O 1
ATOM 3020 N N . MET A 1 371 ? 22.400 6.521 -12.076 1.00 94.62 371 MET A N 1
ATOM 3021 C CA . MET A 1 371 ? 22.681 5.235 -11.440 1.00 94.62 371 MET A CA 1
ATOM 3022 C C . MET A 1 371 ? 22.176 4.091 -12.328 1.00 94.62 371 MET A C 1
ATOM 3024 O O . MET A 1 371 ? 21.047 4.135 -12.833 1.00 94.62 371 MET A O 1
ATOM 3028 N N . ARG A 1 372 ? 23.008 3.072 -12.529 1.00 92.44 372 ARG A N 1
ATOM 3029 C CA . ARG A 1 372 ? 22.712 1.871 -13.316 1.00 92.44 372 ARG A CA 1
ATOM 3030 C C . ARG A 1 372 ? 23.020 0.636 -12.487 1.00 92.44 372 ARG A C 1
ATOM 3032 O O . ARG A 1 372 ? 23.977 0.633 -11.734 1.00 92.44 372 ARG A O 1
ATOM 3039 N N . TYR A 1 373 ? 22.229 -0.414 -12.649 1.00 92.75 373 TYR A N 1
ATOM 3040 C CA . TYR A 1 373 ? 22.487 -1.709 -12.023 1.00 92.75 373 TYR A CA 1
ATOM 3041 C C . TYR A 1 373 ? 22.861 -2.681 -13.143 1.00 92.75 373 TYR A C 1
ATOM 3043 O O . TYR A 1 373 ? 21.957 -3.168 -13.828 1.00 92.75 373 TYR A O 1
ATOM 3051 N N . PRO A 1 374 ? 24.165 -2.853 -13.435 1.00 90.56 374 PRO A N 1
ATOM 3052 C CA . PRO A 1 374 ? 24.607 -3.686 -14.545 1.00 90.56 374 PRO A CA 1
ATOM 3053 C C . PRO A 1 374 ? 24.235 -5.146 -14.295 1.00 90.56 374 PRO A C 1
ATOM 3055 O O . PRO A 1 374 ? 24.217 -5.606 -13.154 1.00 90.56 374 PRO A O 1
ATOM 3058 N N . PHE A 1 375 ? 23.925 -5.866 -15.372 1.00 89.50 375 PHE A N 1
ATOM 3059 C CA . PHE A 1 375 ? 23.728 -7.308 -15.297 1.00 89.50 375 PHE A CA 1
ATOM 3060 C C . PHE A 1 375 ? 25.028 -7.968 -14.824 1.00 89.50 375 PHE A C 1
ATOM 3062 O O . PHE A 1 375 ? 26.103 -7.600 -15.300 1.00 89.50 375 PHE A O 1
ATOM 3069 N N . MET A 1 376 ? 24.921 -8.902 -13.885 1.00 88.31 376 MET A N 1
ATOM 3070 C CA . MET A 1 376 ? 26.052 -9.651 -13.342 1.00 88.31 376 MET A CA 1
ATOM 3071 C C . MET A 1 376 ? 25.888 -11.127 -13.690 1.00 88.31 376 MET A C 1
ATOM 3073 O O . MET A 1 376 ? 24.760 -11.587 -13.856 1.00 88.31 376 MET A O 1
ATOM 3077 N N . ASP A 1 377 ? 27.002 -11.852 -13.795 1.00 91.50 377 ASP A N 1
ATOM 3078 C CA . ASP A 1 377 ? 26.974 -13.297 -14.054 1.00 91.50 377 ASP A CA 1
ATOM 3079 C C . ASP A 1 377 ? 26.337 -14.068 -12.885 1.00 91.50 377 ASP A C 1
ATOM 3081 O O . ASP A 1 377 ? 25.599 -15.026 -13.108 1.00 91.50 377 ASP A O 1
ATOM 3085 N N . ASP A 1 378 ? 26.571 -13.600 -11.654 1.00 93.38 378 ASP A N 1
ATOM 3086 C CA . ASP A 1 378 ? 25.992 -14.150 -10.430 1.00 93.38 378 ASP A CA 1
ATOM 3087 C C . ASP A 1 378 ? 24.940 -13.211 -9.831 1.00 93.38 378 ASP A C 1
ATOM 3089 O O . ASP A 1 378 ? 25.140 -11.992 -9.730 1.00 93.38 378 ASP A O 1
ATOM 3093 N N . ASP A 1 379 ? 23.838 -13.794 -9.352 1.00 91.00 379 ASP A N 1
ATOM 3094 C CA . ASP A 1 379 ? 22.800 -13.038 -8.662 1.00 91.00 379 ASP A CA 1
ATOM 3095 C C . ASP A 1 379 ? 23.330 -12.434 -7.348 1.00 91.00 379 ASP A C 1
ATOM 3097 O O . ASP A 1 379 ? 23.964 -13.116 -6.531 1.00 91.00 379 ASP A O 1
ATOM 3101 N N . PRO A 1 380 ? 23.046 -11.147 -7.083 1.00 94.06 380 PRO A N 1
ATOM 3102 C CA . PRO A 1 380 ? 23.458 -10.501 -5.850 1.00 94.06 380 PRO A CA 1
ATOM 3103 C C . PRO A 1 380 ? 22.728 -11.121 -4.648 1.00 94.06 380 PRO A C 1
ATOM 3105 O O . PRO A 1 380 ? 21.542 -11.450 -4.749 1.00 94.06 380 PRO A O 1
ATOM 3108 N N . PRO A 1 381 ? 23.364 -11.174 -3.462 1.00 95.81 381 PRO A N 1
ATOM 3109 C CA . PRO A 1 381 ? 22.702 -11.655 -2.258 1.00 95.81 381 PRO A CA 1
ATOM 3110 C C . PRO A 1 381 ? 21.396 -10.903 -1.992 1.00 95.81 381 PRO A C 1
ATOM 3112 O O . PRO A 1 381 ? 21.340 -9.667 -2.073 1.00 95.81 381 PRO A O 1
ATOM 3115 N N . LEU A 1 382 ? 20.349 -11.648 -1.645 1.00 97.12 382 LEU A N 1
ATOM 3116 C CA . LEU A 1 382 ? 19.067 -11.074 -1.261 1.00 97.12 382 LEU A CA 1
ATOM 3117 C C . LEU A 1 382 ? 19.148 -10.444 0.132 1.00 97.12 382 LEU A C 1
ATOM 3119 O O . LEU A 1 382 ? 19.937 -10.837 0.993 1.00 97.12 382 LEU A O 1
ATOM 3123 N N . ARG A 1 383 ? 18.316 -9.431 0.339 1.00 96.94 383 ARG A N 1
ATOM 3124 C CA . ARG A 1 383 ? 18.016 -8.871 1.652 1.00 96.94 383 ARG A CA 1
ATOM 3125 C C . ARG A 1 383 ? 16.950 -9.734 2.314 1.00 96.94 383 ARG A C 1
ATOM 3127 O O . ARG A 1 383 ? 16.093 -10.320 1.657 1.00 96.94 383 ARG A O 1
ATOM 3134 N N . ASP A 1 384 ? 16.964 -9.727 3.630 1.00 96.56 384 ASP A N 1
ATOM 3135 C CA . ASP A 1 384 ? 15.920 -10.289 4.478 1.00 96.56 384 ASP A CA 1
ATOM 3136 C C . ASP A 1 384 ? 15.675 -9.341 5.659 1.00 96.56 384 ASP A C 1
ATOM 3138 O O . ASP A 1 384 ? 16.406 -8.357 5.847 1.00 96.56 384 ASP A O 1
ATOM 3142 N N . HIS A 1 385 ? 14.628 -9.616 6.438 1.00 96.94 385 HIS A N 1
ATOM 3143 C CA . HIS A 1 385 ? 14.286 -8.814 7.609 1.00 96.94 385 HIS A CA 1
ATOM 3144 C C . HIS A 1 385 ? 15.492 -8.661 8.555 1.00 96.94 385 HIS A C 1
ATOM 3146 O O . HIS A 1 385 ? 15.870 -7.542 8.900 1.00 96.94 385 HIS A O 1
ATOM 3152 N N . ASP A 1 386 ? 16.157 -9.760 8.914 1.00 97.69 386 ASP A N 1
ATOM 3153 C CA . ASP A 1 386 ? 17.225 -9.757 9.919 1.00 97.69 386 ASP A CA 1
ATOM 3154 C C . ASP A 1 386 ? 18.470 -8.983 9.473 1.00 97.69 386 ASP A C 1
ATOM 3156 O O . ASP A 1 386 ? 19.051 -8.221 10.251 1.00 97.69 386 ASP A O 1
ATOM 3160 N N . SER A 1 387 ? 18.901 -9.148 8.222 1.00 97.62 387 SER A N 1
ATOM 3161 C CA . SER A 1 387 ? 20.021 -8.393 7.656 1.00 97.62 387 SER A CA 1
ATOM 3162 C C . SER A 1 387 ? 19.691 -6.908 7.545 1.00 97.62 387 SER A C 1
ATOM 3164 O O . SER A 1 387 ? 20.563 -6.074 7.793 1.00 97.62 387 SER A O 1
ATOM 3166 N N . TYR A 1 388 ? 18.440 -6.553 7.246 1.00 97.75 388 TYR A N 1
ATOM 3167 C CA . TYR A 1 388 ? 17.992 -5.164 7.265 1.00 97.75 388 TYR A CA 1
ATOM 3168 C C . TYR A 1 388 ? 18.028 -4.561 8.680 1.00 97.75 388 TYR A C 1
ATOM 3170 O O . TYR A 1 388 ? 18.606 -3.486 8.848 1.00 97.75 388 TYR A O 1
ATOM 3178 N N . ILE A 1 389 ? 17.532 -5.268 9.703 1.00 98.06 389 ILE A N 1
ATOM 3179 C CA . ILE A 1 389 ? 17.617 -4.823 11.106 1.00 98.06 389 ILE A CA 1
ATOM 3180 C C . ILE A 1 389 ? 19.076 -4.674 11.560 1.00 98.06 389 ILE A C 1
ATOM 3182 O O . ILE A 1 389 ? 19.425 -3.680 12.197 1.00 98.06 389 ILE A O 1
ATOM 3186 N N . LYS A 1 390 ? 19.959 -5.617 11.202 1.00 98.00 390 LYS A N 1
ATOM 3187 C CA . LYS A 1 390 ? 21.403 -5.515 11.489 1.00 98.00 390 LYS A CA 1
ATOM 3188 C C . LYS A 1 390 ? 22.027 -4.275 10.846 1.00 98.00 390 LYS A C 1
ATOM 3190 O O . LYS A 1 390 ? 22.807 -3.586 11.496 1.00 98.00 390 LYS A O 1
ATOM 3195 N N . ASN A 1 391 ? 21.669 -3.969 9.597 1.00 97.88 391 ASN A N 1
ATOM 3196 C CA . ASN A 1 391 ? 22.160 -2.769 8.919 1.00 97.88 391 ASN A CA 1
ATOM 3197 C C . ASN A 1 391 ? 21.651 -1.485 9.590 1.00 97.88 391 ASN A C 1
ATOM 3199 O O . ASN A 1 391 ? 22.424 -0.542 9.693 1.00 97.88 391 ASN A O 1
ATOM 3203 N N . ILE A 1 392 ? 20.399 -1.438 10.066 1.00 97.69 392 ILE A N 1
ATOM 3204 C CA . ILE A 1 392 ? 19.889 -0.287 10.833 1.00 97.69 392 ILE A CA 1
ATOM 3205 C C . ILE A 1 392 ? 20.720 -0.071 12.094 1.00 97.69 392 ILE A C 1
ATOM 3207 O O . ILE A 1 392 ? 21.255 1.020 12.265 1.00 97.69 392 ILE A O 1
ATOM 3211 N N . LYS A 1 393 ? 20.900 -1.115 12.914 1.00 97.69 393 LYS A N 1
ATOM 3212 C CA . LYS A 1 393 ? 21.689 -1.028 14.154 1.00 97.69 393 LYS A CA 1
ATOM 3213 C C . LYS A 1 393 ? 23.108 -0.526 13.887 1.00 97.69 393 LYS A C 1
ATOM 3215 O O . LYS A 1 393 ? 23.573 0.389 14.552 1.00 97.69 393 LYS A O 1
ATOM 3220 N N . TYR A 1 394 ? 23.755 -1.053 12.845 1.00 9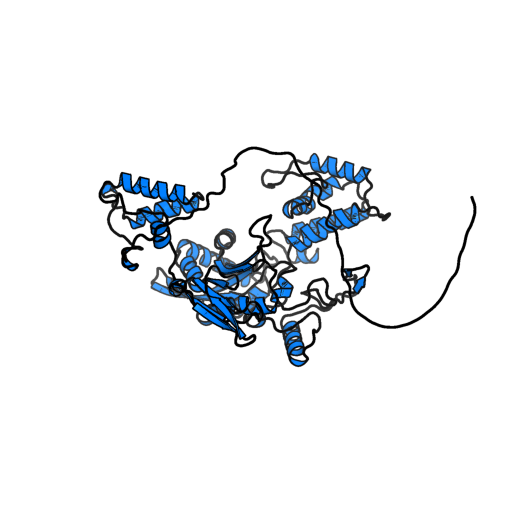7.75 394 TYR A N 1
ATOM 3221 C CA . TYR A 1 394 ? 25.077 -0.588 12.426 1.00 97.75 394 TYR A CA 1
ATOM 3222 C C . TYR A 1 394 ? 25.086 0.904 12.053 1.00 97.75 394 TYR A C 1
ATOM 3224 O O . TYR A 1 394 ? 26.006 1.630 12.419 1.00 97.75 394 TYR A O 1
ATOM 3232 N N . VAL A 1 395 ? 24.078 1.384 11.318 1.00 97.56 395 VAL A N 1
ATOM 3233 C CA . VAL A 1 395 ? 23.982 2.804 10.943 1.00 97.56 395 VAL A CA 1
ATOM 3234 C C . VAL A 1 395 ? 23.730 3.691 12.164 1.00 97.56 395 VAL A C 1
ATOM 3236 O O . VAL A 1 395 ? 24.304 4.774 12.231 1.00 97.56 395 VAL A O 1
ATOM 3239 N N . GLU A 1 396 ? 22.914 3.251 13.124 1.00 96.00 396 GLU A N 1
ATOM 3240 C CA . GLU A 1 396 ? 22.658 3.989 14.369 1.00 96.00 396 GLU A CA 1
ATOM 3241 C C . GLU A 1 396 ? 23.905 4.085 15.259 1.00 96.00 396 GLU A C 1
ATOM 3243 O O . GLU A 1 396 ? 24.173 5.147 15.813 1.00 96.00 396 GLU A O 1
ATOM 3248 N N . GLU A 1 397 ? 24.697 3.013 15.348 1.00 96.88 397 GLU A N 1
ATOM 3249 C CA . GLU A 1 397 ? 25.942 2.983 16.127 1.00 96.88 397 GLU A CA 1
ATOM 3250 C C . GLU A 1 397 ? 27.065 3.808 15.483 1.00 96.88 397 GLU A C 1
ATOM 3252 O O . GLU A 1 397 ? 27.794 4.520 16.171 1.00 96.88 397 GLU A O 1
ATOM 3257 N N . ILE A 1 398 ? 27.229 3.713 14.159 1.00 96.62 398 ILE A N 1
ATOM 3258 C CA . ILE A 1 398 ? 28.356 4.333 13.443 1.00 96.62 398 ILE A CA 1
ATOM 3259 C C . ILE A 1 398 ? 28.025 5.749 12.945 1.00 96.62 398 ILE A C 1
ATOM 3261 O O . ILE A 1 398 ? 28.930 6.537 12.672 1.00 96.62 398 ILE A O 1
ATOM 3265 N N . GLY A 1 399 ? 26.744 6.084 12.784 1.00 94.62 399 GLY A N 1
ATOM 3266 C CA . GLY A 1 399 ? 26.295 7.391 12.298 1.00 94.62 399 GLY A CA 1
ATOM 3267 C C . GLY A 1 399 ? 26.521 7.628 10.799 1.00 94.62 399 GLY A C 1
ATOM 3268 O O . GLY A 1 399 ? 26.527 8.776 10.356 1.00 94.62 399 GLY A O 1
ATOM 3269 N N . ARG A 1 400 ? 26.719 6.570 9.997 1.00 95.38 400 ARG A N 1
ATOM 3270 C CA . ARG A 1 400 ? 26.911 6.673 8.537 1.00 95.38 400 ARG A CA 1
ATOM 3271 C C . ARG A 1 400 ? 26.058 5.660 7.773 1.00 95.38 400 ARG A C 1
ATOM 3273 O O . ARG A 1 400 ? 25.938 4.528 8.240 1.00 95.38 400 ARG A O 1
ATOM 3280 N N . PRO A 1 401 ? 25.533 6.004 6.580 1.00 96.69 401 PRO A N 1
ATOM 3281 C CA . PRO A 1 401 ? 24.757 5.066 5.779 1.00 96.69 401 PRO A CA 1
ATOM 3282 C C . PRO A 1 401 ? 25.534 3.789 5.433 1.00 96.69 401 PRO A C 1
ATOM 3284 O O . PRO A 1 401 ? 26.722 3.837 5.108 1.00 96.69 401 PRO A O 1
ATOM 3287 N N . PHE A 1 402 ? 24.852 2.644 5.444 1.00 97.31 402 PHE A N 1
ATOM 3288 C CA . PHE A 1 402 ? 25.462 1.340 5.178 1.00 97.31 402 PHE A CA 1
ATOM 3289 C C . PHE A 1 402 ? 24.537 0.450 4.352 1.00 97.31 402 PHE A C 1
ATOM 3291 O O . PHE A 1 402 ? 23.351 0.308 4.651 1.00 97.31 402 PHE A O 1
ATOM 3298 N N . LYS A 1 403 ? 25.079 -0.138 3.276 1.00 96.44 403 LYS A N 1
ATOM 3299 C CA . LYS A 1 403 ? 24.370 -1.052 2.360 1.00 96.44 403 LYS A CA 1
ATOM 3300 C C . LYS A 1 403 ? 22.953 -0.585 1.989 1.00 96.44 403 LYS A C 1
ATOM 3302 O O . LYS A 1 403 ? 22.010 -1.379 1.940 1.00 96.44 403 LYS A O 1
ATOM 3307 N N . GLY A 1 404 ? 22.783 0.706 1.715 1.00 96.19 404 GLY A N 1
ATOM 3308 C CA . GLY A 1 404 ? 21.506 1.279 1.280 1.00 96.19 404 GLY A CA 1
ATOM 3309 C C . GLY A 1 404 ? 20.622 1.835 2.402 1.00 96.19 404 GLY A C 1
ATOM 3310 O O . GLY A 1 404 ? 19.649 2.514 2.096 1.00 96.19 404 GLY A O 1
ATOM 3311 N N . VAL A 1 405 ? 20.932 1.565 3.673 1.00 97.69 405 VAL A N 1
ATOM 3312 C CA . VAL A 1 405 ? 20.207 2.081 4.847 1.00 97.69 405 VAL A CA 1
ATOM 3313 C C . VAL A 1 405 ? 20.777 3.434 5.259 1.00 97.69 405 VAL A C 1
ATOM 3315 O O . VAL A 1 405 ? 21.996 3.583 5.319 1.00 97.69 405 VAL A O 1
ATOM 3318 N N . LYS A 1 406 ? 19.902 4.414 5.523 1.00 97.12 406 LYS A N 1
ATOM 3319 C CA . LYS A 1 406 ? 20.275 5.781 5.931 1.00 97.12 406 LYS A CA 1
ATOM 3320 C C . LYS A 1 406 ? 20.151 6.006 7.439 1.00 97.12 406 LYS A C 1
ATOM 3322 O O . LYS A 1 406 ? 20.850 6.861 7.965 1.00 97.12 406 LYS A O 1
ATOM 3327 N N . GLY A 1 407 ? 19.279 5.263 8.120 1.00 96.62 407 GLY A N 1
ATOM 3328 C CA . GLY A 1 407 ? 19.090 5.358 9.567 1.00 96.62 407 GLY A CA 1
ATOM 3329 C C . GLY A 1 407 ? 17.873 4.581 10.053 1.00 96.62 407 GLY A C 1
ATOM 3330 O O . GLY A 1 407 ? 17.332 3.744 9.329 1.00 96.62 407 GLY A O 1
ATOM 3331 N N . PHE A 1 408 ? 17.436 4.898 11.271 1.00 96.44 408 PHE A N 1
ATOM 3332 C CA . PHE A 1 408 ? 16.273 4.296 11.916 1.00 96.44 408 PHE A CA 1
ATOM 3333 C C . PHE A 1 408 ? 14.991 4.433 11.087 1.00 96.44 408 PHE A C 1
ATOM 3335 O O . PHE A 1 408 ? 14.693 5.508 10.553 1.00 96.44 408 PHE A O 1
ATOM 3342 N N . ALA A 1 409 ? 14.211 3.358 11.026 1.00 97.31 409 ALA A N 1
ATOM 3343 C CA . ALA A 1 409 ? 12.919 3.319 10.359 1.00 97.31 409 ALA A CA 1
ATOM 3344 C C . ALA A 1 409 ? 11.855 2.820 11.341 1.00 97.31 409 ALA A C 1
ATOM 3346 O O . ALA A 1 409 ? 11.919 1.680 11.803 1.00 97.31 409 ALA A O 1
ATOM 3347 N N . GLU A 1 410 ? 10.859 3.657 11.632 1.00 97.50 410 GLU A N 1
ATOM 3348 C CA . GLU A 1 410 ? 9.811 3.364 12.619 1.00 97.50 410 GLU A CA 1
ATOM 3349 C C . GLU A 1 410 ? 9.027 2.094 12.268 1.00 97.50 410 GLU A C 1
ATOM 3351 O O . GLU A 1 410 ? 8.579 1.369 13.151 1.00 97.50 410 GLU A O 1
ATOM 3356 N N . ILE A 1 411 ? 8.927 1.769 10.975 1.00 97.00 411 ILE A N 1
ATOM 3357 C CA . ILE A 1 411 ? 8.254 0.558 10.502 1.00 97.00 411 ILE A CA 1
ATOM 3358 C C . ILE A 1 411 ? 8.840 -0.738 11.082 1.00 97.00 411 ILE A C 1
ATOM 3360 O O . ILE A 1 411 ? 8.124 -1.724 11.215 1.00 97.00 411 ILE A O 1
ATOM 3364 N N . THR A 1 412 ? 10.110 -0.731 11.498 1.00 96.88 412 THR A N 1
ATOM 3365 C CA . THR A 1 412 ? 10.743 -1.876 12.179 1.00 96.88 412 THR A CA 1
ATOM 3366 C C . THR A 1 412 ? 10.122 -2.200 13.529 1.00 96.88 412 THR A C 1
ATOM 3368 O O . THR A 1 412 ? 10.284 -3.306 14.033 1.00 96.88 412 THR A O 1
ATOM 3371 N N . GLN A 1 413 ? 9.408 -1.242 14.117 1.00 96.88 413 GLN A N 1
ATOM 3372 C CA . GLN A 1 413 ? 8.759 -1.396 15.407 1.00 96.88 413 GLN A CA 1
ATOM 3373 C C . GLN A 1 413 ? 7.354 -2.010 15.298 1.00 96.88 413 GLN A C 1
ATOM 3375 O O . GLN A 1 413 ? 6.654 -2.138 16.309 1.00 96.88 413 GLN A O 1
ATOM 3380 N N . LEU A 1 414 ? 6.916 -2.335 14.079 1.00 96.31 414 LEU A N 1
ATOM 3381 C CA . LEU A 1 414 ? 5.698 -3.077 13.807 1.00 96.31 414 LEU A CA 1
ATOM 3382 C C . LEU A 1 414 ? 6.025 -4.576 13.816 1.00 96.31 414 LEU A C 1
ATOM 3384 O O . LEU A 1 414 ? 6.576 -5.112 12.856 1.00 96.31 414 LEU A O 1
ATOM 3388 N N . GLU A 1 415 ? 5.718 -5.248 14.925 1.00 94.12 415 GLU A N 1
ATOM 3389 C CA . GLU A 1 415 ? 6.060 -6.661 15.106 1.00 94.12 415 GLU A CA 1
ATOM 3390 C C . GLU A 1 415 ? 5.437 -7.552 14.015 1.00 94.12 415 GLU A C 1
ATOM 3392 O O . GLU A 1 415 ? 4.385 -7.254 13.449 1.00 94.12 415 GLU A O 1
ATOM 3397 N N . ASN A 1 416 ? 6.105 -8.665 13.710 1.00 94.69 416 ASN A N 1
ATOM 3398 C CA . ASN A 1 416 ? 5.726 -9.631 12.672 1.00 94.69 416 ASN A CA 1
ATOM 3399 C C . ASN A 1 416 ? 5.652 -9.094 11.227 1.00 94.69 416 ASN A C 1
ATOM 3401 O O . ASN A 1 416 ? 5.362 -9.871 10.315 1.00 94.69 416 ASN A O 1
ATOM 3405 N N . PHE A 1 417 ? 5.962 -7.818 10.983 1.00 97.56 417 PHE A N 1
ATOM 3406 C CA . PHE A 1 417 ? 6.068 -7.266 9.637 1.00 97.56 417 PHE A CA 1
ATOM 3407 C C . PHE A 1 417 ? 7.473 -7.478 9.052 1.00 97.56 417 PHE A C 1
ATOM 3409 O O . PHE A 1 417 ? 8.484 -7.026 9.597 1.00 97.56 417 PHE A O 1
ATOM 3416 N N . ASP A 1 418 ? 7.558 -8.143 7.898 1.00 97.50 418 ASP A N 1
ATOM 3417 C CA . ASP A 1 418 ? 8.826 -8.295 7.187 1.00 97.50 418 ASP A CA 1
ATOM 3418 C C . ASP A 1 418 ? 9.195 -6.982 6.474 1.00 97.50 418 ASP A C 1
ATOM 3420 O O . ASP A 1 418 ? 8.577 -6.594 5.485 1.00 97.50 418 ASP A O 1
ATOM 3424 N N . CYS A 1 419 ? 10.223 -6.282 6.956 1.00 96.81 419 CYS A N 1
ATOM 3425 C CA . CYS A 1 419 ? 10.601 -4.971 6.434 1.00 96.81 419 CYS A CA 1
ATOM 3426 C C . CYS A 1 419 ? 11.288 -5.013 5.058 1.00 96.81 419 CYS A C 1
ATOM 3428 O O . CYS A 1 419 ? 11.616 -3.954 4.519 1.00 96.81 419 CYS A O 1
ATOM 3430 N N . VAL A 1 420 ? 11.503 -6.197 4.478 1.00 96.38 420 VAL A N 1
ATOM 3431 C CA . VAL A 1 420 ? 12.014 -6.380 3.114 1.00 96.38 420 VAL A CA 1
ATOM 3432 C C . VAL A 1 420 ? 10.923 -6.970 2.226 1.00 96.38 420 VAL A C 1
ATOM 3434 O O . VAL A 1 420 ? 10.474 -6.322 1.283 1.00 96.38 420 VAL A O 1
ATOM 3437 N N . TRP A 1 421 ? 10.460 -8.174 2.554 1.00 96.19 421 TRP A N 1
ATOM 3438 C CA . TRP A 1 421 ? 9.523 -8.958 1.748 1.00 96.19 421 TRP A CA 1
ATOM 3439 C C . TRP A 1 421 ? 8.054 -8.634 2.024 1.00 96.19 421 TRP A C 1
ATOM 3441 O O . TRP A 1 421 ? 7.195 -8.969 1.213 1.00 96.19 421 TRP A O 1
ATOM 3451 N N . GLY A 1 422 ? 7.759 -7.911 3.106 1.00 96.31 422 GLY A N 1
ATOM 3452 C CA . GLY A 1 422 ? 6.451 -7.296 3.333 1.00 96.31 422 GLY A CA 1
ATOM 3453 C C . GLY A 1 422 ? 6.173 -6.129 2.382 1.00 96.31 422 GLY A C 1
ATOM 3454 O O . GLY A 1 422 ? 5.041 -5.667 2.313 1.00 96.31 422 GLY A O 1
ATOM 3455 N N . PHE A 1 423 ? 7.159 -5.667 1.606 1.00 95.69 423 PHE A N 1
ATOM 3456 C CA . PHE A 1 423 ? 6.969 -4.688 0.536 1.00 95.69 423 PHE A CA 1
ATOM 3457 C C . PHE A 1 423 ? 6.955 -5.390 -0.836 1.00 95.69 423 PHE A C 1
ATOM 3459 O O . PHE A 1 423 ? 8.025 -5.618 -1.417 1.00 95.69 423 PHE A O 1
ATOM 3466 N N . PRO A 1 424 ? 5.777 -5.731 -1.396 1.00 92.62 424 PRO A N 1
ATOM 3467 C CA . PRO A 1 424 ? 5.684 -6.433 -2.671 1.00 92.62 424 PRO A CA 1
ATOM 3468 C C . PRO A 1 424 ? 6.186 -5.582 -3.844 1.00 92.62 424 PRO A C 1
ATOM 3470 O O . PRO A 1 424 ? 6.324 -4.355 -3.758 1.00 92.62 424 PRO A O 1
ATOM 3473 N N . PHE A 1 425 ? 6.477 -6.244 -4.962 1.00 88.94 425 PHE A N 1
ATOM 3474 C CA . PHE A 1 425 ? 6.798 -5.571 -6.216 1.00 88.94 425 PHE A CA 1
ATOM 3475 C C . PHE A 1 425 ? 5.573 -4.839 -6.762 1.00 88.94 425 PHE A C 1
ATOM 3477 O O . PHE A 1 425 ? 4.466 -5.374 -6.782 1.00 88.94 425 PHE A O 1
ATOM 3484 N N . ASP A 1 426 ? 5.790 -3.623 -7.251 1.00 88.25 426 ASP A N 1
ATOM 3485 C CA . ASP A 1 426 ? 4.745 -2.849 -7.903 1.00 88.25 426 ASP A CA 1
ATOM 3486 C C . ASP A 1 426 ? 4.672 -3.211 -9.393 1.00 88.25 426 ASP A C 1
ATOM 3488 O O . ASP A 1 426 ? 5.513 -2.806 -10.200 1.00 88.25 426 ASP A O 1
ATOM 3492 N N . TYR A 1 427 ? 3.644 -3.976 -9.765 1.00 91.12 427 TYR A N 1
ATOM 3493 C CA . TYR A 1 427 ? 3.380 -4.355 -11.154 1.00 91.12 427 TYR A CA 1
ATOM 3494 C C . TYR A 1 427 ? 3.119 -3.139 -12.061 1.00 91.12 427 TYR A C 1
ATOM 3496 O O . TYR A 1 427 ? 3.550 -3.114 -13.217 1.00 91.12 427 TYR A O 1
ATOM 3504 N N . MET A 1 428 ? 2.438 -2.111 -11.552 1.00 91.81 428 MET A N 1
ATOM 3505 C CA . MET A 1 428 ? 2.064 -0.937 -12.332 1.00 91.81 428 MET A CA 1
ATOM 3506 C C . MET A 1 428 ? 3.295 -0.113 -12.712 1.00 91.81 428 MET A C 1
ATOM 3508 O O . MET A 1 428 ? 3.504 0.180 -13.893 1.00 91.81 428 MET A O 1
ATOM 3512 N N . HIS A 1 429 ? 4.123 0.244 -11.733 1.00 89.12 429 HIS A N 1
ATOM 3513 C CA . HIS A 1 429 ? 5.306 1.067 -11.978 1.00 89.12 429 HIS A CA 1
ATOM 3514 C C . HIS A 1 429 ? 6.490 0.257 -12.512 1.00 89.12 429 HIS A C 1
ATOM 3516 O O . HIS A 1 429 ? 7.202 0.740 -13.389 1.00 89.12 429 HIS A O 1
ATOM 3522 N N . GLY A 1 430 ? 6.679 -0.979 -12.047 1.00 90.00 430 GLY A N 1
ATOM 3523 C CA . GLY A 1 430 ? 7.787 -1.833 -12.470 1.00 90.00 430 GLY A CA 1
ATOM 3524 C C . GLY A 1 430 ? 7.602 -2.391 -13.880 1.00 90.00 430 GLY A C 1
ATOM 3525 O O . GLY A 1 430 ? 8.429 -2.156 -14.761 1.00 90.00 430 GLY A O 1
ATOM 3526 N N . MET A 1 431 ? 6.500 -3.105 -14.126 1.00 93.44 431 MET A N 1
ATOM 3527 C CA . MET A 1 431 ? 6.297 -3.830 -15.385 1.00 93.44 431 MET A CA 1
ATOM 3528 C C . MET A 1 431 ? 5.689 -2.942 -16.477 1.00 93.44 431 MET A C 1
ATOM 3530 O O . MET A 1 43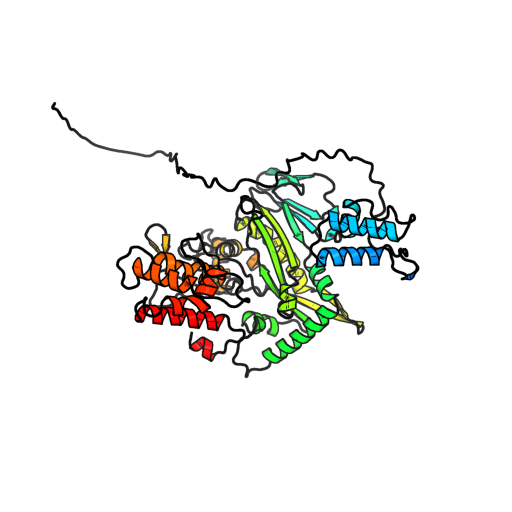1 ? 6.197 -2.894 -17.597 1.00 93.44 431 MET A O 1
ATOM 3534 N N . LEU A 1 432 ? 4.607 -2.221 -16.163 1.00 94.88 432 LEU A N 1
ATOM 3535 C CA . LEU A 1 432 ? 3.833 -1.484 -17.169 1.00 94.88 432 LEU A CA 1
ATOM 3536 C C . LEU A 1 432 ? 4.480 -0.145 -17.540 1.00 94.88 432 LEU A C 1
ATOM 3538 O O . LEU A 1 432 ? 4.875 0.066 -18.686 1.00 94.88 432 LEU A O 1
ATOM 3542 N N . LEU A 1 433 ? 4.601 0.764 -16.570 1.00 93.38 433 LEU A N 1
ATOM 3543 C CA . LEU A 1 433 ? 5.181 2.095 -16.786 1.00 93.38 433 LEU A CA 1
ATOM 3544 C C . LEU A 1 433 ? 6.716 2.081 -16.834 1.00 93.38 433 LEU A C 1
ATOM 3546 O O . LEU A 1 433 ? 7.311 3.019 -17.369 1.00 93.38 433 LEU A O 1
ATOM 3550 N N . GLY A 1 434 ? 7.330 1.025 -16.297 1.00 92.38 434 GLY A N 1
ATOM 3551 C CA . GLY A 1 434 ? 8.765 0.771 -16.317 1.00 92.38 434 GLY A CA 1
ATOM 3552 C C . GLY A 1 434 ? 9.176 -0.004 -17.563 1.00 92.38 434 GLY A C 1
ATOM 3553 O O . GLY A 1 434 ? 9.504 0.602 -18.584 1.00 92.38 434 GLY A O 1
ATOM 3554 N N . VAL A 1 435 ? 9.165 -1.339 -17.495 1.00 92.62 435 VAL A N 1
ATOM 3555 C CA . VAL A 1 435 ? 9.707 -2.219 -18.548 1.00 92.62 435 VAL A CA 1
ATOM 3556 C C . VAL A 1 435 ? 9.028 -1.999 -19.902 1.00 92.62 435 VAL A C 1
ATOM 3558 O O . VAL A 1 435 ? 9.717 -1.716 -20.881 1.00 92.62 435 VAL A O 1
ATOM 3561 N N . ALA A 1 436 ? 7.696 -2.078 -19.983 1.00 94.00 436 ALA A N 1
ATOM 3562 C CA . ALA A 1 436 ? 6.976 -2.000 -21.261 1.00 94.00 436 ALA A CA 1
ATOM 3563 C C . ALA A 1 436 ? 7.193 -0.662 -21.976 1.00 94.00 436 ALA A C 1
ATOM 3565 O O . ALA A 1 436 ? 7.553 -0.609 -23.153 1.00 94.00 436 ALA A O 1
ATOM 3566 N N . ASN A 1 437 ? 7.014 0.422 -21.224 1.00 92.69 437 ASN A N 1
ATOM 3567 C CA . ASN A 1 437 ? 7.230 1.777 -21.699 1.00 92.69 437 ASN A CA 1
ATOM 3568 C C . ASN A 1 437 ? 8.687 2.010 -22.120 1.00 92.69 437 ASN A C 1
ATOM 3570 O O . ASN A 1 437 ? 8.941 2.624 -23.154 1.00 92.69 437 ASN A O 1
ATOM 3574 N N . THR A 1 438 ? 9.656 1.500 -21.355 1.00 91.56 438 THR A N 1
ATOM 3575 C CA . THR A 1 438 ? 11.084 1.655 -21.668 1.00 91.56 438 THR A CA 1
ATOM 3576 C C . THR A 1 438 ? 11.461 0.878 -22.928 1.00 91.56 438 THR A C 1
ATOM 3578 O O . THR A 1 438 ? 12.157 1.424 -23.786 1.00 91.56 438 THR A O 1
ATOM 3581 N N . LEU A 1 439 ? 10.967 -0.356 -23.087 1.00 93.00 439 LEU A N 1
ATOM 3582 C CA . LEU A 1 439 ? 11.176 -1.153 -24.299 1.00 93.00 439 LEU A CA 1
ATOM 3583 C C . LEU A 1 439 ? 10.715 -0.393 -25.541 1.00 93.00 439 LEU A C 1
ATOM 3585 O O . LEU A 1 439 ? 11.489 -0.247 -26.481 1.00 93.00 439 LEU A O 1
ATOM 3589 N N . TRP A 1 440 ? 9.508 0.171 -25.516 1.00 92.94 440 TRP A N 1
ATOM 3590 C CA . TRP A 1 440 ? 9.018 0.972 -26.632 1.00 92.94 440 TRP A CA 1
ATOM 3591 C C . TRP A 1 440 ? 9.836 2.260 -26.810 1.00 92.94 440 TRP A C 1
ATOM 3593 O O . TRP A 1 440 ? 10.508 2.430 -27.823 1.00 92.94 440 TRP A O 1
ATOM 3603 N N . THR A 1 441 ? 9.834 3.144 -25.807 1.00 89.44 441 THR A N 1
ATOM 3604 C CA . THR A 1 441 ? 10.301 4.537 -25.945 1.00 89.44 441 THR A CA 1
ATOM 3605 C C . THR A 1 441 ? 11.818 4.715 -25.954 1.00 89.44 441 THR A C 1
ATOM 3607 O O . THR A 1 441 ? 12.311 5.706 -26.496 1.00 89.44 441 THR A O 1
ATOM 3610 N N . LYS A 1 442 ? 12.579 3.812 -25.321 1.00 87.31 442 LYS A N 1
ATOM 3611 C CA . LYS A 1 442 ? 14.037 3.949 -25.145 1.00 87.31 442 LYS A CA 1
ATOM 3612 C C . LYS A 1 442 ? 14.840 2.926 -25.928 1.00 87.31 442 LYS A C 1
ATOM 3614 O O . LYS A 1 442 ? 15.952 3.260 -26.345 1.00 87.31 442 LYS A O 1
ATOM 3619 N N . PHE A 1 443 ? 14.299 1.724 -26.122 1.00 88.94 443 PHE A N 1
ATOM 3620 C CA . PHE A 1 443 ? 14.978 0.668 -26.864 1.00 88.94 443 PHE A CA 1
ATOM 3621 C C . PHE A 1 443 ? 14.522 0.624 -28.314 1.00 88.94 443 PHE A C 1
ATOM 3623 O O . PHE A 1 443 ? 15.332 0.910 -29.182 1.00 88.94 443 PHE A O 1
ATOM 3630 N N . TRP A 1 444 ? 13.258 0.323 -28.601 1.00 92.00 444 TRP A N 1
ATOM 3631 C CA . TRP A 1 444 ? 12.815 0.017 -29.962 1.00 92.00 444 TRP A CA 1
ATOM 3632 C C . TRP A 1 444 ? 12.689 1.253 -30.853 1.00 92.00 444 TRP A C 1
ATOM 3634 O O . TRP A 1 444 ? 13.139 1.212 -31.995 1.00 92.00 444 TRP A O 1
ATOM 3644 N N . THR A 1 445 ? 12.136 2.362 -30.352 1.00 88.12 445 THR A N 1
ATOM 3645 C CA . THR A 1 445 ? 11.887 3.573 -31.163 1.00 88.12 445 THR A CA 1
ATOM 3646 C C . THR A 1 445 ? 12.982 4.635 -31.063 1.00 88.12 445 THR A C 1
ATOM 3648 O O . THR A 1 445 ? 12.789 5.767 -31.504 1.00 88.12 445 THR A O 1
ATOM 3651 N N . ASN A 1 446 ? 14.115 4.319 -30.441 1.00 78.62 446 ASN A N 1
ATOM 3652 C CA . ASN A 1 446 ? 15.233 5.252 -30.344 1.00 78.62 446 ASN A CA 1
ATOM 3653 C C . ASN A 1 446 ? 16.014 5.298 -31.669 1.00 78.62 446 ASN A C 1
ATOM 3655 O O . ASN A 1 446 ? 16.088 4.300 -32.379 1.00 78.62 446 ASN A O 1
ATOM 3659 N N . ASN A 1 447 ? 16.648 6.427 -31.993 1.00 66.12 447 ASN A N 1
ATOM 3660 C CA . ASN A 1 447 ? 17.423 6.615 -33.231 1.00 66.12 447 ASN A CA 1
ATOM 3661 C C . ASN A 1 447 ? 18.805 5.929 -33.188 1.00 66.12 447 ASN A C 1
ATOM 3663 O O . ASN A 1 447 ? 19.767 6.410 -33.789 1.00 66.12 447 ASN A O 1
ATOM 3667 N N . ARG A 1 448 ? 18.931 4.824 -32.448 1.00 68.00 448 ARG A N 1
ATOM 3668 C CA . ARG A 1 448 ? 20.159 4.028 -32.412 1.00 68.00 448 ARG A CA 1
ATOM 3669 C C . ARG A 1 448 ? 20.163 3.058 -33.595 1.00 68.00 448 ARG A C 1
ATOM 3671 O O . ARG A 1 448 ? 19.115 2.716 -34.135 1.00 68.00 448 ARG A O 1
ATOM 3678 N N . LYS A 1 449 ? 21.355 2.661 -34.042 1.00 74.06 449 LYS A N 1
ATOM 3679 C CA . LYS A 1 449 ? 21.540 1.692 -35.136 1.00 74.06 449 LYS A CA 1
ATOM 3680 C C . LYS A 1 449 ? 21.690 0.269 -34.590 1.00 74.06 449 LYS A C 1
ATOM 3682 O O . LYS A 1 449 ? 22.522 -0.486 -35.079 1.00 74.06 449 LYS A O 1
ATOM 3687 N N . GLU A 1 450 ? 20.922 -0.078 -33.562 1.00 86.31 450 GLU A N 1
ATOM 3688 C CA . GLU A 1 450 ? 20.944 -1.428 -33.007 1.00 86.31 450 GLU A CA 1
ATOM 3689 C C . GLU A 1 450 ? 19.977 -2.327 -33.767 1.00 86.31 450 GLU A C 1
ATOM 3691 O O . GLU A 1 450 ? 18.971 -1.896 -34.329 1.00 86.31 450 GLU A O 1
ATOM 3696 N N . GLU A 1 451 ? 20.253 -3.624 -33.754 1.00 85.88 451 GLU A N 1
ATOM 3697 C CA . GLU A 1 451 ? 19.466 -4.596 -34.504 1.00 85.88 451 GLU A CA 1
ATOM 3698 C C . GLU A 1 451 ? 18.012 -4.751 -34.037 1.00 85.88 451 GLU A C 1
ATOM 3700 O O . GLU A 1 451 ? 17.188 -5.262 -34.799 1.00 85.88 451 GLU A O 1
ATOM 3705 N N . TYR A 1 452 ? 17.711 -4.339 -32.803 1.00 85.75 452 TYR A N 1
ATOM 3706 C CA . TYR A 1 452 ? 16.371 -4.343 -32.213 1.00 85.75 452 TYR A CA 1
ATOM 3707 C C . TYR A 1 452 ? 15.602 -3.033 -32.446 1.00 85.75 452 TYR A C 1
ATOM 3709 O O . TYR A 1 452 ? 14.459 -2.915 -31.998 1.00 85.75 452 TYR A O 1
ATOM 3717 N N . ASN A 1 453 ? 16.210 -2.039 -33.103 1.00 91.75 453 ASN A N 1
ATOM 3718 C CA . ASN A 1 453 ? 15.542 -0.784 -33.421 1.00 91.75 453 ASN A CA 1
ATOM 3719 C C . ASN A 1 453 ? 14.538 -0.957 -34.563 1.00 91.75 453 ASN A C 1
ATOM 3721 O O . ASN A 1 453 ? 14.801 -1.626 -35.561 1.00 91.75 453 ASN A O 1
ATOM 3725 N N . LEU A 1 454 ? 13.385 -0.311 -34.415 1.00 92.06 454 LEU A N 1
ATOM 3726 C CA . LEU A 1 454 ? 12.337 -0.250 -35.425 1.00 92.06 454 LEU A CA 1
ATOM 3727 C C . LEU A 1 454 ? 12.551 0.981 -36.308 1.00 92.06 454 LEU A C 1
ATOM 3729 O O . LEU A 1 454 ? 12.780 2.086 -35.812 1.00 92.06 454 LEU A O 1
ATOM 3733 N N . SER A 1 455 ? 12.436 0.812 -37.624 1.00 92.00 455 SER A N 1
ATOM 3734 C CA . SER A 1 455 ? 12.495 1.938 -38.556 1.00 92.00 455 SER A CA 1
ATOM 3735 C C . SER A 1 455 ? 11.241 2.820 -38.460 1.00 92.00 455 SER A C 1
ATOM 3737 O O . SER A 1 455 ? 10.184 2.406 -37.980 1.00 92.00 455 SER A O 1
ATOM 3739 N N . LYS A 1 456 ? 11.299 4.041 -39.009 1.00 91.19 456 LYS A N 1
ATOM 3740 C CA . LYS A 1 456 ? 10.114 4.919 -39.102 1.00 91.19 456 LYS A CA 1
ATOM 3741 C C . LYS A 1 456 ? 8.964 4.287 -39.902 1.00 91.19 456 LYS A C 1
ATOM 3743 O O . LYS A 1 456 ? 7.803 4.615 -39.673 1.00 91.19 456 LYS A O 1
ATOM 3748 N N . SER A 1 457 ? 9.254 3.422 -40.875 1.00 93.81 457 SER A N 1
ATOM 3749 C CA . SER A 1 457 ? 8.230 2.636 -41.581 1.00 93.81 457 SER A CA 1
ATOM 3750 C C . SER A 1 457 ? 7.625 1.558 -40.692 1.00 93.81 457 SER A C 1
ATOM 3752 O O . SER A 1 457 ? 6.405 1.413 -40.683 1.00 93.81 457 SER A O 1
ATOM 3754 N N . ASP A 1 458 ? 8.447 0.860 -39.910 1.00 94.88 458 ASP A N 1
ATOM 3755 C CA . ASP A 1 458 ? 7.986 -0.193 -39.002 1.00 94.88 458 ASP A CA 1
ATOM 3756 C C . ASP A 1 458 ? 7.047 0.376 -37.945 1.00 94.88 458 ASP A C 1
ATOM 3758 O O . ASP A 1 458 ? 5.951 -0.143 -37.754 1.00 94.88 458 ASP A O 1
ATOM 3762 N N . ILE A 1 459 ? 7.429 1.501 -37.334 1.00 94.00 459 ILE A N 1
ATOM 3763 C CA . ILE A 1 459 ? 6.608 2.199 -36.338 1.00 94.00 459 ILE A CA 1
ATOM 3764 C C . ILE A 1 459 ? 5.253 2.598 -36.939 1.00 94.00 459 ILE A C 1
ATOM 3766 O O . ILE A 1 459 ? 4.219 2.310 -36.342 1.00 94.00 459 ILE A O 1
ATOM 3770 N N . ARG A 1 460 ? 5.225 3.172 -38.153 1.00 94.06 460 ARG A N 1
ATOM 3771 C CA . ARG A 1 460 ? 3.965 3.524 -38.840 1.00 94.06 460 ARG A CA 1
ATOM 3772 C C . ARG A 1 460 ? 3.089 2.302 -39.124 1.00 94.06 460 ARG A C 1
ATOM 3774 O O . ARG A 1 460 ? 1.870 2.370 -38.969 1.00 94.06 460 ARG A O 1
ATOM 3781 N N . ASN A 1 461 ? 3.690 1.184 -39.527 1.00 96.44 461 ASN A N 1
ATOM 3782 C CA . ASN A 1 461 ? 2.964 -0.063 -39.772 1.00 96.44 461 ASN A CA 1
ATOM 3783 C C . ASN A 1 461 ? 2.392 -0.651 -38.474 1.00 96.44 461 ASN A C 1
ATOM 3785 O O . ASN A 1 461 ? 1.246 -1.103 -38.462 1.00 96.44 461 ASN A O 1
ATOM 3789 N N . ILE A 1 462 ? 3.157 -0.599 -37.382 1.00 96.44 462 ILE A N 1
ATOM 3790 C CA . ILE A 1 462 ? 2.719 -1.009 -36.044 1.00 96.44 462 ILE A CA 1
ATOM 3791 C C . ILE A 1 462 ? 1.550 -0.142 -35.572 1.00 96.44 462 ILE A C 1
ATOM 3793 O O . ILE A 1 462 ? 0.533 -0.684 -35.150 1.00 96.44 462 ILE A O 1
ATOM 3797 N N . GLU A 1 463 ? 1.643 1.184 -35.695 1.00 94.62 463 GLU A N 1
ATOM 3798 C CA . GLU A 1 463 ? 0.557 2.098 -35.318 1.00 94.62 463 GLU A CA 1
ATOM 3799 C C . GLU A 1 463 ? -0.710 1.857 -36.140 1.00 94.62 463 GLU A C 1
ATOM 3801 O O . GLU A 1 463 ? -1.806 1.804 -35.582 1.00 94.62 463 GLU A O 1
ATOM 3806 N N . LYS A 1 464 ? -0.576 1.634 -37.452 1.00 95.56 464 LYS A N 1
ATOM 3807 C CA . LYS A 1 464 ? -1.717 1.295 -38.311 1.00 95.56 464 LYS A CA 1
ATOM 3808 C C . LYS A 1 464 ? -2.408 0.008 -37.850 1.00 95.56 464 LYS A C 1
ATOM 3810 O O . LYS A 1 464 ? -3.635 -0.036 -37.810 1.00 95.56 464 LYS A O 1
ATOM 3815 N N . ARG A 1 465 ? -1.640 -1.029 -37.489 1.00 96.69 465 ARG A N 1
ATOM 3816 C CA . ARG A 1 465 ? -2.194 -2.281 -36.943 1.00 96.69 465 ARG A CA 1
ATOM 3817 C C . ARG A 1 465 ? -2.873 -2.043 -35.603 1.00 96.69 465 ARG A C 1
ATOM 3819 O O . ARG A 1 465 ? -4.026 -2.430 -35.448 1.00 96.69 465 ARG A O 1
ATOM 3826 N N . LEU A 1 466 ? -2.205 -1.350 -34.687 1.00 96.00 466 LEU A N 1
ATOM 3827 C CA . LEU A 1 466 ? -2.724 -1.023 -33.363 1.00 96.00 466 LEU A CA 1
ATOM 3828 C C . LEU A 1 466 ? -4.092 -0.331 -33.442 1.00 96.00 466 LEU A C 1
ATOM 3830 O O . LEU A 1 466 ? -5.033 -0.765 -32.785 1.00 96.00 466 LEU A O 1
ATOM 3834 N N . LEU A 1 467 ? -4.210 0.702 -34.280 1.00 94.94 467 LEU A N 1
ATOM 3835 C CA . LEU A 1 467 ? -5.443 1.479 -34.452 1.00 94.94 467 LEU A CA 1
ATOM 3836 C C . LEU A 1 467 ? -6.559 0.706 -35.174 1.00 94.94 467 LEU A C 1
ATOM 3838 O O . LEU A 1 467 ? -7.721 1.094 -35.092 1.00 94.94 467 LEU A O 1
ATOM 3842 N N . SER A 1 468 ? -6.228 -0.382 -35.875 1.00 95.25 468 SER A N 1
ATOM 3843 C CA . SER A 1 468 ? -7.219 -1.247 -36.528 1.00 95.25 468 SER A CA 1
ATOM 3844 C C . SER A 1 468 ? -7.831 -2.296 -35.592 1.00 95.25 468 SER A C 1
ATOM 3846 O O . SER A 1 468 ? -8.866 -2.878 -35.920 1.00 95.25 468 SER A O 1
ATOM 3848 N N . ILE A 1 469 ? -7.214 -2.544 -34.431 1.00 94.44 469 ILE A N 1
ATOM 3849 C CA . ILE A 1 469 ? -7.682 -3.553 -33.480 1.00 94.44 469 ILE A CA 1
ATOM 3850 C C . ILE A 1 469 ? -8.852 -2.994 -32.668 1.00 94.44 469 ILE A C 1
ATOM 3852 O O . ILE A 1 469 ? -8.739 -1.967 -32.001 1.00 94.44 469 ILE A O 1
ATOM 3856 N N . LYS A 1 470 ? -9.972 -3.721 -32.675 1.00 90.81 470 LYS A N 1
ATOM 3857 C CA . LYS A 1 470 ? -11.110 -3.472 -31.785 1.00 90.81 470 LYS A CA 1
ATOM 3858 C C . LYS A 1 470 ? -11.003 -4.371 -30.563 1.00 90.81 470 LYS A C 1
ATOM 3860 O O . LYS A 1 470 ? -10.888 -5.587 -30.698 1.00 90.81 470 LYS A O 1
ATOM 3865 N N . LEU A 1 471 ? -11.035 -3.761 -29.385 1.00 89.88 471 LEU A N 1
ATOM 3866 C CA . LEU A 1 471 ? -11.009 -4.472 -28.112 1.00 89.88 471 LEU A CA 1
ATOM 3867 C C . LEU A 1 471 ? -12.434 -4.790 -27.632 1.00 89.88 471 LEU A C 1
ATOM 3869 O O . LEU A 1 471 ? -13.364 -4.056 -27.978 1.00 89.88 471 LEU A O 1
ATOM 3873 N N . PRO A 1 472 ? -12.615 -5.863 -26.842 1.00 90.19 472 PRO A N 1
ATOM 3874 C CA . PRO A 1 472 ? -13.882 -6.143 -26.176 1.00 90.19 472 PRO A CA 1
ATOM 3875 C C . PRO A 1 472 ? -14.225 -5.041 -25.156 1.00 90.19 472 PRO A C 1
ATOM 3877 O O . PRO A 1 472 ? -13.344 -4.319 -24.681 1.00 90.19 472 PRO A O 1
ATOM 3880 N N . SER A 1 473 ? -15.510 -4.918 -24.812 1.00 87.19 473 SER A N 1
ATOM 3881 C CA . SER A 1 473 ? -16.057 -3.869 -23.930 1.00 87.19 473 SER A CA 1
ATOM 3882 C C . SER A 1 473 ? -15.432 -3.817 -22.531 1.00 87.19 473 SER A C 1
ATOM 3884 O O . SER A 1 473 ? -15.412 -2.769 -21.889 1.00 87.19 473 SER A O 1
ATOM 3886 N N . GLU A 1 474 ? -14.898 -4.942 -22.077 1.00 87.88 474 GLU A N 1
ATOM 3887 C CA . GLU A 1 474 ? -14.239 -5.161 -20.797 1.00 87.88 474 GLU A CA 1
ATOM 3888 C C . GLU A 1 474 ? -12.907 -4.405 -20.709 1.00 87.88 474 GLU A C 1
ATOM 3890 O O . GLU A 1 474 ? -12.428 -4.091 -19.618 1.00 87.88 474 GLU A O 1
ATOM 3895 N N . ILE A 1 475 ? -12.302 -4.068 -21.854 1.00 85.94 475 ILE A N 1
ATOM 3896 C CA . ILE A 1 475 ? -11.097 -3.246 -21.909 1.00 85.94 475 ILE A CA 1
ATOM 3897 C C . ILE A 1 475 ? -11.507 -1.803 -22.200 1.00 85.94 475 ILE A C 1
ATOM 3899 O O . ILE A 1 475 ? -11.606 -1.364 -23.341 1.00 85.94 475 ILE A O 1
ATOM 3903 N N . HIS A 1 476 ? -11.706 -1.041 -21.124 1.00 77.38 476 HIS A N 1
ATOM 3904 C CA . HIS A 1 476 ? -12.270 0.314 -21.153 1.00 77.38 476 HIS A CA 1
ATOM 3905 C C . HIS A 1 476 ? -11.534 1.344 -22.030 1.00 77.38 476 HIS A C 1
ATOM 3907 O O . HIS A 1 476 ? -12.097 2.398 -22.324 1.00 77.38 476 HIS A O 1
ATOM 3913 N N . ARG A 1 477 ? -10.270 1.112 -22.408 1.00 81.69 477 ARG A N 1
ATOM 3914 C CA . ARG A 1 477 ? -9.481 2.063 -23.206 1.00 81.69 477 ARG A CA 1
ATOM 3915 C C . ARG A 1 477 ? -9.223 1.505 -24.593 1.00 81.69 477 ARG A C 1
ATOM 3917 O O . ARG A 1 477 ? -8.515 0.515 -24.741 1.00 81.69 477 ARG A O 1
ATOM 3924 N N . SER A 1 478 ? -9.759 2.193 -25.596 1.00 84.69 478 SER A N 1
ATOM 3925 C CA . SER A 1 478 ? -9.441 1.903 -26.993 1.00 84.69 478 SER A CA 1
ATOM 3926 C C . SER A 1 478 ? -7.958 2.167 -27.284 1.00 84.69 478 SER A C 1
ATOM 3928 O O . SER A 1 478 ? -7.384 3.092 -26.697 1.00 84.69 478 SER A O 1
ATOM 3930 N N . PRO A 1 479 ? -7.333 1.395 -28.192 1.00 87.12 479 PRO A N 1
ATOM 3931 C CA . PRO A 1 479 ? -5.982 1.685 -28.649 1.00 87.12 479 PRO A CA 1
ATOM 3932 C C . PRO A 1 479 ? -5.900 3.094 -29.248 1.00 87.12 479 PRO A C 1
ATOM 3934 O O . PRO A 1 479 ? -6.786 3.519 -29.987 1.00 87.12 479 PRO A O 1
ATOM 3937 N N . ARG A 1 480 ? -4.820 3.814 -28.951 1.00 89.50 480 ARG A N 1
ATOM 3938 C CA . ARG A 1 480 ? -4.523 5.141 -29.514 1.00 89.50 480 ARG A CA 1
ATOM 3939 C C . ARG A 1 480 ? -3.066 5.201 -29.956 1.00 89.50 480 ARG A C 1
ATOM 3941 O O . ARG A 1 480 ? -2.297 4.316 -29.611 1.00 89.50 480 ARG A O 1
ATOM 3948 N N . SER A 1 481 ? -2.675 6.223 -30.716 1.00 87.75 481 SER A N 1
ATOM 3949 C CA . SER A 1 481 ? -1.283 6.366 -31.184 1.00 87.75 481 SER A CA 1
ATOM 3950 C C . SER A 1 481 ? -0.304 6.534 -30.016 1.00 87.75 481 SER A C 1
ATOM 3952 O O . SER A 1 481 ? -0.630 7.156 -28.998 1.00 87.75 481 SER A O 1
ATOM 3954 N N . PHE A 1 482 ? 0.928 6.050 -30.184 1.00 85.94 482 PHE A N 1
ATOM 3955 C CA . PHE A 1 482 ? 2.009 6.268 -29.218 1.00 85.94 482 PHE A CA 1
ATOM 3956 C C . PHE A 1 482 ? 2.422 7.745 -29.111 1.00 85.94 482 PHE A C 1
ATOM 3958 O O . PHE A 1 482 ? 2.983 8.149 -28.097 1.00 85.94 482 PHE A O 1
ATOM 3965 N N . ASN A 1 483 ? 2.094 8.560 -30.119 1.00 81.62 483 ASN A N 1
ATOM 3966 C CA . ASN A 1 483 ? 2.402 9.990 -30.162 1.00 81.62 483 ASN A CA 1
ATOM 3967 C C . ASN A 1 483 ? 1.344 10.868 -29.477 1.00 81.62 483 ASN A C 1
ATOM 3969 O O . ASN A 1 483 ? 1.560 12.062 -29.306 1.00 81.62 483 ASN A O 1
ATOM 3973 N N . SER A 1 484 ? 0.211 10.304 -29.046 1.00 80.19 484 SER A N 1
ATOM 3974 C CA . SER A 1 484 ? -0.888 11.061 -28.418 1.00 80.19 484 SER A CA 1
ATOM 3975 C C . SER A 1 484 ? -0.623 11.430 -26.942 1.00 80.19 484 SER A C 1
ATOM 3977 O O . SER A 1 484 ? -1.528 11.444 -26.111 1.00 80.19 484 SER A O 1
ATOM 3979 N N . GLY A 1 485 ? 0.640 11.681 -26.588 1.00 81.12 485 GLY A N 1
ATOM 3980 C CA . GLY A 1 485 ? 1.099 11.928 -25.221 1.00 81.12 485 GLY A CA 1
ATOM 3981 C C . GLY A 1 485 ? 1.347 10.653 -24.406 1.00 81.12 485 GLY A C 1
ATOM 3982 O O . GLY A 1 485 ? 1.211 9.530 -24.894 1.00 81.12 485 GLY A O 1
ATOM 3983 N N . LYS A 1 486 ? 1.715 10.821 -23.128 1.00 85.75 486 LYS A N 1
ATOM 3984 C CA . LYS A 1 486 ? 2.092 9.705 -22.241 1.00 85.75 486 LYS A CA 1
ATOM 3985 C C . LYS A 1 486 ? 0.941 8.706 -22.073 1.00 85.75 486 LYS A C 1
ATOM 3987 O O . LYS A 1 486 ? -0.195 9.079 -21.775 1.00 85.75 486 LYS A O 1
ATOM 3992 N N . TRP A 1 487 ? 1.243 7.425 -22.249 1.00 91.56 487 TRP A N 1
ATOM 3993 C CA . TRP A 1 487 ? 0.305 6.334 -21.993 1.00 91.56 487 TRP A CA 1
ATOM 3994 C C . TRP A 1 487 ? 0.176 6.032 -20.501 1.00 91.56 487 TRP A C 1
ATOM 3996 O O . TRP A 1 487 ? 1.158 6.054 -19.760 1.00 91.56 487 TRP A O 1
ATOM 4006 N N . LYS A 1 488 ? -1.048 5.731 -20.062 1.00 91.38 488 LYS A N 1
ATOM 4007 C CA . LYS A 1 488 ? -1.357 5.257 -18.712 1.00 91.38 488 LYS A CA 1
ATOM 4008 C C . LYS A 1 488 ? -1.010 3.778 -18.572 1.00 91.38 488 LYS A C 1
ATOM 4010 O O . LYS A 1 488 ? -0.955 3.039 -19.553 1.00 91.38 488 LYS A O 1
ATOM 4015 N N . ALA A 1 489 ? -0.874 3.314 -17.333 1.00 92.62 489 ALA A N 1
ATOM 4016 C CA . ALA A 1 489 ? -0.553 1.917 -17.054 1.00 92.62 489 ALA A CA 1
ATOM 4017 C C . ALA A 1 489 ? -1.549 0.928 -17.685 1.00 92.62 489 ALA A C 1
ATOM 4019 O O . ALA A 1 489 ? -1.138 -0.082 -18.241 1.00 92.62 489 ALA A O 1
ATOM 4020 N N . SER A 1 490 ? -2.852 1.224 -17.686 1.00 92.88 490 SER A N 1
ATOM 4021 C CA . SER A 1 490 ? -3.863 0.357 -18.315 1.00 92.88 490 SER A CA 1
ATOM 4022 C C . SER A 1 490 ? -3.712 0.224 -19.837 1.00 92.88 490 SER A C 1
ATOM 4024 O O . SER A 1 490 ? -4.062 -0.813 -20.402 1.00 92.88 490 SER A O 1
ATOM 4026 N N . GLU A 1 491 ? -3.149 1.233 -20.501 1.00 94.00 491 GLU A N 1
ATOM 4027 C CA . GLU A 1 491 ? -2.850 1.196 -21.938 1.00 94.00 491 GLU A CA 1
ATOM 4028 C C . GLU A 1 491 ? -1.627 0.308 -22.190 1.00 94.00 491 GLU A C 1
ATOM 4030 O O . GLU A 1 491 ? -1.681 -0.587 -23.031 1.00 94.00 491 GLU A O 1
ATOM 4035 N N . TRP A 1 492 ? -0.579 0.444 -21.369 1.00 95.12 492 TRP A N 1
ATOM 4036 C CA . TRP A 1 492 ? 0.575 -0.464 -21.389 1.00 95.12 492 TRP A CA 1
ATOM 4037 C C . TRP A 1 492 ? 0.214 -1.911 -21.037 1.00 95.12 492 TRP A C 1
ATOM 4039 O O . TRP A 1 492 ? 0.750 -2.838 -21.639 1.00 95.12 492 TRP A O 1
ATOM 4049 N N . ARG A 1 493 ? -0.734 -2.126 -20.116 1.00 94.94 493 ARG A N 1
ATOM 4050 C CA . ARG A 1 493 ? -1.272 -3.459 -19.805 1.00 94.94 493 ARG A CA 1
ATOM 4051 C C . ARG A 1 493 ? -1.909 -4.087 -21.038 1.00 94.94 493 ARG A C 1
ATOM 4053 O O . ARG A 1 493 ? -1.623 -5.238 -21.349 1.00 94.94 493 ARG A O 1
ATOM 4060 N N . SER A 1 494 ? -2.748 -3.324 -21.737 1.00 94.56 494 SER A N 1
ATOM 4061 C CA . SER A 1 494 ? -3.416 -3.787 -22.959 1.00 94.56 494 SER A CA 1
ATOM 4062 C C . SER A 1 494 ? -2.405 -4.059 -24.074 1.00 94.56 494 SER A C 1
ATOM 4064 O O . SER A 1 494 ? -2.516 -5.058 -24.784 1.00 94.56 494 SER A O 1
ATOM 4066 N N . TRP A 1 495 ? -1.375 -3.213 -24.180 1.00 95.50 495 TRP A N 1
ATOM 4067 C CA . TRP A 1 495 ? -0.255 -3.420 -25.089 1.00 95.50 495 TRP A CA 1
ATOM 4068 C C . TRP A 1 495 ? 0.451 -4.744 -24.845 1.00 95.50 495 TRP A C 1
ATOM 4070 O O . TRP A 1 495 ? 0.491 -5.574 -25.747 1.00 95.50 495 TRP A O 1
ATOM 4080 N N . ILE A 1 496 ? 0.959 -4.972 -23.633 1.00 95.62 496 ILE A N 1
ATOM 4081 C CA . ILE A 1 496 ? 1.703 -6.194 -23.312 1.00 95.62 496 ILE A CA 1
ATOM 4082 C C . ILE A 1 496 ? 0.831 -7.425 -23.534 1.00 95.62 496 ILE A C 1
ATOM 4084 O O . ILE A 1 496 ? 1.234 -8.315 -24.272 1.00 95.62 496 ILE A O 1
ATOM 4088 N N . LEU A 1 497 ? -0.357 -7.470 -22.929 1.00 93.88 497 LEU A N 1
ATOM 4089 C CA . LEU A 1 497 ? -1.127 -8.710 -22.851 1.00 93.88 497 LEU A CA 1
ATOM 4090 C C . LEU A 1 497 ? -1.832 -9.084 -24.158 1.00 93.88 497 LEU A C 1
ATOM 4092 O O . LEU A 1 497 ? -2.013 -10.271 -24.411 1.00 93.88 497 LEU A O 1
ATOM 4096 N N . TYR A 1 498 ? -2.236 -8.106 -24.976 1.00 93.19 498 TYR A N 1
ATOM 4097 C CA . TYR A 1 498 ? -3.174 -8.371 -26.077 1.00 93.19 498 TYR A CA 1
ATOM 4098 C C . TYR A 1 498 ? -2.741 -7.802 -27.430 1.00 93.19 498 TYR A C 1
ATOM 4100 O O . TYR A 1 498 ? -2.967 -8.432 -28.460 1.00 93.19 498 TYR A O 1
ATOM 4108 N N . LEU A 1 499 ? -2.140 -6.610 -27.460 1.00 95.50 499 LEU A N 1
ATOM 4109 C CA . LEU A 1 499 ? -1.955 -5.870 -28.718 1.00 95.50 499 LEU A CA 1
ATOM 4110 C C . LEU A 1 499 ? -0.558 -6.043 -29.321 1.00 95.50 499 LEU A C 1
ATOM 4112 O O . LEU A 1 499 ? -0.406 -6.035 -30.542 1.00 95.50 499 LEU A O 1
ATOM 4116 N N . SER A 1 500 ? 0.463 -6.188 -28.481 1.00 96.00 500 SER A N 1
ATOM 4117 C CA . SER A 1 500 ? 1.865 -6.083 -28.885 1.00 96.00 500 SER A CA 1
ATOM 4118 C C . SER A 1 500 ? 2.294 -7.176 -29.863 1.00 96.00 500 SER A C 1
ATOM 4120 O O . SER A 1 500 ? 2.825 -6.855 -30.922 1.00 96.00 500 SER A O 1
ATOM 4122 N N . ILE A 1 501 ? 2.018 -8.453 -29.575 1.00 96.75 501 ILE A N 1
ATOM 4123 C CA . ILE A 1 501 ? 2.428 -9.569 -30.443 1.00 96.75 501 ILE A CA 1
ATOM 4124 C C . ILE A 1 501 ? 1.807 -9.469 -31.850 1.00 96.75 501 ILE A C 1
ATOM 4126 O O . ILE A 1 501 ? 2.577 -9.463 -32.813 1.00 96.75 501 ILE A O 1
ATOM 4130 N N . PRO A 1 502 ? 0.477 -9.300 -32.024 1.00 96.19 502 PRO A N 1
ATOM 4131 C CA . PRO A 1 502 ? -0.112 -9.092 -33.352 1.00 96.19 502 PRO A CA 1
ATOM 4132 C C . PRO A 1 502 ? 0.455 -7.871 -34.087 1.00 96.19 502 PRO A C 1
ATOM 4134 O O . PRO A 1 502 ? 0.668 -7.900 -35.303 1.00 96.19 502 PRO A O 1
ATOM 4137 N N . CYS A 1 503 ? 0.727 -6.787 -33.356 1.00 97.00 503 CYS A N 1
ATOM 4138 C CA . CYS A 1 503 ? 1.268 -5.572 -33.950 1.00 97.00 503 CYS A CA 1
ATOM 4139 C C . CYS A 1 503 ? 2.718 -5.748 -34.423 1.00 97.00 503 CYS A C 1
ATOM 4141 O O . CYS A 1 503 ? 3.063 -5.234 -35.483 1.00 97.00 503 CYS A O 1
ATOM 4143 N N . LEU A 1 504 ? 3.545 -6.490 -33.682 1.00 96.31 504 LEU A N 1
ATOM 4144 C CA . LEU A 1 504 ? 4.975 -6.670 -33.958 1.00 96.31 504 LEU A CA 1
ATOM 4145 C C . LEU A 1 504 ? 5.285 -7.821 -34.931 1.00 96.31 504 LEU A C 1
ATOM 4147 O O . LEU A 1 504 ? 6.363 -7.839 -35.531 1.00 96.31 504 LEU A O 1
ATOM 4151 N N . LEU A 1 505 ? 4.368 -8.778 -35.106 1.00 96.69 505 LEU A N 1
ATOM 4152 C CA . LEU A 1 505 ? 4.587 -9.985 -35.907 1.00 96.69 505 LEU A CA 1
ATOM 4153 C C . LEU A 1 505 ? 4.929 -9.673 -37.374 1.00 96.69 505 LEU A C 1
ATOM 4155 O O 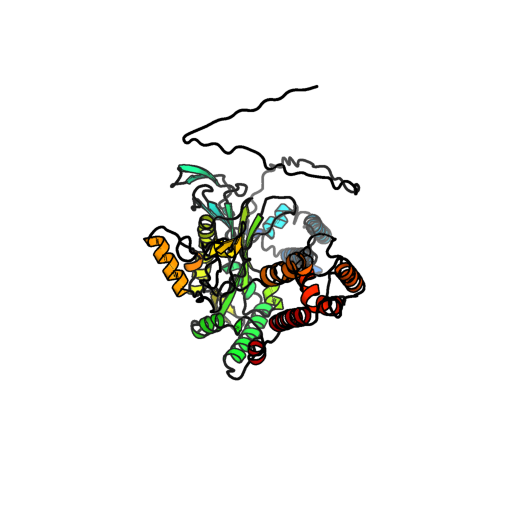. LEU A 1 505 ? 4.188 -8.980 -38.070 1.00 96.69 505 LEU A O 1
ATOM 4159 N N . GLY A 1 506 ? 6.054 -10.200 -37.861 1.00 95.25 506 GLY A N 1
ATOM 4160 C CA . GLY A 1 506 ? 6.531 -9.953 -39.228 1.00 95.25 506 GLY A CA 1
ATOM 4161 C C . GLY A 1 506 ? 7.084 -8.541 -39.467 1.00 95.25 506 GLY A C 1
ATOM 4162 O O . GLY A 1 506 ? 7.386 -8.208 -40.607 1.00 95.25 506 GLY A O 1
ATOM 4163 N N . ILE A 1 507 ? 7.205 -7.720 -38.416 1.00 95.38 507 ILE A N 1
ATOM 4164 C CA . ILE A 1 507 ? 7.864 -6.406 -38.450 1.00 95.38 507 ILE A CA 1
ATOM 4165 C C . ILE A 1 507 ? 9.141 -6.455 -37.604 1.00 95.38 507 ILE A C 1
ATOM 4167 O O . ILE A 1 507 ? 10.231 -6.180 -38.094 1.00 95.38 507 ILE A O 1
ATOM 4171 N N . MET A 1 508 ? 9.029 -6.857 -36.335 1.00 94.38 508 MET A N 1
ATOM 4172 C CA . MET A 1 508 ? 10.189 -7.065 -35.469 1.00 94.38 508 MET A CA 1
ATOM 4173 C C . MET A 1 508 ? 10.908 -8.367 -35.844 1.00 94.38 508 MET A C 1
ATOM 4175 O O . MET A 1 508 ? 10.263 -9.392 -36.072 1.00 94.38 508 MET A O 1
ATOM 4179 N N . LYS A 1 509 ? 12.249 -8.353 -35.857 1.00 93.69 509 LYS A N 1
ATOM 4180 C CA . LYS A 1 509 ? 13.049 -9.563 -36.107 1.00 93.69 509 LYS A CA 1
ATOM 4181 C C . LYS A 1 509 ? 12.676 -10.679 -35.125 1.00 93.69 509 LYS A C 1
ATOM 4183 O O . LYS A 1 509 ? 12.555 -10.446 -33.919 1.00 93.69 509 LYS A O 1
ATOM 4188 N N . THR A 1 510 ? 12.591 -11.907 -35.636 1.00 94.88 510 THR A N 1
ATOM 4189 C CA . THR A 1 510 ? 12.080 -13.083 -34.913 1.00 94.88 510 THR A CA 1
ATOM 4190 C C . THR A 1 510 ? 12.767 -13.325 -33.572 1.00 94.88 510 THR A C 1
ATOM 4192 O O . THR A 1 510 ? 12.087 -13.645 -32.602 1.00 94.88 510 THR A O 1
ATOM 4195 N N . LYS A 1 511 ? 14.090 -13.125 -33.479 1.00 95.31 511 LYS A N 1
ATOM 4196 C CA . LYS A 1 511 ? 14.847 -13.284 -32.225 1.00 95.31 511 LYS A CA 1
ATOM 4197 C C . LYS A 1 511 ? 14.300 -12.384 -31.108 1.00 95.31 511 LYS A C 1
ATOM 4199 O O . LYS A 1 511 ? 13.971 -12.881 -30.037 1.00 95.31 511 LYS A O 1
ATOM 4204 N N . TYR A 1 512 ? 14.148 -11.084 -31.370 1.00 94.12 512 TYR A N 1
ATOM 4205 C CA . TYR A 1 512 ? 13.670 -10.119 -30.371 1.00 94.12 512 TYR A CA 1
ATOM 4206 C C . TYR A 1 512 ? 12.184 -10.281 -30.073 1.00 94.12 512 TYR A C 1
ATOM 4208 O O . TYR A 1 512 ? 11.783 -10.187 -28.915 1.00 94.12 512 TYR A O 1
ATOM 4216 N N . LEU A 1 513 ? 11.381 -10.590 -31.096 1.00 95.69 513 LEU A N 1
ATOM 4217 C CA . LEU A 1 513 ? 9.966 -10.881 -30.901 1.00 95.69 513 LEU A CA 1
ATOM 4218 C C . LEU A 1 513 ? 9.769 -12.126 -30.028 1.00 95.69 513 LEU A C 1
ATOM 4220 O O . LEU A 1 513 ? 8.906 -12.115 -29.160 1.00 95.69 513 LEU A O 1
ATOM 4224 N N . SER A 1 514 ? 10.589 -13.166 -30.210 1.00 95.62 514 SER A N 1
ATOM 4225 C CA . SER A 1 514 ? 10.537 -14.384 -29.389 1.00 95.62 514 SER A CA 1
ATOM 4226 C C . SER A 1 514 ? 10.893 -14.087 -27.933 1.00 95.62 514 SER A C 1
ATOM 4228 O O . SER A 1 514 ? 10.158 -14.486 -27.035 1.00 95.62 514 SER A O 1
ATOM 4230 N N . SER A 1 515 ? 11.961 -13.320 -27.683 1.00 93.75 515 SER A N 1
ATOM 4231 C CA . SER A 1 515 ? 12.316 -12.882 -26.325 1.00 93.75 515 SER A CA 1
ATOM 4232 C C . SER A 1 515 ? 11.217 -12.030 -25.682 1.00 93.75 515 SER A C 1
ATOM 4234 O O . SER A 1 515 ? 10.870 -12.233 -24.522 1.00 93.75 515 SER A O 1
ATOM 4236 N N . PHE A 1 516 ? 10.621 -11.100 -26.429 1.00 95.62 516 PHE A N 1
ATOM 4237 C CA . PHE A 1 516 ? 9.515 -10.289 -25.925 1.00 95.62 516 PHE A CA 1
ATOM 4238 C C . PHE A 1 516 ? 8.237 -11.117 -25.696 1.00 95.62 516 PHE A C 1
ATOM 4240 O O . PHE A 1 516 ? 7.521 -10.886 -24.726 1.00 95.62 516 PHE A O 1
ATOM 4247 N N . ALA A 1 517 ? 7.969 -12.130 -26.523 1.00 96.06 517 ALA A N 1
ATOM 4248 C CA . ALA A 1 517 ? 6.853 -13.050 -26.324 1.00 96.06 517 ALA A CA 1
ATOM 4249 C C . ALA A 1 517 ? 6.989 -13.866 -25.029 1.00 96.06 517 ALA A C 1
ATOM 4251 O O . ALA A 1 517 ? 5.976 -14.128 -24.380 1.00 96.06 517 ALA A O 1
ATOM 4252 N N . LEU A 1 518 ? 8.216 -14.208 -24.609 1.00 94.56 518 LEU A N 1
ATOM 4253 C CA . LEU A 1 518 ? 8.456 -14.802 -23.289 1.00 94.56 518 LEU A CA 1
ATOM 4254 C C . LEU A 1 518 ? 8.028 -13.844 -22.174 1.00 94.56 518 LEU A C 1
ATOM 4256 O O . LEU A 1 518 ? 7.248 -14.236 -21.316 1.00 94.56 518 LEU A O 1
ATOM 4260 N N . LEU A 1 519 ? 8.422 -12.569 -22.240 1.00 94.25 519 LEU A N 1
ATOM 4261 C CA . LEU A 1 519 ? 7.993 -11.550 -21.273 1.00 94.25 519 LEU A CA 1
ATOM 4262 C C . LEU A 1 519 ? 6.462 -11.401 -21.216 1.00 94.25 519 LEU A C 1
ATOM 4264 O O . LEU A 1 519 ? 5.892 -11.327 -20.125 1.00 94.25 519 LEU A O 1
ATOM 4268 N N . VAL A 1 520 ? 5.787 -11.391 -22.372 1.00 95.94 520 VAL A N 1
ATOM 4269 C CA . VAL A 1 520 ? 4.315 -11.349 -22.458 1.00 95.94 520 VAL A CA 1
ATOM 4270 C C . VAL A 1 520 ? 3.696 -12.580 -21.795 1.00 95.94 520 VAL A C 1
ATOM 4272 O O . VAL A 1 520 ? 2.797 -12.436 -20.964 1.00 95.94 520 VAL A O 1
ATOM 4275 N N . ARG A 1 521 ? 4.199 -13.781 -22.108 1.00 94.00 521 ARG A N 1
ATOM 4276 C CA . ARG A 1 521 ? 3.741 -15.041 -21.507 1.00 94.00 521 ARG A CA 1
ATOM 4277 C C . ARG A 1 521 ? 3.944 -15.043 -19.992 1.00 94.00 521 ARG A C 1
ATOM 4279 O O . ARG A 1 521 ? 3.003 -15.370 -19.270 1.00 94.00 521 ARG A O 1
ATOM 4286 N N . CYS A 1 522 ? 5.123 -14.650 -19.514 1.00 93.00 522 CYS A N 1
ATOM 4287 C CA . CYS A 1 522 ? 5.430 -14.590 -18.088 1.00 93.00 522 CYS A CA 1
ATOM 4288 C C . CYS A 1 522 ? 4.504 -13.609 -17.363 1.00 93.00 522 CYS A C 1
ATOM 4290 O O . CYS A 1 522 ? 3.904 -13.952 -16.346 1.00 93.00 522 CYS A O 1
ATOM 4292 N N . THR A 1 523 ? 4.302 -12.422 -17.941 1.00 94.06 523 THR A N 1
ATOM 4293 C CA . THR A 1 523 ? 3.397 -11.400 -17.395 1.00 94.06 523 THR A CA 1
ATOM 4294 C C . THR A 1 523 ? 1.958 -11.907 -17.324 1.00 94.06 523 THR A C 1
ATOM 4296 O O . THR A 1 523 ? 1.315 -11.791 -16.286 1.00 94.06 523 THR A O 1
ATOM 4299 N N . HIS A 1 524 ? 1.446 -12.506 -18.403 1.00 94.00 524 HIS A N 1
ATOM 4300 C CA . HIS A 1 524 ? 0.107 -13.098 -18.421 1.00 94.00 524 HIS A CA 1
ATOM 4301 C C . HIS A 1 524 ? -0.048 -14.163 -17.329 1.00 94.00 524 HIS A C 1
ATOM 4303 O O . HIS A 1 524 ? -1.063 -14.219 -16.632 1.00 94.00 524 HIS A O 1
ATOM 4309 N N . LYS A 1 525 ? 0.977 -15.001 -17.155 1.00 93.31 525 LYS A N 1
ATOM 4310 C CA . LYS A 1 525 ? 0.926 -16.095 -16.197 1.00 93.31 525 LYS A CA 1
ATOM 4311 C C . LYS A 1 525 ? 0.952 -15.620 -14.747 1.00 93.31 525 LYS A C 1
ATOM 4313 O O . LYS A 1 525 ? 0.148 -16.093 -13.953 1.00 93.31 525 LYS A O 1
ATOM 4318 N N . LEU A 1 526 ? 1.795 -14.641 -14.424 1.00 91.94 526 LEU A N 1
ATOM 4319 C CA . LEU A 1 526 ? 1.870 -14.037 -13.088 1.00 91.94 526 LEU A CA 1
ATOM 4320 C C . LEU A 1 526 ? 0.607 -13.255 -12.691 1.00 91.94 526 LEU A C 1
ATOM 4322 O O . LEU A 1 526 ? 0.406 -12.975 -11.515 1.00 91.94 526 LEU A O 1
ATOM 4326 N N . LEU A 1 527 ? -0.249 -12.913 -13.658 1.00 92.38 527 LEU A N 1
ATOM 4327 C CA . LEU A 1 527 ? -1.540 -12.252 -13.433 1.00 92.38 527 LEU A CA 1
ATOM 4328 C C . LEU A 1 527 ? -2.729 -13.222 -13.426 1.00 92.38 527 LEU A C 1
ATOM 4330 O O . LEU A 1 527 ? -3.874 -12.779 -13.344 1.00 92.38 527 LEU A O 1
ATOM 4334 N N . SER A 1 528 ? -2.477 -14.524 -13.566 1.00 93.00 528 SER A N 1
ATOM 4335 C CA . SER A 1 528 ? -3.532 -15.536 -13.550 1.00 93.00 528 SER A CA 1
ATOM 4336 C C . SER A 1 528 ? -4.097 -15.719 -12.139 1.00 93.00 528 SER A C 1
ATOM 4338 O O . SER A 1 528 ? -3.369 -15.622 -11.156 1.00 93.00 528 SER A O 1
ATOM 4340 N N . GLU A 1 529 ? -5.385 -16.056 -12.036 1.00 92.25 529 GLU A N 1
ATOM 4341 C CA . GLU A 1 529 ? -6.062 -16.323 -10.751 1.00 92.25 529 GLU A CA 1
ATOM 4342 C C . GLU A 1 529 ? -5.494 -17.544 -10.011 1.00 92.25 529 GLU A C 1
ATOM 4344 O O . GLU A 1 529 ? -5.684 -17.703 -8.809 1.00 92.25 529 GLU A O 1
ATOM 4349 N N . SER A 1 530 ? -4.806 -18.429 -10.734 1.00 93.62 530 SER A N 1
ATOM 4350 C CA . SER A 1 530 ? -4.097 -19.561 -10.160 1.00 93.62 530 SER A CA 1
ATOM 4351 C C . SER A 1 530 ? -2.780 -19.802 -10.887 1.00 93.62 530 SER A C 1
ATOM 4353 O O . SER A 1 530 ? -2.741 -19.893 -12.117 1.00 93.62 530 SER A O 1
ATOM 4355 N N . ILE A 1 531 ? -1.706 -19.933 -10.112 1.00 94.00 531 ILE A N 1
ATOM 4356 C CA . ILE A 1 531 ? -0.351 -20.190 -10.597 1.00 94.00 531 ILE A CA 1
ATOM 4357 C C . ILE A 1 531 ? 0.134 -21.490 -9.970 1.00 94.00 531 ILE A C 1
ATOM 4359 O O . ILE A 1 531 ? 0.212 -21.593 -8.748 1.00 94.00 531 ILE A O 1
ATOM 4363 N N . THR A 1 532 ? 0.456 -22.496 -10.778 1.00 92.62 532 THR A N 1
ATOM 4364 C CA . THR A 1 532 ? 1.023 -23.747 -10.262 1.00 92.62 532 THR A CA 1
ATOM 4365 C C . THR A 1 532 ? 2.530 -23.625 -10.033 1.00 92.62 532 THR A C 1
ATOM 4367 O O . THR A 1 532 ? 3.200 -22.773 -10.611 1.00 92.62 532 THR A O 1
ATOM 4370 N N . ILE A 1 533 ? 3.100 -24.508 -9.214 1.00 87.69 533 ILE A N 1
ATOM 4371 C CA . ILE A 1 533 ? 4.559 -24.590 -9.028 1.00 87.69 533 ILE A CA 1
ATOM 4372 C C . ILE A 1 533 ? 5.267 -24.879 -10.359 1.00 87.69 533 ILE A C 1
ATOM 4374 O O . ILE A 1 533 ? 6.356 -24.368 -10.598 1.00 87.69 533 ILE A O 1
ATOM 4378 N N . GLU A 1 534 ? 4.652 -25.678 -11.230 1.00 89.31 534 GLU A N 1
ATOM 4379 C CA . GLU A 1 534 ? 5.215 -25.969 -12.549 1.00 89.31 534 GLU A CA 1
ATOM 4380 C C . GLU A 1 534 ? 5.227 -24.727 -13.437 1.00 89.31 534 GLU A C 1
ATOM 4382 O O . GLU A 1 534 ? 6.206 -24.468 -14.129 1.00 89.31 534 GLU A O 1
ATOM 4387 N N . ASP A 1 535 ? 4.184 -23.904 -13.347 1.00 90.12 535 ASP A N 1
ATOM 4388 C CA . ASP A 1 535 ? 4.164 -22.624 -14.038 1.00 90.12 535 ASP A CA 1
ATOM 4389 C C . ASP A 1 535 ? 5.310 -21.726 -13.582 1.00 90.12 535 ASP A C 1
ATOM 4391 O O . ASP A 1 535 ? 5.983 -21.155 -14.428 1.00 90.12 535 ASP A O 1
ATOM 4395 N N . LEU A 1 536 ? 5.571 -21.649 -12.271 1.00 86.38 536 LEU A N 1
ATOM 4396 C CA . LEU A 1 536 ? 6.682 -20.865 -11.721 1.00 86.38 536 LEU A CA 1
ATOM 4397 C C . LEU A 1 536 ? 8.055 -21.361 -12.181 1.00 86.38 536 LEU A C 1
ATOM 4399 O O . LEU A 1 536 ? 8.956 -20.548 -12.313 1.00 86.38 536 LEU A O 1
ATOM 4403 N N . ARG A 1 537 ? 8.226 -22.666 -12.423 1.00 87.06 537 ARG A N 1
ATOM 4404 C CA . ARG A 1 537 ? 9.483 -23.228 -12.952 1.00 87.06 537 ARG A CA 1
ATOM 4405 C C . ARG A 1 537 ? 9.707 -22.918 -14.429 1.00 87.06 537 ARG A C 1
ATOM 4407 O O . ARG A 1 537 ? 10.832 -23.029 -14.902 1.00 87.06 537 ARG A O 1
ATOM 4414 N N . GLN A 1 538 ? 8.634 -22.627 -15.162 1.00 82.50 538 GLN A N 1
ATOM 4415 C CA . GLN A 1 538 ? 8.687 -22.267 -16.579 1.00 82.50 538 GLN A CA 1
ATOM 4416 C C . GLN A 1 538 ? 8.881 -20.765 -16.809 1.00 82.50 538 GLN A C 1
ATOM 4418 O O . GLN A 1 538 ? 9.120 -20.370 -17.954 1.00 82.50 538 GLN A O 1
ATOM 4423 N N . LEU A 1 539 ? 8.700 -19.950 -15.765 1.00 79.62 539 LEU A N 1
ATOM 4424 C CA . LEU A 1 539 ? 9.053 -18.530 -15.746 1.00 79.62 539 LEU A CA 1
ATOM 4425 C C . LEU A 1 539 ? 10.557 -18.378 -15.542 1.00 79.62 539 LEU A C 1
ATOM 4427 O O . LEU A 1 539 ? 11.104 -17.456 -16.187 1.00 79.62 539 LEU A O 1
#

pLDDT: mean 84.11, std 21.71, range [20.34, 98.38]